Protein AF-0000000084460528 (afdb_homodimer)

Solvent-accessible surface area (backbone atoms only — not comparable to full-atom values): 29301 Å² total; per-residue (Å²): 102,83,45,50,27,39,52,62,93,40,79,41,48,42,85,70,41,56,41,52,63,41,20,32,20,47,59,26,7,36,28,34,49,49,67,41,40,23,45,76,58,35,74,50,65,52,66,63,52,53,51,50,44,52,51,29,30,56,77,69,70,32,76,81,74,93,70,64,59,68,62,54,51,51,51,47,36,62,68,54,74,39,40,64,30,30,38,40,38,37,40,22,44,17,63,74,62,56,92,64,76,67,80,72,80,91,60,59,54,38,44,38,35,37,71,43,76,68,77,67,77,49,67,82,62,36,38,56,31,38,40,29,23,80,37,76,54,48,51,40,55,56,38,46,41,52,49,21,43,28,40,53,40,39,51,47,24,41,63,16,39,78,71,72,29,74,33,20,35,26,30,52,96,63,22,44,49,26,35,54,82,32,40,47,40,31,24,34,80,87,62,37,34,38,26,45,51,83,48,45,67,22,58,80,48,66,46,46,51,51,49,53,57,53,43,72,74,50,88,61,53,68,51,68,40,85,37,43,50,67,56,63,65,59,11,46,30,37,30,34,25,22,69,72,55,40,75,30,26,37,15,25,48,66,91,42,63,23,53,87,41,41,54,39,72,67,56,51,54,52,47,53,52,50,36,60,72,63,62,55,68,75,124,103,84,44,50,26,39,52,64,92,39,78,40,50,42,85,70,40,56,42,52,62,42,20,31,20,47,58,26,7,35,29,36,48,51,69,41,39,22,46,76,59,34,72,52,66,52,67,62,50,53,50,48,45,52,51,27,29,56,76,68,70,33,75,81,73,93,69,64,60,67,61,54,51,51,51,46,37,61,69,54,75,41,39,67,30,30,37,40,38,38,40,22,44,18,61,74,60,56,93,64,76,68,80,73,80,91,58,58,54,37,44,37,36,37,71,43,76,68,76,68,77,49,69,80,60,37,38,56,32,36,41,29,23,82,36,76,55,48,52,40,56,58,38,46,41,52,48,20,44,29,39,54,39,39,51,47,24,40,65,15,40,78,71,72,29,73,32,18,35,25,31,54,96,62,22,43,50,25,34,53,81,32,41,48,39,32,25,34,79,86,62,36,34,38,25,44,53,84,46,45,66,23,59,81,47,65,45,48,52,52,49,54,56,54,42,71,73,49,90,59,52,68,50,70,40,85,38,43,49,67,56,63,65,58,11,48,32,38,31,35,24,23,68,71,56,41,75,31,28,36,16,27,47,65,91,43,63,23,53,88,41,39,53,38,70,68,57,52,53,51,46,52,51,49,34,58,72,63,63,53,68,76,126

pLDDT: mean 96.78, std 6.62, range [34.97, 98.94]

Organism: NCBI:txid458

InterPro domains:
  IPR001544 Aminotransferase class IV [PF01063] (32-253)
  IPR018300 Aminotransferase, class IV, conserved site [PS00770] (178-208)
  IPR036038 Aminotransferase-like, PLP-dependent enzymes [SSF56752] (3-276)
  IPR043131 Branched-chain-amino-acid aminotransferase-like, N-terminal [G3DSA:3.30.470.10] (1-120)
  IPR043132 Branched-chain-amino-acid aminotransferase-like, C-terminal [G3DSA:3.20.10.10] (121-281)
  IPR050571 Class-IV Pyridoxal-Phosphate-Dependent Aminotransferase [PTHR42743] (7-279)

Sequence (566 aa):
MSGVVYVDGRYCPAHEASISVFDRGFLFGDAVYEVIPVYSSRPFALEKHLLRLESSLAKARIPYPSCDWDAIFQELIRQNGGGDLQIYLQITRGNQGVRKHDIPAGIAPVVIAFTLHNPYPVFAEQQKGLKAKLVEDIRWQRCDIKTTSLLGNILVNDEAVSRGYHTALLIRDGFITEGSASNLFIVDRDGQVKTPPLNQYCLPGITREICLDLLSKTDFAFSEEPLPVQTVLSAREVWITSTTKELYPVTRIDETVIGDGVGGPCWRQLHERYQQLTGKTYDMSGVVYVDGRYCPAHEASISVFDRGFLFGDAVYEVIPVYSSRPFALEKHLLRLESSLAKARIPYPSCDWDAIFQELIRQNGGGDLQIYLQITRGNQGVRKHDIPAGIAPVVIAFTLHNPYPVFAEQQKGLKAKLVEDIRWQRCDIKTTSLLGNILVNDEAVSRGYHTALLIRDGFITEGSASNLFIVDRDGQVKTPPLNQYCLPGITREICLDLLSKTDFAFSEEPLPVQTVLSAREVWITSTTKELYPVTRIDETVIGDGVGGPCWRQLHERYQQLTGKTYD

Secondary structure (DSSP, 8-state):
--SEEEETTEEEEGGG-EEETTBHHHHH--EEEEEEEEETTEESSHHHHHHHHHHHHHHHTPPPP---HHHHHHHHHHHTT-SSEEEEEEEE--B-SS--SSPPSSPPPEEEEEEE-PPPP-HHHHTT-EEEEEEE--S-S-TTS-BS--HHHHHHHHHHHTTT-SEEEEEETTEEEEESSSEEEEE-TTS-EEEPPPSTTS---HHHHHHHHHHTTSS--EEE--EEHHHHHT-SEEEEEETTTEEEEEEEETTEEPTTSS--HHHHHHHHHHHHHHT----/--SEEEETTEEEEGGG-EEETTBHHHHH--EEEEEEEEETTEESSHHHHHHHHHHHHHHHTPPPP---HHHHHHHHHHHTT-SSEEEEEEEE--B-SS--SSPPSSPPPEEEEEEE-PPPP-HHHHTT-EEEEEEE--S-S-TTS-BS--HHHHHHHHHHHTTT-SEEEEEETTEEEEESSSEEEEE-TTS-EEEPPPSTTS---HHHHHHHHHHTTSS--EEE--EEHHHHHT-SEEEEEETTTEEEEEEEETTEEPTTSS--HHHHHHHHHHHHHHT----

Radius of gyration: 25.29 Å; Cα contacts (8 Å, |Δi|>4): 1296; chains: 2; bounding box: 52×77×51 Å

Structure (mmCIF, N/CA/C/O backbone):
data_AF-0000000084460528-model_v1
#
loop_
_entity.id
_entity.type
_entity.pdbx_description
1 polymer 'Aminodeoxychorismate lyase'
#
loop_
_atom_site.group_PDB
_atom_site.id
_atom_site.type_symbol
_atom_site.label_atom_id
_atom_site.label_alt_id
_atom_site.label_comp_id
_atom_site.label_asym_id
_atom_site.label_entity_id
_atom_site.label_seq_id
_atom_site.pdbx_PDB_ins_code
_atom_site.Cartn_x
_atom_site.Cartn_y
_atom_site.Cartn_z
_atom_site.occupancy
_atom_site.B_iso_or_equiv
_atom_site.auth_seq_id
_atom_site.auth_comp_id
_atom_site.auth_asym_id
_atom_site.auth_atom_id
_atom_site.pdbx_PDB_model_num
ATOM 1 N N . MET A 1 1 ? 19.656 16.469 -2.812 1 68.62 1 MET A N 1
ATOM 2 C CA . MET A 1 1 ? 19.156 16.25 -1.461 1 68.62 1 MET A CA 1
ATOM 3 C C . MET A 1 1 ? 20.234 16.516 -0.425 1 68.62 1 MET A C 1
ATOM 5 O O . MET A 1 1 ? 21.359 16.016 -0.562 1 68.62 1 MET A O 1
ATOM 9 N N . SER A 1 2 ? 20.141 17.484 0.403 1 76.19 2 SER A N 1
ATOM 10 C CA . SER A 1 2 ? 21.141 17.828 1.406 1 76.19 2 SER A CA 1
ATOM 11 C C . SER A 1 2 ? 20.656 17.5 2.812 1 76.19 2 SER A C 1
ATOM 13 O O . SER A 1 2 ? 19.453 17.344 3.035 1 76.19 2 SER A O 1
ATOM 15 N N . GLY A 1 3 ? 21.594 17.047 3.582 1 94.69 3 GLY A N 1
ATOM 16 C CA . GLY A 1 3 ? 21.312 16.797 4.988 1 94.69 3 GLY A CA 1
ATOM 17 C C . GLY A 1 3 ? 21.75 15.43 5.461 1 94.69 3 GLY A C 1
ATOM 18 O O . GLY A 1 3 ? 22.391 14.695 4.723 1 94.69 3 GLY A O 1
ATOM 19 N N . VAL A 1 4 ? 21.438 15.242 6.699 1 98.5 4 VAL A N 1
ATOM 20 C CA . VAL A 1 4 ? 21.812 14 7.363 1 98.5 4 VAL A CA 1
ATOM 21 C C . VAL A 1 4 ? 20.562 13.141 7.59 1 98.5 4 VAL A C 1
ATOM 23 O O . VAL A 1 4 ? 19.516 13.656 7.969 1 98.5 4 VAL A O 1
ATOM 26 N N . VAL A 1 5 ? 20.734 11.82 7.348 1 98.69 5 VAL A N 1
ATOM 27 C CA . VAL A 1 5 ? 19.656 10.836 7.48 1 98.69 5 VAL A CA 1
ATOM 28 C C . VAL A 1 5 ? 20.078 9.75 8.461 1 98.69 5 VAL A C 1
ATOM 30 O O . VAL A 1 5 ? 21.25 9.367 8.516 1 98.69 5 VAL A O 1
ATOM 33 N N . TYR A 1 6 ? 19.156 9.344 9.273 1 98.88 6 TYR A N 1
ATOM 34 C CA . TYR A 1 6 ? 19.344 8.18 10.125 1 98.88 6 TYR A CA 1
ATOM 35 C C . TYR A 1 6 ? 18.875 6.91 9.422 1 98.88 6 TYR A C 1
ATOM 37 O O . TYR A 1 6 ? 17.719 6.809 9.016 1 98.88 6 TYR A O 1
ATOM 45 N N . VAL A 1 7 ? 19.766 5.934 9.219 1 98.62 7 VAL A N 1
ATOM 46 C CA . VAL A 1 7 ? 19.438 4.652 8.602 1 98.62 7 VAL A CA 1
ATOM 47 C C . VAL A 1 7 ? 19.859 3.512 9.523 1 98.62 7 VAL A C 1
ATOM 49 O O . VAL A 1 7 ? 21.047 3.146 9.562 1 98.62 7 VAL A O 1
ATOM 52 N N . ASP A 1 8 ? 18.984 3.012 10.258 1 97.81 8 ASP A N 1
ATOM 53 C CA . ASP A 1 8 ? 19.125 1.824 11.094 1 97.81 8 ASP A CA 1
ATOM 54 C C . ASP A 1 8 ? 20.375 1.91 11.969 1 97.81 8 ASP A C 1
ATOM 56 O O . ASP A 1 8 ? 21.219 1.011 11.938 1 97.81 8 ASP A O 1
ATOM 60 N N . GLY A 1 9 ? 20.531 2.895 12.711 1 97.19 9 GLY A N 1
ATOM 61 C CA . GLY A 1 9 ? 21.594 3.012 13.703 1 97.19 9 GLY A CA 1
ATOM 62 C C . GLY A 1 9 ? 22.75 3.879 13.25 1 97.19 9 GLY A C 1
ATOM 63 O O . GLY A 1 9 ? 23.656 4.176 14.031 1 97.19 9 GLY A O 1
ATOM 64 N N . ARG A 1 10 ? 22.672 4.344 12.016 1 97.25 10 ARG A N 1
ATOM 65 C CA . ARG A 1 10 ? 23.781 5.137 11.469 1 97.25 10 ARG A CA 1
ATOM 66 C C . ARG A 1 10 ? 23.266 6.445 10.875 1 97.25 10 ARG A C 1
ATOM 68 O O . ARG A 1 10 ? 22.203 6.48 10.25 1 97.25 10 ARG A O 1
ATOM 75 N N . TYR A 1 11 ? 24.062 7.512 11.141 1 98.62 11 TYR A N 1
ATOM 76 C CA . TYR A 1 11 ? 23.812 8.781 10.477 1 98.62 11 TYR A CA 1
ATOM 77 C C . TYR A 1 11 ? 24.656 8.922 9.219 1 98.62 11 TYR A C 1
ATOM 79 O O . TYR A 1 11 ? 25.859 8.633 9.25 1 98.62 11 TYR A O 1
ATOM 87 N N . CYS A 1 12 ? 24.109 9.25 8.102 1 98.38 12 CYS A N 1
ATOM 88 C CA . CYS A 1 12 ? 24.859 9.398 6.859 1 98.38 12 CYS A CA 1
ATOM 89 C C . CYS A 1 12 ? 24.297 10.539 6.016 1 98.38 12 CYS A C 1
ATOM 91 O O . CYS A 1 12 ? 23.172 10.984 6.242 1 98.38 12 CYS A O 1
ATOM 93 N N . PRO A 1 13 ? 25.078 11.047 5.031 1 98.19 13 PRO A N 1
ATOM 94 C CA . PRO A 1 13 ? 24.547 12.055 4.117 1 98.19 13 PRO A CA 1
ATOM 95 C C . PRO A 1 13 ? 23.344 11.539 3.311 1 98.19 13 PRO A C 1
ATOM 97 O O . PRO A 1 13 ? 23.312 10.367 2.926 1 98.19 13 PRO A O 1
ATOM 100 N N . ALA A 1 14 ? 22.453 12.43 3.004 1 97.81 14 ALA A N 1
ATOM 101 C CA . ALA A 1 14 ? 21.219 12.086 2.314 1 97.81 14 ALA A CA 1
ATOM 102 C C . ALA A 1 14 ? 21.5 11.344 1.01 1 97.81 14 ALA A C 1
ATOM 104 O O . ALA A 1 14 ? 20.812 10.383 0.667 1 97.81 14 ALA A O 1
ATOM 105 N N . HIS A 1 15 ? 22.453 11.719 0.263 1 96.25 15 HIS A N 1
ATOM 106 C CA . HIS A 1 15 ? 22.734 11.148 -1.049 1 96.25 15 HIS A CA 1
ATOM 107 C C . HIS A 1 15 ? 23.266 9.727 -0.929 1 96.25 15 HIS A C 1
ATOM 109 O O . HIS A 1 15 ? 23.297 8.984 -1.914 1 96.25 15 HIS A O 1
ATOM 115 N N . GLU A 1 16 ? 23.672 9.281 0.314 1 97 16 GLU A N 1
ATOM 116 C CA . GLU A 1 16 ? 24.172 7.934 0.562 1 97 16 GLU A CA 1
ATOM 117 C C . GLU A 1 16 ? 23.109 7.059 1.231 1 97 16 GLU A C 1
ATOM 119 O O . GLU A 1 16 ? 23.312 5.852 1.396 1 97 16 GLU A O 1
ATOM 124 N N . ALA A 1 17 ? 22.078 7.633 1.668 1 98.19 17 ALA A N 1
ATOM 125 C CA . ALA A 1 17 ? 21.062 6.918 2.443 1 98.19 17 ALA A CA 1
ATOM 126 C C . ALA A 1 17 ? 20.297 5.934 1.565 1 98.19 17 ALA A C 1
ATOM 128 O O . ALA A 1 17 ? 19.609 6.336 0.627 1 98.19 17 ALA A O 1
ATOM 129 N N . SER A 1 18 ? 20.453 4.688 1.849 1 98.19 18 SER A N 1
ATOM 130 C CA . SER A 1 18 ? 19.828 3.646 1.042 1 98.19 18 SER A CA 1
ATOM 131 C C . SER A 1 18 ? 19.359 2.484 1.91 1 98.19 18 SER A C 1
ATOM 133 O O . SER A 1 18 ? 19.766 2.367 3.07 1 98.19 18 SER A O 1
ATOM 135 N N . ILE A 1 19 ? 18.5 1.703 1.415 1 98.25 19 ILE A N 1
ATOM 136 C CA . ILE A 1 19 ? 17.984 0.482 2.033 1 98.25 19 ILE A CA 1
ATOM 137 C C . ILE A 1 19 ? 18.141 -0.687 1.062 1 98.25 19 ILE A C 1
ATOM 139 O O . ILE A 1 19 ? 18.203 -0.487 -0.153 1 98.25 19 ILE A O 1
ATOM 143 N N . SER A 1 20 ? 18.234 -1.886 1.576 1 98.25 20 SER A N 1
ATOM 144 C CA . SER A 1 20 ? 18.281 -3.084 0.744 1 98.25 20 SER A CA 1
ATOM 145 C C . SER A 1 20 ? 17.031 -3.201 -0.128 1 98.25 20 SER A C 1
ATOM 147 O O . SER A 1 20 ? 15.922 -2.936 0.331 1 98.25 20 SER A O 1
ATOM 149 N N . VAL A 1 21 ? 17.219 -3.686 -1.378 1 98.38 21 VAL A N 1
ATOM 150 C CA . VAL A 1 21 ? 16.062 -3.914 -2.248 1 98.38 21 VAL A CA 1
ATOM 151 C C . VAL A 1 21 ? 15.242 -5.082 -1.715 1 98.38 21 VAL A C 1
ATOM 153 O O . VAL A 1 21 ? 14.109 -5.301 -2.158 1 98.38 21 VAL A O 1
ATOM 156 N N . PHE A 1 22 ? 15.711 -5.789 -0.685 1 98.06 22 PHE A N 1
ATOM 157 C CA . PHE A 1 22 ? 15.023 -6.953 -0.137 1 98.06 22 PHE A CA 1
ATOM 158 C C . PHE A 1 22 ? 14.281 -6.59 1.142 1 98.06 22 PHE A C 1
ATOM 160 O O . PHE A 1 22 ? 13.664 -7.449 1.775 1 98.06 22 PHE A O 1
ATOM 167 N N . ASP A 1 23 ? 14.406 -5.336 1.556 1 98.5 23 ASP A N 1
ATOM 168 C CA . ASP A 1 23 ? 13.609 -4.875 2.686 1 98.5 23 ASP A CA 1
ATOM 169 C C . ASP A 1 23 ? 12.117 -4.969 2.375 1 98.5 23 ASP A C 1
ATOM 171 O O . ASP A 1 23 ? 11.672 -4.555 1.301 1 98.5 23 ASP A O 1
ATOM 175 N N . ARG A 1 24 ? 11.367 -5.445 3.305 1 98.81 24 ARG A N 1
ATOM 176 C CA . ARG A 1 24 ? 9.945 -5.68 3.098 1 98.81 24 ARG A CA 1
ATOM 177 C C . ARG A 1 24 ? 9.188 -4.359 2.961 1 98.81 24 ARG A C 1
ATOM 179 O O . ARG A 1 24 ? 8.109 -4.316 2.375 1 98.81 24 ARG A O 1
ATOM 186 N N . GLY A 1 25 ? 9.688 -3.234 3.52 1 98.81 25 GLY A N 1
ATOM 187 C CA . GLY A 1 25 ? 9.102 -1.932 3.242 1 98.81 25 GLY A CA 1
ATOM 188 C C . GLY A 1 25 ? 9.125 -1.564 1.771 1 98.81 25 GLY A C 1
ATOM 189 O O . GLY A 1 25 ? 8.195 -0.932 1.266 1 98.81 25 GLY A O 1
ATOM 190 N N . PHE A 1 26 ? 10.211 -1.958 1.1 1 98.88 26 PHE A N 1
ATOM 191 C CA . PHE A 1 26 ? 10.359 -1.681 -0.324 1 98.88 26 PHE A CA 1
ATOM 192 C C . PHE A 1 26 ? 9.562 -2.678 -1.157 1 98.88 26 PHE A C 1
ATOM 194 O O . PHE A 1 26 ? 8.891 -2.297 -2.117 1 98.88 26 PHE A O 1
ATOM 201 N N . LEU A 1 27 ? 9.539 -3.908 -0.776 1 98.81 27 LEU A N 1
ATOM 202 C CA . LEU A 1 27 ? 9 -4.992 -1.591 1 98.81 27 LEU A CA 1
ATOM 203 C C . LEU A 1 27 ? 7.484 -5.082 -1.446 1 98.81 27 LEU A C 1
ATOM 205 O O . LEU A 1 27 ? 6.797 -5.531 -2.365 1 98.81 27 LEU A O 1
ATOM 209 N N . PHE A 1 28 ? 6.945 -4.633 -0.254 1 98.75 28 PHE A N 1
ATOM 210 C CA . PHE A 1 28 ? 5.543 -4.93 0.027 1 98.75 28 PHE A CA 1
ATOM 211 C C . PHE A 1 28 ? 4.848 -3.717 0.635 1 98.75 28 PHE A C 1
ATOM 213 O O . PHE A 1 28 ? 3.672 -3.791 1.002 1 98.75 28 PHE A O 1
ATOM 220 N N . GLY A 1 29 ? 5.52 -2.566 0.782 1 98.75 29 GLY A N 1
ATOM 221 C CA . GLY A 1 29 ? 4.922 -1.509 1.583 1 98.75 29 GLY A CA 1
ATOM 222 C C . GLY A 1 29 ? 4.641 -1.93 3.014 1 98.75 29 GLY A C 1
ATOM 223 O O . GLY A 1 29 ? 3.725 -1.408 3.65 1 98.75 29 GLY A O 1
ATOM 224 N N . ASP A 1 30 ? 5.379 -2.896 3.48 1 98.75 30 ASP A N 1
ATOM 225 C CA . ASP A 1 30 ? 5.266 -3.494 4.809 1 98.75 30 ASP A CA 1
ATOM 226 C C . ASP A 1 30 ? 5.977 -2.639 5.855 1 98.75 30 ASP A C 1
ATOM 228 O O . ASP A 1 30 ? 7.004 -3.041 6.402 1 98.75 30 ASP A O 1
ATOM 232 N N . ALA A 1 31 ? 5.371 -1.417 6.102 1 98.94 31 ALA A N 1
ATOM 233 C CA . ALA A 1 31 ? 5.992 -0.378 6.918 1 98.94 31 ALA A CA 1
ATOM 234 C C . ALA A 1 31 ? 4.953 0.602 7.445 1 98.94 31 ALA A C 1
ATOM 236 O O . ALA A 1 31 ? 3.824 0.65 6.945 1 98.94 31 ALA A O 1
ATOM 237 N N . VAL A 1 32 ? 5.316 1.316 8.492 1 98.94 32 VAL A N 1
ATOM 238 C CA . VAL A 1 32 ? 4.539 2.426 9.031 1 98.94 32 VAL A CA 1
ATOM 239 C C . VAL A 1 32 ? 5.41 3.674 9.125 1 98.94 32 VAL A C 1
ATOM 241 O O . VAL A 1 32 ? 6.641 3.588 9.047 1 98.94 32 VAL A O 1
ATOM 244 N N . TYR A 1 33 ? 4.777 4.871 9.281 1 98.94 33 TYR A N 1
ATOM 245 C CA . TYR A 1 33 ? 5.582 6.086 9.352 1 98.94 33 TYR A CA 1
ATOM 246 C C . TYR A 1 33 ? 4.918 7.133 10.234 1 98.94 33 TYR A C 1
ATOM 248 O O . TYR A 1 33 ? 3.775 6.957 10.664 1 98.94 33 TYR A O 1
ATOM 256 N N . GLU A 1 34 ? 5.617 8.117 10.57 1 98.88 34 GLU A N 1
ATOM 257 C CA . GLU A 1 34 ? 5.168 9.328 11.258 1 98.88 34 GLU A CA 1
ATOM 258 C C . GLU A 1 34 ? 5.809 10.578 10.656 1 98.88 34 GLU A C 1
ATOM 260 O O . GLU A 1 34 ? 6.91 10.516 10.109 1 98.88 34 GLU A O 1
ATOM 265 N N . VAL A 1 35 ? 5.164 11.602 10.68 1 98.81 35 VAL A N 1
ATOM 266 C CA . VAL A 1 35 ? 5.688 12.945 10.453 1 98.81 35 VAL A CA 1
ATOM 267 C C . VAL A 1 35 ? 5.465 13.805 11.695 1 98.81 35 VAL A C 1
ATOM 269 O O . VAL A 1 35 ? 4.324 14.055 12.086 1 98.81 35 VAL A O 1
ATOM 272 N N . ILE A 1 36 ? 6.508 14.227 12.297 1 98.75 36 ILE A N 1
ATOM 273 C CA . ILE A 1 36 ? 6.473 14.914 13.586 1 98.75 36 ILE A CA 1
ATOM 274 C C . ILE A 1 36 ? 6.863 16.375 13.391 1 98.75 36 ILE A C 1
ATOM 276 O O . ILE A 1 36 ? 7.977 16.672 12.953 1 98.75 36 ILE A O 1
ATOM 280 N N . PRO A 1 37 ? 5.961 17.281 13.719 1 98.38 37 PRO A N 1
ATOM 281 C CA . PRO A 1 37 ? 6.305 18.688 13.57 1 98.38 37 PRO A CA 1
ATOM 282 C C . PRO A 1 37 ? 7.348 19.156 14.586 1 98.38 37 PRO A C 1
ATOM 284 O O . PRO A 1 37 ? 7.34 18.703 15.734 1 98.38 37 PRO A O 1
ATOM 287 N N . VAL A 1 38 ? 8.211 20 14.141 1 98.06 38 VAL A N 1
ATOM 288 C CA . VAL A 1 38 ? 9.227 20.641 14.961 1 98.06 38 VAL A CA 1
ATOM 289 C C . VAL A 1 38 ? 9.086 22.156 14.875 1 98.06 38 VAL A C 1
ATOM 291 O O . VAL A 1 38 ? 9.148 22.734 13.781 1 98.06 38 VAL A O 1
ATOM 294 N N . TYR A 1 39 ? 8.836 22.828 15.984 1 97.25 39 TYR A N 1
ATOM 295 C CA . TYR A 1 39 ? 8.797 24.281 16.094 1 97.25 39 TYR A CA 1
ATOM 296 C C . TYR A 1 39 ? 9.945 24.797 16.953 1 97.25 39 TYR A C 1
ATOM 298 O O . TYR A 1 39 ? 10.125 24.344 18.094 1 97.25 39 TYR A O 1
ATOM 306 N N . SER A 1 40 ? 10.75 25.703 16.391 1 96.31 40 SER A N 1
ATOM 307 C CA . SER A 1 40 ? 11.875 26.266 17.125 1 96.31 40 SER A CA 1
ATOM 308 C C . SER A 1 40 ? 12.766 25.172 17.703 1 96.31 40 SER A C 1
ATOM 310 O O . SER A 1 40 ? 13.102 25.203 18.891 1 96.31 40 SER A O 1
ATOM 312 N N . SER A 1 41 ? 13 24.141 16.938 1 97.5 41 SER A N 1
ATOM 313 C CA . SER A 1 41 ? 13.93 23.047 17.203 1 97.5 41 SER A CA 1
ATOM 314 C C . SER A 1 41 ? 13.391 22.125 18.297 1 97.5 41 SER A C 1
ATOM 316 O O . SER A 1 41 ? 14.148 21.391 18.922 1 97.5 41 SER A O 1
ATOM 318 N N . ARG A 1 42 ? 12.102 22.172 18.516 1 97.06 42 ARG A N 1
ATOM 319 C CA . ARG A 1 42 ? 11.477 21.297 19.5 1 97.06 42 ARG A CA 1
ATOM 320 C C . ARG A 1 42 ? 10.359 20.469 18.875 1 97.06 42 ARG A C 1
ATOM 322 O O . ARG A 1 42 ? 9.422 21.031 18.297 1 97.06 42 ARG A O 1
ATOM 329 N N . PRO A 1 43 ? 10.484 19.125 19.031 1 98.06 43 PRO A N 1
ATOM 330 C CA . PRO A 1 43 ? 9.352 18.312 18.562 1 98.06 43 PRO A CA 1
ATOM 331 C C . PRO A 1 43 ? 8.047 18.641 19.281 1 98.06 43 PRO A C 1
ATOM 333 O O . PRO A 1 43 ? 8.039 18.844 20.5 1 98.06 43 PRO A O 1
ATOM 336 N N . PHE A 1 44 ? 7.004 18.766 18.578 1 97.62 44 PHE A N 1
ATOM 337 C CA . PHE A 1 44 ? 5.695 19.125 19.109 1 97.62 44 PHE A CA 1
ATOM 338 C C . PHE A 1 44 ? 4.785 17.906 19.172 1 97.62 44 PHE A C 1
ATOM 340 O O . PHE A 1 44 ? 4.68 17.141 18.219 1 97.62 44 PHE A O 1
ATOM 347 N N . ALA A 1 45 ? 4.133 17.625 20.312 1 97.88 45 ALA A N 1
ATOM 348 C CA . ALA A 1 45 ? 3.209 16.516 20.578 1 97.88 45 ALA A CA 1
ATOM 349 C C . ALA A 1 45 ? 3.881 15.172 20.312 1 97.88 45 ALA A C 1
ATOM 351 O O . ALA A 1 45 ? 3.254 14.242 19.797 1 97.88 45 ALA A O 1
ATOM 352 N N . LEU A 1 46 ? 5.129 15.078 20.703 1 98.31 46 LEU A N 1
ATOM 353 C CA . LEU A 1 46 ? 5.945 13.906 20.406 1 98.31 46 LEU A CA 1
ATOM 354 C C . LEU A 1 46 ? 5.324 12.648 21 1 98.31 46 LEU A C 1
ATOM 356 O O . LEU A 1 46 ? 5.234 11.617 20.328 1 98.31 46 LEU A O 1
ATOM 360 N N . GLU A 1 47 ? 4.898 12.742 22.219 1 98.19 47 GLU A N 1
ATOM 361 C CA . GLU A 1 47 ? 4.324 11.57 22.875 1 98.19 47 GLU A CA 1
ATOM 362 C C . GLU A 1 47 ? 3.113 11.047 22.125 1 98.19 47 GLU A C 1
ATOM 364 O O . GLU A 1 47 ? 2.953 9.828 21.953 1 98.19 47 GLU A O 1
ATOM 369 N N . LYS A 1 48 ? 2.219 11.93 21.688 1 98.69 48 LYS A N 1
ATOM 370 C CA . LYS A 1 48 ? 1.043 11.531 20.906 1 98.69 48 LYS A CA 1
ATOM 371 C C . LYS A 1 48 ? 1.442 10.836 19.609 1 98.69 48 LYS A C 1
ATOM 373 O O . LYS A 1 48 ? 0.827 9.844 19.219 1 98.69 48 LYS A O 1
ATOM 378 N N . HIS A 1 49 ? 2.463 11.352 18.969 1 98.81 49 HIS A N 1
ATOM 379 C CA . HIS A 1 49 ? 2.945 10.742 17.734 1 98.81 49 HIS A CA 1
ATOM 380 C C . HIS A 1 49 ? 3.527 9.359 17.984 1 98.81 49 HIS A C 1
ATOM 382 O O . HIS A 1 49 ? 3.299 8.43 17.203 1 98.81 49 HIS A O 1
ATOM 388 N N . LEU A 1 50 ? 4.305 9.195 19.047 1 98.75 50 LEU A N 1
ATOM 389 C CA . LEU A 1 50 ? 4.918 7.91 19.359 1 98.75 50 LEU A CA 1
ATOM 390 C C . LEU A 1 50 ? 3.855 6.891 19.766 1 98.75 50 LEU A C 1
ATOM 392 O O . LEU A 1 50 ? 3.99 5.699 19.469 1 98.75 50 LEU A O 1
ATOM 396 N N . LEU A 1 51 ? 2.812 7.34 20.422 1 98.75 51 LEU A N 1
ATOM 397 C CA . LEU A 1 51 ? 1.704 6.449 20.75 1 98.75 51 LEU A CA 1
ATOM 398 C C . LEU A 1 51 ? 0.989 5.98 19.484 1 98.75 51 LEU A C 1
ATOM 400 O O . LEU A 1 51 ? 0.609 4.812 19.391 1 98.75 51 LEU A O 1
ATOM 404 N N . ARG A 1 52 ? 0.783 6.895 18.578 1 98.81 52 ARG A N 1
ATOM 405 C CA . ARG A 1 52 ? 0.17 6.48 17.312 1 98.81 52 ARG A CA 1
ATOM 406 C C . ARG A 1 52 ? 1.09 5.543 16.547 1 98.81 52 ARG A C 1
ATOM 408 O O . ARG A 1 52 ? 0.622 4.613 15.883 1 98.81 52 ARG A O 1
ATOM 415 N N . LEU A 1 53 ? 2.383 5.816 16.578 1 98.88 53 LEU A N 1
ATOM 416 C CA . LEU A 1 53 ? 3.348 4.906 15.969 1 98.88 53 LEU A CA 1
ATOM 417 C C . LEU A 1 53 ? 3.191 3.498 16.531 1 98.88 53 LEU A C 1
ATOM 419 O O . LEU A 1 53 ? 3.123 2.525 15.773 1 98.88 53 LEU A O 1
ATOM 423 N N . GLU A 1 54 ? 3.154 3.422 17.812 1 98.81 54 GLU A N 1
ATOM 424 C CA . GLU A 1 54 ? 2.998 2.135 18.484 1 98.81 54 GLU A CA 1
ATOM 425 C C . GLU A 1 54 ? 1.714 1.437 18.047 1 98.81 54 GLU A C 1
ATOM 427 O O . GLU A 1 54 ? 1.714 0.231 17.781 1 98.81 54 GLU A O 1
ATOM 432 N N . SER A 1 55 ? 0.648 2.176 18 1 98.88 55 SER A N 1
ATOM 433 C CA . SER A 1 55 ? -0.636 1.634 17.578 1 98.88 55 SER A CA 1
ATOM 434 C C . SER A 1 55 ? -0.563 1.113 16.141 1 98.88 55 SER A C 1
ATOM 436 O O . SER A 1 55 ? -1.056 0.023 15.844 1 98.88 55 SER A O 1
ATOM 438 N N . SER A 1 56 ? 0.005 1.91 15.219 1 98.94 56 SER A N 1
ATOM 439 C CA . SER A 1 56 ? 0.143 1.497 13.828 1 98.94 56 SER A CA 1
ATOM 440 C C . SER A 1 56 ? 0.991 0.235 13.703 1 98.94 56 SER A C 1
ATOM 442 O O . SER A 1 56 ? 0.659 -0.671 12.938 1 98.94 56 SER A O 1
ATOM 444 N N . LEU A 1 57 ? 2.105 0.175 14.445 1 98.88 57 LEU A N 1
ATOM 445 C CA . LEU A 1 57 ? 2.973 -0.999 14.43 1 98.88 57 LEU A CA 1
ATOM 446 C C . LEU A 1 57 ? 2.219 -2.236 14.906 1 98.88 57 LEU A C 1
ATOM 448 O O . LEU A 1 57 ? 2.295 -3.293 14.273 1 98.88 57 LEU A O 1
ATOM 452 N N . ALA A 1 58 ? 1.496 -2.123 15.945 1 98.75 58 ALA A N 1
ATOM 453 C CA . ALA A 1 58 ? 0.729 -3.242 16.484 1 98.75 58 ALA A CA 1
ATOM 454 C C . ALA A 1 58 ? -0.302 -3.738 15.477 1 98.75 58 ALA A C 1
ATOM 456 O O . ALA A 1 58 ? -0.416 -4.941 15.242 1 98.75 58 ALA A O 1
ATOM 457 N N . LYS A 1 59 ? -1.016 -2.844 14.922 1 98.75 59 LYS A N 1
ATOM 458 C CA . LYS A 1 59 ? -2.051 -3.201 13.961 1 98.75 59 LYS A CA 1
ATOM 459 C C . LYS A 1 59 ? -1.444 -3.82 12.703 1 98.75 59 LYS A C 1
ATOM 461 O O . LYS A 1 59 ? -2.053 -4.691 12.078 1 98.75 59 LYS A O 1
ATOM 466 N N . ALA A 1 60 ? -0.241 -3.42 12.352 1 98.69 60 ALA A N 1
ATOM 467 C CA . ALA A 1 60 ? 0.466 -3.967 11.195 1 98.69 60 ALA A CA 1
ATOM 468 C C . ALA A 1 60 ? 1.227 -5.234 11.57 1 98.69 60 ALA A C 1
ATOM 470 O O . ALA A 1 60 ? 1.838 -5.879 10.711 1 98.69 60 ALA A O 1
ATOM 471 N N . ARG A 1 61 ? 1.253 -5.555 12.836 1 97.94 61 ARG A N 1
ATOM 472 C CA . ARG A 1 61 ? 1.95 -6.723 13.367 1 97.94 61 ARG A CA 1
ATOM 473 C C . ARG A 1 61 ? 3.455 -6.605 13.148 1 97.94 61 ARG A C 1
ATOM 475 O O . ARG A 1 61 ? 4.109 -7.582 12.766 1 97.94 61 ARG A O 1
ATOM 482 N N . ILE A 1 62 ? 3.988 -5.477 13.242 1 98.56 62 ILE A N 1
ATOM 483 C CA . ILE A 1 62 ? 5.422 -5.195 13.203 1 98.56 62 ILE A CA 1
ATOM 484 C C . ILE A 1 62 ? 5.934 -4.938 14.617 1 98.56 62 ILE A C 1
ATOM 486 O O . ILE A 1 62 ? 5.352 -4.145 15.367 1 98.56 62 ILE A O 1
ATOM 490 N N . PRO A 1 63 ? 6.953 -5.617 15.031 1 97.88 63 PRO A N 1
ATOM 491 C CA . PRO A 1 63 ? 7.496 -5.375 16.375 1 97.88 63 PRO A CA 1
ATOM 492 C C . PRO A 1 63 ? 7.961 -3.936 16.562 1 97.88 63 PRO A C 1
ATOM 494 O O . PRO A 1 63 ? 8.5 -3.324 15.641 1 97.88 63 PRO A O 1
ATOM 497 N N . TYR A 1 64 ? 7.734 -3.428 17.719 1 97.81 64 TYR A N 1
ATOM 498 C CA . TYR A 1 64 ? 8.227 -2.1 18.078 1 97.81 64 TYR A CA 1
ATOM 499 C C . TYR A 1 64 ? 9.742 -2.105 18.234 1 97.81 64 TYR A C 1
ATOM 501 O O . TYR A 1 64 ? 10.289 -2.891 19.016 1 97.81 64 TYR A O 1
ATOM 509 N N . PRO A 1 65 ? 10.414 -1.271 17.516 1 97.81 65 PRO A N 1
ATOM 510 C CA . PRO A 1 65 ? 11.875 -1.267 17.656 1 97.81 65 PRO A CA 1
ATOM 511 C C . PRO A 1 65 ? 12.336 -0.627 18.953 1 97.81 65 PRO A C 1
ATOM 513 O O . PRO A 1 65 ? 11.688 0.293 19.469 1 97.81 65 PRO A O 1
ATOM 516 N N . SER A 1 66 ? 13.422 -1.085 19.453 1 94.81 66 SER A N 1
ATOM 517 C CA . SER A 1 66 ? 14.055 -0.476 20.609 1 94.81 66 SER A CA 1
ATOM 518 C C . SER A 1 66 ? 14.977 0.667 20.203 1 94.81 66 SER A C 1
ATOM 520 O O . SER A 1 66 ? 16.094 0.435 19.734 1 94.81 66 SER A O 1
ATOM 522 N N . CYS A 1 67 ? 14.547 1.821 20.359 1 96.44 67 CYS A N 1
ATOM 523 C CA . CYS A 1 67 ? 15.305 3.008 19.984 1 96.44 67 CYS A CA 1
ATOM 524 C C . CYS A 1 67 ? 15.172 4.102 21.031 1 96.44 67 CYS A C 1
ATOM 526 O O . CYS A 1 67 ? 14.141 4.199 21.703 1 96.44 67 CYS A O 1
ATOM 528 N N . ASP A 1 68 ? 16.203 4.855 21.188 1 97.75 68 ASP A N 1
ATOM 529 C CA . ASP A 1 68 ? 16.125 6.125 21.906 1 97.75 68 ASP A CA 1
ATOM 530 C C . ASP A 1 68 ? 15.672 7.25 20.984 1 97.75 68 ASP A C 1
ATOM 532 O O . ASP A 1 68 ? 16.5 7.988 20.438 1 97.75 68 ASP A O 1
ATOM 536 N N . TRP A 1 69 ? 14.367 7.402 20.859 1 98.5 69 TRP A N 1
ATOM 537 C CA . TRP A 1 69 ? 13.781 8.336 19.906 1 98.5 69 TRP A CA 1
ATOM 538 C C . TRP A 1 69 ? 14.258 9.758 20.172 1 98.5 69 TRP A C 1
ATOM 540 O O . TRP A 1 69 ? 14.609 10.484 19.234 1 98.5 69 TRP A O 1
ATOM 550 N N . ASP A 1 70 ? 14.242 10.109 21.375 1 97.62 70 ASP A N 1
ATOM 551 C CA . ASP A 1 70 ? 14.648 11.469 21.734 1 97.62 70 ASP A CA 1
ATOM 552 C C . ASP A 1 70 ? 16.062 11.766 21.234 1 97.62 70 ASP A C 1
ATOM 554 O O . ASP A 1 70 ? 16.312 12.82 20.641 1 97.62 70 ASP A O 1
ATOM 558 N N . ALA A 1 71 ? 16.953 10.852 21.469 1 98.25 71 ALA A N 1
ATOM 559 C CA . ALA A 1 71 ? 18.328 11.039 21.031 1 98.25 71 ALA A CA 1
ATOM 560 C C . ALA A 1 71 ? 18.422 11.125 19.516 1 98.25 71 ALA A C 1
ATOM 562 O O . ALA A 1 71 ? 19.125 11.984 18.969 1 98.25 71 ALA A O 1
ATOM 563 N N . ILE A 1 72 ? 17.75 10.289 18.797 1 98.75 72 ILE A N 1
ATOM 564 C CA . ILE A 1 72 ? 17.766 10.258 17.328 1 98.75 72 ILE A CA 1
ATOM 565 C C . ILE A 1 72 ? 17.219 11.57 16.781 1 98.75 72 ILE A C 1
ATOM 567 O O . ILE A 1 72 ? 17.828 12.195 15.914 1 98.75 72 ILE A O 1
ATOM 571 N N . PHE A 1 73 ? 16.094 12.047 17.344 1 98.81 73 PHE A N 1
ATOM 572 C CA . PHE A 1 73 ? 15.422 13.234 16.828 1 98.81 73 PHE A CA 1
ATOM 573 C C . PHE A 1 73 ? 16.234 14.492 17.125 1 98.81 73 PHE A C 1
ATOM 575 O O . PHE A 1 73 ? 16.406 15.352 16.266 1 98.81 73 PHE A O 1
ATOM 582 N N . GLN A 1 74 ? 16.766 14.539 18.312 1 98.56 74 GLN A N 1
ATOM 583 C CA . GLN A 1 74 ? 17.594 15.695 18.672 1 98.56 74 GLN A CA 1
ATOM 584 C C . GLN A 1 74 ? 18.828 15.789 17.781 1 98.56 74 GLN A C 1
ATOM 586 O O . GLN A 1 74 ? 19.203 16.875 17.328 1 98.56 74 GLN A O 1
ATOM 591 N N . GLU A 1 75 ? 19.438 14.648 17.547 1 98.69 75 GLU A N 1
ATOM 592 C CA . GLU A 1 75 ? 20.625 14.617 16.688 1 98.69 75 GLU A CA 1
ATOM 593 C C . GLU A 1 75 ? 20.281 15.039 15.266 1 98.69 75 GLU A C 1
ATOM 595 O O . GLU A 1 75 ? 21.016 15.812 14.641 1 98.69 75 GLU A O 1
ATOM 600 N N . LEU A 1 76 ? 19.188 14.594 14.758 1 98.81 76 LEU A N 1
ATOM 601 C CA . LEU A 1 76 ? 18.75 14.953 13.414 1 98.81 76 LEU A CA 1
ATOM 602 C C . LEU A 1 76 ? 18.453 16.453 13.32 1 98.81 76 LEU A C 1
ATOM 604 O O . LEU A 1 76 ? 18.828 17.109 12.344 1 98.81 76 LEU A O 1
ATOM 608 N N . ILE A 1 77 ? 17.75 16.953 14.297 1 98.62 77 ILE A N 1
ATOM 609 C CA . ILE A 1 77 ? 17.406 18.375 14.328 1 98.62 77 ILE A CA 1
ATOM 610 C C . ILE A 1 77 ? 18.688 19.203 14.336 1 98.62 77 ILE A C 1
ATOM 612 O O . ILE A 1 77 ? 18.844 20.125 13.539 1 98.62 77 ILE A O 1
ATOM 616 N N . ARG A 1 78 ? 19.578 18.812 15.18 1 98.38 78 ARG A N 1
ATOM 617 C CA . ARG A 1 78 ? 20.844 19.531 15.312 1 98.38 78 ARG A CA 1
ATOM 618 C C . ARG A 1 78 ? 21.641 19.5 14.016 1 98.38 78 ARG A C 1
ATOM 620 O O . ARG A 1 78 ? 22.109 20.531 13.539 1 98.38 78 ARG A O 1
ATOM 627 N N . GLN A 1 79 ? 21.75 18.375 13.383 1 98.31 79 GLN A N 1
ATOM 628 C CA . GLN A 1 79 ? 22.609 18.172 12.211 1 98.31 79 GLN A CA 1
ATOM 629 C C . GLN A 1 79 ? 21.969 18.781 10.961 1 98.31 79 GLN A C 1
ATOM 631 O O . GLN A 1 79 ? 22.641 18.969 9.945 1 98.31 79 GLN A O 1
ATOM 636 N N . ASN A 1 80 ? 20.75 19.062 11.031 1 98.44 80 ASN A N 1
ATOM 637 C CA . ASN A 1 80 ? 20.062 19.516 9.828 1 98.44 80 ASN A CA 1
ATOM 638 C C . ASN A 1 80 ? 19.578 20.953 9.984 1 98.44 80 ASN A C 1
ATOM 640 O O . ASN A 1 80 ? 18.562 21.344 9.398 1 98.44 80 ASN A O 1
ATOM 644 N N . GLY A 1 81 ? 20.172 21.75 10.844 1 97.31 81 GLY A N 1
ATOM 645 C CA . GLY A 1 81 ? 20.016 23.188 10.859 1 97.31 81 GLY A CA 1
ATOM 646 C C . GLY A 1 81 ? 19.062 23.672 11.945 1 97.31 81 GLY A C 1
ATOM 647 O O . GLY A 1 81 ? 19.062 24.859 12.281 1 97.31 81 GLY A O 1
ATOM 648 N N . GLY A 1 82 ? 18.203 22.828 12.508 1 97.31 82 GLY A N 1
ATOM 649 C CA . GLY A 1 82 ? 17.266 23.219 13.539 1 97.31 82 GLY A CA 1
ATOM 650 C C . GLY A 1 82 ? 16.156 24.125 13.016 1 97.31 82 GLY A C 1
ATOM 651 O O . GLY A 1 82 ? 15.812 24.078 11.836 1 97.31 82 GLY A O 1
ATOM 652 N N . GLY A 1 83 ? 15.445 24.875 14.039 1 96.81 83 GLY A N 1
ATOM 653 C CA . GLY A 1 83 ? 14.344 25.75 13.648 1 96.81 83 GLY A CA 1
ATOM 654 C C . GLY A 1 83 ? 13.055 25 13.391 1 96.81 83 GLY A C 1
ATOM 655 O O . GLY A 1 83 ? 12.75 24.016 14.078 1 96.81 83 GLY A O 1
ATOM 656 N N . ASP A 1 84 ? 12.289 25.609 12.469 1 96.88 84 ASP A N 1
ATOM 657 C CA . ASP A 1 84 ? 11.031 25 12.07 1 96.88 84 ASP A CA 1
ATOM 658 C C . ASP A 1 84 ? 11.25 23.953 10.977 1 96.88 84 ASP A C 1
ATOM 660 O O . ASP A 1 84 ? 11.789 24.266 9.914 1 96.88 84 ASP A O 1
ATOM 664 N N . LEU A 1 85 ? 10.945 22.797 11.234 1 97.38 85 LEU A N 1
ATOM 665 C CA . LEU A 1 85 ? 11.039 21.688 10.297 1 97.38 85 LEU A CA 1
ATOM 666 C C . LEU A 1 85 ? 10.133 20.531 10.711 1 97.38 85 LEU A C 1
ATOM 668 O O . LEU A 1 85 ? 9.195 20.719 11.492 1 97.38 85 LEU A O 1
ATOM 672 N N . GLN A 1 86 ? 10.203 19.359 10.125 1 98.06 86 GLN A N 1
ATOM 673 C CA . GLN A 1 86 ? 9.516 18.141 10.492 1 98.06 86 GLN A CA 1
ATOM 674 C C . GLN A 1 86 ? 10.477 16.953 10.516 1 98.06 86 GLN A C 1
ATOM 676 O O . GLN A 1 86 ? 11.523 16.984 9.867 1 98.06 86 GLN A O 1
ATOM 681 N N . ILE A 1 87 ? 10.164 15.984 11.258 1 98.62 87 ILE A N 1
ATOM 682 C CA . ILE A 1 87 ? 10.883 14.711 11.234 1 98.62 87 ILE A CA 1
ATOM 683 C C . ILE A 1 87 ? 10.008 13.641 10.586 1 98.62 87 ILE A C 1
ATOM 685 O O . ILE A 1 87 ? 8.867 13.43 10.992 1 98.62 87 ILE A O 1
ATOM 689 N N . TYR A 1 88 ? 10.492 13.109 9.562 1 98.75 88 TYR A N 1
ATOM 690 C CA . TYR A 1 88 ? 9.922 11.898 9 1 98.75 88 TYR A CA 1
ATOM 691 C C . TYR A 1 88 ? 10.547 10.656 9.617 1 98.75 88 TYR A C 1
ATOM 693 O O . TYR A 1 88 ? 11.773 10.523 9.648 1 98.75 88 TYR A O 1
ATOM 701 N N . LEU A 1 89 ? 9.75 9.766 10.133 1 98.88 89 LEU A N 1
ATOM 702 C CA . LEU A 1 89 ? 10.148 8.484 10.711 1 98.88 89 LEU A CA 1
ATOM 703 C C . LEU A 1 89 ? 9.438 7.328 10.023 1 98.88 89 LEU A C 1
ATOM 705 O O . LEU A 1 89 ? 8.211 7.328 9.906 1 98.88 89 LEU A O 1
ATOM 709 N N . GLN A 1 90 ? 10.18 6.383 9.539 1 98.94 90 GLN A N 1
ATOM 710 C CA . GLN A 1 90 ? 9.633 5.191 8.898 1 98.94 90 GLN A CA 1
ATOM 711 C C . GLN A 1 90 ? 10.234 3.924 9.508 1 98.94 90 GLN A C 1
ATOM 713 O O . GLN A 1 90 ? 11.445 3.838 9.711 1 98.94 90 GLN A O 1
ATOM 718 N N . ILE A 1 91 ? 9.406 2.965 9.852 1 98.94 91 ILE A N 1
ATOM 719 C CA . ILE A 1 91 ? 9.797 1.656 10.359 1 98.94 91 ILE A CA 1
ATOM 720 C C . ILE A 1 91 ? 9.281 0.564 9.422 1 98.94 91 ILE A C 1
ATOM 722 O O . ILE A 1 91 ? 8.078 0.446 9.203 1 98.94 91 ILE A O 1
ATOM 726 N N . THR A 1 92 ? 10.188 -0.184 8.852 1 98.88 92 THR A N 1
ATOM 727 C CA . THR A 1 92 ? 9.781 -1.336 8.047 1 98.88 92 THR A CA 1
ATOM 728 C C . THR A 1 92 ? 9.836 -2.615 8.875 1 98.88 92 THR A C 1
ATOM 730 O O . THR A 1 92 ? 10.461 -2.646 9.938 1 98.88 92 THR A O 1
ATOM 733 N N . ARG A 1 93 ? 9.141 -3.643 8.398 1 98.62 93 ARG A N 1
ATOM 734 C CA . ARG A 1 93 ? 9.219 -4.934 9.078 1 98.62 93 ARG A CA 1
ATOM 735 C C . ARG A 1 93 ? 10.641 -5.477 9.062 1 98.62 93 ARG A C 1
ATOM 737 O O . ARG A 1 93 ? 11.031 -6.234 9.953 1 98.62 93 ARG A O 1
ATOM 744 N N . GLY A 1 94 ? 11.438 -5.125 8.047 1 98.31 94 GLY A N 1
ATOM 745 C CA . GLY A 1 94 ? 12.828 -5.566 8.016 1 98.31 94 GLY A CA 1
ATOM 746 C C . GLY A 1 94 ? 13.188 -6.293 6.734 1 98.31 94 GLY A C 1
ATOM 747 O O . GLY A 1 94 ? 12.367 -6.398 5.82 1 98.31 94 GLY A O 1
ATOM 748 N N . ASN A 1 95 ? 14.375 -6.668 6.672 1 97 95 ASN A N 1
ATOM 749 C CA . ASN A 1 95 ? 14.961 -7.363 5.527 1 97 95 ASN A CA 1
ATOM 750 C C . ASN A 1 95 ? 15.016 -8.875 5.758 1 97 95 ASN A C 1
ATOM 752 O O . ASN A 1 95 ? 15.828 -9.359 6.547 1 97 95 ASN A O 1
ATOM 756 N N . GLN A 1 96 ? 14.25 -9.57 4.996 1 92.94 96 GLN A N 1
ATOM 757 C CA . GLN A 1 96 ? 14.203 -11.023 5.117 1 92.94 96 GLN A CA 1
ATOM 758 C C . GLN A 1 96 ? 15.273 -11.68 4.242 1 92.94 96 GLN A C 1
ATOM 760 O O . GLN A 1 96 ? 15.602 -12.852 4.43 1 92.94 96 GLN A O 1
ATOM 765 N N . GLY A 1 97 ? 15.781 -10.984 3.254 1 92.5 97 GLY A N 1
ATOM 766 C CA . GLY A 1 97 ? 16.781 -11.5 2.334 1 92.5 97 GLY A CA 1
ATOM 767 C C . GLY A 1 97 ? 16.172 -12.242 1.155 1 92.5 97 GLY A C 1
ATOM 768 O O . GLY A 1 97 ? 16.891 -12.641 0.232 1 92.5 97 GLY A O 1
ATOM 769 N N . VAL A 1 98 ? 14.883 -12.469 1.211 1 90.81 98 VAL A N 1
ATOM 770 C CA . VAL A 1 98 ? 14.102 -13.094 0.146 1 90.81 98 VAL A CA 1
ATOM 771 C C . VAL A 1 98 ? 12.727 -12.438 0.063 1 90.81 98 VAL A C 1
ATOM 773 O O . VAL A 1 98 ? 12.32 -11.703 0.973 1 90.81 98 VAL A O 1
ATOM 776 N N . ARG A 1 99 ? 12.07 -12.609 -1.067 1 94.06 99 ARG A N 1
ATOM 777 C CA . ARG A 1 99 ? 10.711 -12.102 -1.178 1 94.06 99 ARG A CA 1
ATOM 778 C C . ARG A 1 99 ? 9.695 -13.219 -0.952 1 94.06 99 ARG A C 1
ATOM 780 O O . ARG A 1 99 ? 9.539 -14.102 -1.794 1 94.06 99 ARG A O 1
ATOM 787 N N . LYS A 1 100 ? 9.047 -13.148 0.093 1 92.88 100 LYS A N 1
ATOM 788 C CA . LYS A 1 100 ? 7.949 -14.039 0.451 1 92.88 100 LYS A CA 1
ATOM 789 C C . LYS A 1 100 ? 6.785 -13.273 1.067 1 92.88 100 LYS A C 1
ATOM 791 O O . LYS A 1 100 ? 6.996 -12.375 1.89 1 92.88 100 LYS A O 1
ATOM 796 N N . HIS A 1 101 ? 5.605 -13.672 0.752 1 94.62 101 HIS A N 1
ATOM 797 C CA . HIS A 1 101 ? 4.418 -12.969 1.227 1 94.62 101 HIS A CA 1
ATOM 798 C C . HIS A 1 101 ? 4.195 -13.211 2.715 1 94.62 101 HIS A C 1
ATOM 800 O O . HIS A 1 101 ? 3.676 -12.336 3.418 1 94.62 101 HIS A O 1
ATOM 806 N N . ASP A 1 102 ? 4.543 -14.344 3.168 1 96.5 102 ASP A N 1
ATOM 807 C CA . ASP A 1 102 ? 4.324 -14.672 4.574 1 96.5 102 ASP A CA 1
ATOM 808 C C . ASP A 1 102 ? 5.176 -13.797 5.484 1 96.5 102 ASP A C 1
ATOM 810 O O . ASP A 1 102 ? 6.332 -13.5 5.172 1 96.5 102 ASP A O 1
ATOM 814 N N . ILE A 1 103 ? 4.617 -13.422 6.586 1 96.75 103 ILE A N 1
ATOM 815 C CA . ILE A 1 103 ? 5.387 -12.688 7.586 1 96.75 103 ILE A CA 1
ATOM 816 C C . ILE A 1 103 ? 6.398 -13.625 8.242 1 96.75 103 ILE A C 1
ATOM 818 O O . ILE A 1 103 ? 6.023 -14.617 8.867 1 96.75 103 ILE A O 1
ATOM 822 N N . PRO A 1 104 ? 7.594 -13.281 8.07 1 93.06 104 PRO A N 1
ATOM 823 C CA . PRO A 1 104 ? 8.609 -14.141 8.68 1 93.06 104 PRO A CA 1
ATOM 824 C C . PRO A 1 104 ? 8.695 -13.977 10.195 1 93.06 104 PRO A C 1
ATOM 826 O O . PRO A 1 104 ? 8.383 -12.906 10.719 1 93.06 104 PRO A O 1
ATOM 829 N N . ALA A 1 105 ? 9.172 -14.977 10.797 1 90.31 105 ALA A N 1
ATOM 830 C CA . ALA A 1 105 ? 9.484 -14.867 12.219 1 90.31 105 ALA A CA 1
ATOM 831 C C . ALA A 1 105 ? 10.891 -14.32 12.43 1 90.31 105 ALA A C 1
ATOM 833 O O . ALA A 1 105 ? 11.789 -14.578 11.625 1 90.31 105 ALA A O 1
ATOM 834 N N . GLY A 1 106 ? 11.062 -13.547 13.414 1 91.19 106 GLY A N 1
ATOM 835 C CA . GLY A 1 106 ? 12.391 -13.242 13.93 1 91.19 106 GLY A CA 1
ATOM 836 C C . GLY A 1 106 ? 13.102 -12.164 13.141 1 91.19 106 GLY A C 1
ATOM 837 O O . GLY A 1 106 ? 14.32 -12.016 13.242 1 91.19 106 GLY A O 1
ATOM 838 N N . ILE A 1 107 ? 12.484 -11.477 12.297 1 94.06 107 ILE A N 1
ATOM 839 C CA . ILE A 1 107 ? 13.148 -10.398 11.57 1 94.06 107 ILE A CA 1
ATOM 840 C C . ILE A 1 107 ? 13.031 -9.094 12.359 1 94.06 107 ILE A C 1
ATOM 842 O O . ILE A 1 107 ? 11.992 -8.82 12.969 1 94.06 107 ILE A O 1
ATOM 846 N N . ALA A 1 108 ? 14.094 -8.312 12.391 1 96.56 108 ALA A N 1
ATOM 847 C CA . ALA A 1 108 ? 14.117 -7.051 13.117 1 96.56 108 ALA A CA 1
ATOM 848 C C . ALA A 1 108 ? 13.641 -5.902 12.242 1 96.56 108 ALA A C 1
ATOM 850 O O . ALA A 1 108 ? 14 -5.816 11.062 1 96.56 108 ALA A O 1
ATOM 851 N N . PRO A 1 109 ? 12.875 -5.047 12.836 1 98.38 109 PRO A N 1
ATOM 852 C CA . PRO A 1 109 ? 12.477 -3.863 12.078 1 98.38 109 PRO A CA 1
ATOM 853 C C . PRO A 1 109 ? 13.664 -2.986 11.68 1 98.38 109 PRO A C 1
ATOM 855 O O . PRO A 1 109 ? 14.719 -3.047 12.32 1 98.38 109 PRO A O 1
ATOM 858 N N . VAL A 1 110 ? 13.531 -2.232 10.617 1 98.69 110 VAL A N 1
ATOM 859 C CA . VAL A 1 110 ? 14.508 -1.252 10.148 1 98.69 110 VAL A CA 1
ATOM 860 C C . VAL A 1 110 ? 13.953 0.158 10.344 1 98.69 110 VAL A C 1
ATOM 862 O O . VAL A 1 110 ? 12.789 0.423 10.023 1 98.69 110 VAL A O 1
ATOM 865 N N . VAL A 1 111 ? 14.766 1.059 10.891 1 98.88 111 VAL A N 1
ATOM 866 C CA . VAL A 1 111 ? 14.328 2.41 11.234 1 98.88 111 VAL A CA 1
ATOM 867 C C . VAL A 1 111 ? 15.023 3.42 10.32 1 98.88 111 VAL A C 1
ATOM 869 O O . VAL A 1 111 ? 16.25 3.428 10.219 1 98.88 111 VAL A O 1
ATOM 872 N N . ILE A 1 112 ? 14.273 4.242 9.617 1 98.81 112 ILE A N 1
ATOM 873 C CA . ILE A 1 112 ? 14.758 5.363 8.82 1 98.81 112 ILE A CA 1
ATOM 874 C C . ILE A 1 112 ? 14.148 6.664 9.336 1 98.81 112 ILE A C 1
ATOM 876 O O . ILE A 1 112 ? 12.961 6.719 9.648 1 98.81 112 ILE A O 1
ATOM 880 N N . ALA A 1 113 ? 14.961 7.676 9.453 1 98.81 113 ALA A N 1
ATOM 881 C CA . ALA A 1 113 ? 14.438 8.984 9.852 1 98.81 113 ALA A CA 1
ATOM 882 C C . ALA A 1 113 ? 15.227 10.109 9.188 1 98.81 113 ALA A C 1
ATOM 884 O O . ALA A 1 113 ? 16.453 10.023 9.047 1 98.81 113 ALA A O 1
ATOM 885 N N . PHE A 1 114 ? 14.578 11.141 8.789 1 98.62 114 PHE A N 1
ATOM 886 C CA . PHE A 1 114 ? 15.219 12.336 8.242 1 98.62 114 PHE A CA 1
ATOM 887 C C . PHE A 1 114 ? 14.336 13.555 8.438 1 98.62 114 PHE A C 1
ATOM 889 O O . PHE A 1 114 ? 13.203 13.445 8.93 1 98.62 114 PHE A O 1
ATOM 896 N N . THR A 1 115 ? 14.82 14.734 8.109 1 98.12 115 THR A N 1
ATOM 897 C CA . THR A 1 115 ? 14.062 15.969 8.312 1 98.12 115 THR A CA 1
ATOM 898 C C . THR A 1 115 ? 13.453 16.453 7.004 1 98.12 115 THR A C 1
ATOM 900 O O . THR A 1 115 ? 13.992 16.188 5.93 1 98.12 115 THR A O 1
ATOM 903 N N . LEU A 1 116 ? 12.305 17.031 7.105 1 96.94 116 LEU A N 1
ATOM 904 C CA . LEU A 1 116 ? 11.633 17.766 6.043 1 96.94 116 LEU A CA 1
ATOM 905 C C . LEU A 1 116 ? 11.648 19.266 6.34 1 96.94 116 LEU A C 1
ATOM 907 O O . LEU A 1 116 ? 11.422 19.672 7.48 1 96.94 116 LEU A O 1
ATOM 911 N N . HIS A 1 117 ? 11.867 20.078 5.312 1 95.56 117 HIS A N 1
ATOM 912 C CA . HIS A 1 117 ? 12.031 21.516 5.539 1 95.56 117 HIS A CA 1
ATOM 913 C C . HIS A 1 117 ? 10.953 22.312 4.805 1 95.56 117 HIS A C 1
ATOM 915 O O . HIS A 1 117 ? 11.195 23.438 4.383 1 95.56 117 HIS A O 1
ATOM 921 N N . ASN A 1 118 ? 9.828 21.703 4.633 1 92.62 118 ASN A N 1
ATOM 922 C CA . ASN A 1 118 ? 8.688 22.438 4.094 1 92.62 118 ASN A CA 1
ATOM 923 C C . ASN A 1 118 ? 8.227 23.531 5.051 1 92.62 118 ASN A C 1
ATOM 925 O O . ASN A 1 118 ? 8.047 23.281 6.242 1 92.62 118 ASN A O 1
ATOM 929 N N . PRO A 1 119 ? 8.07 24.75 4.539 1 93.44 119 PRO A N 1
ATOM 930 C CA . PRO A 1 119 ? 7.578 25.797 5.434 1 93.44 119 PRO A CA 1
ATOM 931 C C . PRO A 1 119 ? 6.16 25.531 5.938 1 93.44 119 PRO A C 1
ATOM 933 O O . PRO A 1 119 ? 5.328 25 5.195 1 93.44 119 PRO A O 1
ATOM 936 N N . TYR A 1 120 ? 5.941 25.906 7.191 1 94.81 120 TYR A N 1
ATOM 937 C CA . TYR A 1 120 ? 4.566 25.906 7.684 1 94.81 120 TYR A CA 1
ATOM 938 C C . TYR A 1 120 ? 3.76 27.031 7.039 1 94.81 120 TYR A C 1
ATOM 940 O O . TYR A 1 120 ? 4.316 28.047 6.641 1 94.81 120 TYR A O 1
ATOM 948 N N . PRO A 1 121 ? 2.479 26.812 6.914 1 93.62 121 PRO A N 1
ATOM 949 C CA . PRO A 1 121 ? 1.677 27.828 6.246 1 93.62 121 PRO A CA 1
ATOM 950 C C . PRO A 1 121 ? 1.604 29.141 7.039 1 93.62 121 PRO A C 1
ATOM 952 O O . PRO A 1 121 ? 1.688 29.125 8.273 1 93.62 121 PRO A O 1
ATOM 955 N N . VAL A 1 122 ? 1.444 30.219 6.289 1 93.12 122 VAL A N 1
ATOM 956 C CA . VAL A 1 122 ? 1.289 31.531 6.918 1 93.12 122 VAL A CA 1
ATOM 957 C C . VAL A 1 122 ? -0.172 31.969 6.852 1 93.12 122 VAL A C 1
ATOM 959 O O . VAL A 1 122 ? -0.886 31.625 5.906 1 93.12 122 VAL A O 1
ATOM 962 N N . PHE A 1 123 ? -0.519 32.781 7.746 1 94 123 PHE A N 1
ATOM 963 C CA . PHE A 1 123 ? -1.912 33.188 7.945 1 94 123 PHE A CA 1
ATOM 964 C C . PHE A 1 123 ? -2.498 33.75 6.664 1 94 123 PHE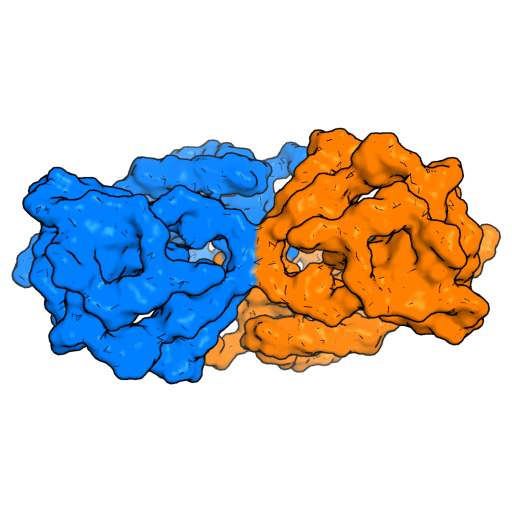 A C 1
ATOM 966 O O . PHE A 1 123 ? -3.605 33.406 6.262 1 94 123 PHE A O 1
ATOM 973 N N . ALA A 1 124 ? -1.767 34.594 5.992 1 93.12 124 ALA A N 1
ATOM 974 C CA . ALA A 1 124 ? -2.256 35.312 4.809 1 93.12 124 ALA A CA 1
ATOM 975 C C . ALA A 1 124 ? -2.605 34.312 3.693 1 93.12 124 ALA A C 1
ATOM 977 O O . ALA A 1 124 ? -3.553 34.531 2.936 1 93.12 124 ALA A O 1
ATOM 978 N N . GLU A 1 125 ? -1.879 33.25 3.607 1 93.5 125 GLU A N 1
ATOM 979 C CA . GLU A 1 125 ? -2.152 32.219 2.613 1 93.5 125 GLU A CA 1
ATOM 980 C C . GLU A 1 125 ? -3.279 31.312 3.068 1 93.5 125 GLU A C 1
ATOM 982 O O . GLU A 1 125 ? -4.145 30.938 2.273 1 93.5 125 GLU A O 1
ATOM 987 N N . GLN A 1 126 ? -3.25 30.969 4.312 1 95.62 126 GLN A N 1
ATOM 988 C CA . GLN A 1 126 ? -4.238 30.047 4.871 1 95.62 126 GLN A CA 1
ATOM 989 C C . GLN A 1 126 ? -5.648 30.609 4.742 1 95.62 126 GLN A C 1
ATOM 991 O O . GLN A 1 126 ? -6.586 29.891 4.406 1 95.62 126 GLN A O 1
ATOM 996 N N . GLN A 1 127 ? -5.777 31.906 4.977 1 93.12 127 GLN A N 1
ATOM 997 C CA . GLN A 1 127 ? -7.109 32.5 5.035 1 93.12 127 GLN A CA 1
ATOM 998 C C . GLN A 1 127 ? -7.793 32.438 3.672 1 93.12 127 GLN A C 1
ATOM 1000 O O . GLN A 1 127 ? -9.023 32.406 3.59 1 93.12 127 GLN A O 1
ATOM 1005 N N . LYS A 1 128 ? -6.988 32.406 2.6 1 95.5 128 LYS A N 1
ATOM 1006 C CA . LYS A 1 128 ? -7.555 32.281 1.258 1 95.5 128 LYS A CA 1
ATOM 1007 C C . LYS A 1 128 ? -8.172 30.906 1.03 1 95.5 128 LYS A C 1
ATOM 1009 O O . LYS A 1 128 ? -9.094 30.766 0.223 1 95.5 128 LYS A O 1
ATOM 1014 N N . GLY A 1 129 ? -7.637 29.984 1.75 1 98 129 GLY A N 1
ATOM 1015 C CA . GLY A 1 129 ? -8.203 28.641 1.77 1 98 129 GLY A CA 1
ATOM 1016 C C . GLY A 1 129 ? -7.758 27.797 0.598 1 98 129 GLY A C 1
ATOM 1017 O O . GLY A 1 129 ? -7.137 28.297 -0.341 1 98 129 GLY A O 1
ATOM 1018 N N . LEU A 1 130 ? -8.055 26.531 0.623 1 98.56 130 LEU A N 1
ATOM 1019 C CA . LEU A 1 130 ? -7.766 25.547 -0.413 1 98.56 130 LEU A CA 1
ATOM 1020 C C . LEU A 1 130 ? -9 25.281 -1.272 1 98.56 130 LEU A C 1
ATOM 1022 O O . LEU A 1 130 ? -10.133 25.406 -0.797 1 98.56 130 LEU A O 1
ATOM 1026 N N . LYS A 1 131 ? -8.766 24.938 -2.492 1 98.75 131 LYS A N 1
ATOM 1027 C CA . LYS A 1 131 ? -9.758 24.312 -3.357 1 98.75 131 LYS A CA 1
ATOM 1028 C C . LYS A 1 131 ? -9.641 22.781 -3.303 1 98.75 131 LYS A C 1
ATOM 1030 O O . LYS A 1 131 ? -8.594 22.219 -3.625 1 98.75 131 LYS A O 1
ATOM 1035 N N . ALA A 1 132 ? -10.719 22.141 -2.965 1 98.94 132 ALA A N 1
ATOM 1036 C CA . ALA A 1 132 ? -10.719 20.688 -2.844 1 98.94 132 ALA A CA 1
ATOM 1037 C C . ALA A 1 132 ? -11.664 20.062 -3.861 1 98.94 132 ALA A C 1
ATOM 1039 O O . ALA A 1 132 ? -12.594 20.703 -4.34 1 98.94 132 ALA A O 1
ATOM 1040 N N . LYS A 1 133 ? -11.391 18.875 -4.227 1 98.94 133 LYS A N 1
ATOM 1041 C CA . LYS A 1 133 ? -12.25 18.062 -5.086 1 98.94 133 LYS A CA 1
ATOM 1042 C C . LYS A 1 133 ? -12.789 16.844 -4.336 1 98.94 133 LYS A C 1
ATOM 1044 O O . LYS A 1 133 ? -12.055 16.188 -3.604 1 98.94 133 LYS A O 1
ATOM 1049 N N . LEU A 1 134 ? -14.102 16.609 -4.434 1 98.94 134 LEU A N 1
ATOM 1050 C CA . LEU A 1 134 ? -14.664 15.367 -3.932 1 98.94 134 LEU A CA 1
ATOM 1051 C C . LEU A 1 134 ? -14.234 14.188 -4.801 1 98.94 134 LEU A C 1
ATOM 1053 O O . LEU A 1 134 ? -14.352 14.242 -6.027 1 98.94 134 LEU A O 1
ATOM 1057 N N . VAL A 1 135 ? -13.68 13.188 -4.215 1 98.88 135 VAL A N 1
ATOM 1058 C CA . VAL A 1 135 ? -13.188 12.008 -4.914 1 98.88 135 VAL A CA 1
ATOM 1059 C C . VAL A 1 135 ? -13.664 10.742 -4.203 1 98.88 135 VAL A C 1
ATOM 1061 O O . VAL A 1 135 ? -13.68 10.688 -2.971 1 98.88 135 VAL A O 1
ATOM 1064 N N . GLU A 1 136 ? -14.086 9.734 -4.953 1 98.69 136 GLU A N 1
ATOM 1065 C CA . GLU A 1 136 ? -14.469 8.461 -4.352 1 98.69 136 GLU A CA 1
ATOM 1066 C C . GLU A 1 136 ? -13.289 7.812 -3.643 1 98.69 136 GLU A C 1
ATOM 1068 O O . GLU A 1 136 ? -12.188 7.738 -4.195 1 98.69 136 GLU A O 1
ATOM 1073 N N . ASP A 1 137 ? -13.539 7.367 -2.432 1 98.38 137 ASP A N 1
ATOM 1074 C CA . ASP A 1 137 ? -12.5 6.738 -1.613 1 98.38 137 ASP A CA 1
ATOM 1075 C C . ASP A 1 137 ? -12.273 5.289 -2.029 1 98.38 137 ASP A C 1
ATOM 1077 O O . ASP A 1 137 ? -13.062 4.406 -1.679 1 98.38 137 ASP A O 1
ATOM 1081 N N . ILE A 1 138 ? -11.195 4.992 -2.684 1 98.19 138 ILE A N 1
ATOM 1082 C CA . ILE A 1 138 ? -10.906 3.658 -3.193 1 98.19 138 ILE A CA 1
ATOM 1083 C C . ILE A 1 138 ? -9.859 2.98 -2.307 1 98.19 138 ILE A C 1
ATOM 1085 O O . ILE A 1 138 ? -9.398 1.878 -2.613 1 98.19 138 ILE A O 1
ATOM 1089 N N . ARG A 1 139 ? -9.5 3.584 -1.179 1 98.56 139 ARG A N 1
ATOM 1090 C CA . ARG A 1 139 ? -8.461 3.062 -0.303 1 98.56 139 ARG A CA 1
ATOM 1091 C C . ARG A 1 139 ? -8.93 1.812 0.428 1 98.56 139 ARG A C 1
ATOM 1093 O O . ARG A 1 139 ? -10.117 1.481 0.402 1 98.56 139 ARG A O 1
ATOM 1100 N N . TRP A 1 140 ? -7.949 1.089 1.031 1 98.5 140 TRP A N 1
ATOM 1101 C CA . TRP A 1 140 ? -8.234 -0.127 1.785 1 98.5 140 TRP A CA 1
ATOM 1102 C C . TRP A 1 140 ? -9.039 0.188 3.041 1 98.5 140 TRP A C 1
ATOM 1104 O O . TRP A 1 140 ? -9.352 1.351 3.311 1 98.5 140 TRP A O 1
ATOM 1114 N N . GLN A 1 141 ? -9.422 -0.778 3.836 1 98.25 141 GLN A N 1
ATOM 1115 C CA . GLN A 1 141 ? -10.375 -0.605 4.926 1 98.25 141 GLN A CA 1
ATOM 1116 C C . GLN A 1 141 ? -9.664 -0.439 6.262 1 98.25 141 GLN A C 1
ATOM 1118 O O . GLN A 1 141 ? -10.281 -0.573 7.32 1 98.25 141 GLN A O 1
ATOM 1123 N N . ARG A 1 142 ? -8.375 -0.247 6.219 1 98.56 142 ARG A N 1
ATOM 1124 C CA . ARG A 1 142 ? -7.625 0.025 7.441 1 98.56 142 ARG A CA 1
ATOM 1125 C C . ARG A 1 142 ? -6.828 1.317 7.316 1 98.56 142 ARG A C 1
ATOM 1127 O O . ARG A 1 142 ? -5.613 1.324 7.527 1 98.56 142 ARG A O 1
ATOM 1134 N N . CYS A 1 143 ? -7.562 2.395 7.062 1 98.69 143 CYS A N 1
ATOM 1135 C CA . CYS A 1 143 ? -6.973 3.721 6.922 1 98.69 143 CYS A CA 1
ATOM 1136 C C . CYS A 1 143 ? -6.543 4.273 8.273 1 98.69 143 CYS A C 1
ATOM 1138 O O . CYS A 1 143 ? -5.891 5.316 8.344 1 98.69 143 CYS A O 1
ATOM 1140 N N . ASP A 1 144 ? -6.832 3.562 9.344 1 98.75 144 ASP A N 1
ATOM 1141 C CA . ASP A 1 144 ? -6.434 3.936 10.695 1 98.75 144 ASP A CA 1
ATOM 1142 C C . ASP A 1 144 ? -4.98 3.559 10.969 1 98.75 14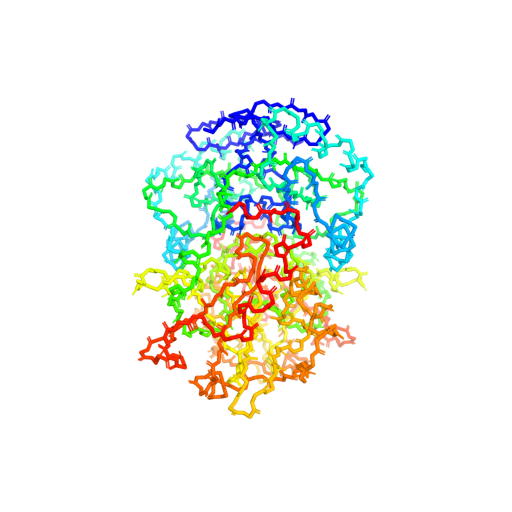4 ASP A C 1
ATOM 1144 O O . ASP A 1 144 ? -4.422 3.92 12.008 1 98.75 144 ASP A O 1
ATOM 1148 N N . ILE A 1 145 ? -4.355 2.795 10.094 1 98.94 145 ILE A N 1
ATOM 1149 C CA . ILE A 1 145 ? -2.934 2.467 10.156 1 98.94 145 ILE A CA 1
ATOM 1150 C C . ILE A 1 145 ? -2.143 3.436 9.281 1 98.94 145 ILE A C 1
ATOM 1152 O O . ILE A 1 145 ? -2.398 3.547 8.078 1 98.94 145 ILE A O 1
ATOM 1156 N N . LYS A 1 146 ? -1.228 4.184 9.836 1 98.88 146 LYS A N 1
ATOM 1157 C CA . LYS A 1 146 ? -0.402 5.098 9.055 1 98.88 146 LYS A CA 1
ATOM 1158 C C . LYS A 1 146 ? 0.739 4.355 8.359 1 98.88 146 LYS A C 1
ATOM 1160 O O . LYS A 1 146 ? 1.886 4.418 8.812 1 98.88 146 LYS A O 1
ATOM 1165 N N . THR A 1 147 ? 0.48 3.695 7.293 1 98.88 147 THR A N 1
ATOM 1166 C CA . THR A 1 147 ? 1.38 2.793 6.578 1 98.88 147 THR A CA 1
ATOM 1167 C C . THR A 1 147 ? 1.948 3.469 5.336 1 98.88 147 THR A C 1
ATOM 1169 O O . THR A 1 147 ? 1.472 4.531 4.926 1 98.88 147 THR A O 1
ATOM 1172 N N . THR A 1 148 ? 3 2.863 4.75 1 98.88 148 THR A N 1
ATOM 1173 C CA . THR A 1 148 ? 3.604 3.377 3.523 1 98.88 148 THR A CA 1
ATOM 1174 C C . THR A 1 148 ? 2.953 2.742 2.297 1 98.88 148 THR A C 1
ATOM 1176 O O . THR A 1 148 ? 3.342 3.031 1.163 1 98.88 148 THR A O 1
ATOM 1179 N N . SER A 1 149 ? 2.014 1.834 2.457 1 98.81 149 SER A N 1
ATOM 1180 C CA . SER A 1 149 ? 1.193 1.358 1.349 1 98.81 149 SER A CA 1
ATOM 1181 C C . SER A 1 149 ? 0.176 2.412 0.921 1 98.81 149 SER A C 1
ATOM 1183 O O . SER A 1 149 ? -1.001 2.326 1.278 1 98.81 149 SER A O 1
ATOM 1185 N N . LEU A 1 150 ? 0.669 3.369 0.073 1 98.81 150 LEU A N 1
ATOM 1186 C CA . LEU A 1 150 ? -0.076 4.613 -0.08 1 98.81 150 LEU A CA 1
ATOM 1187 C C . LEU A 1 150 ? -0.422 4.863 -1.544 1 98.81 150 LEU A C 1
ATOM 1189 O O . LEU A 1 150 ? -0.815 5.973 -1.912 1 98.81 150 LEU A O 1
ATOM 1193 N N . LEU A 1 151 ? -0.273 3.836 -2.432 1 98.81 151 LEU A N 1
ATOM 1194 C CA . LEU A 1 151 ? -0.586 4.125 -3.826 1 98.81 151 LEU A CA 1
ATOM 1195 C C . LEU A 1 151 ? -2.018 4.629 -3.969 1 98.81 151 LEU A C 1
ATOM 1197 O O . LEU A 1 151 ? -2.281 5.547 -4.75 1 98.81 151 LEU A O 1
ATOM 1201 N N . GLY A 1 152 ? -2.98 4.055 -3.232 1 98.62 152 GLY A N 1
ATOM 1202 C CA . GLY A 1 152 ? -4.352 4.543 -3.256 1 98.62 152 GLY A CA 1
ATOM 1203 C C . GLY A 1 152 ? -4.469 6.008 -2.887 1 98.62 152 GLY A C 1
ATOM 1204 O O . GLY A 1 152 ? -5.172 6.77 -3.553 1 98.62 152 GLY A O 1
ATOM 1205 N N . ASN A 1 153 ? -3.758 6.43 -1.835 1 98.62 153 ASN A N 1
ATOM 1206 C CA . ASN A 1 153 ? -3.746 7.824 -1.399 1 98.62 153 ASN A CA 1
ATOM 1207 C C . ASN A 1 153 ? -3.166 8.742 -2.471 1 98.62 153 ASN A C 1
ATOM 1209 O O . ASN A 1 153 ? -3.688 9.828 -2.709 1 98.62 153 ASN A O 1
ATOM 1213 N N . ILE A 1 154 ? -2.062 8.266 -3.064 1 98.62 154 ILE A N 1
ATOM 1214 C CA . ILE A 1 154 ? -1.384 9.023 -4.105 1 98.62 154 ILE A CA 1
ATOM 1215 C C . ILE A 1 154 ? -2.326 9.242 -5.289 1 98.62 154 ILE A C 1
ATOM 1217 O O . ILE A 1 154 ? -2.455 10.359 -5.793 1 98.62 154 ILE A O 1
ATOM 1221 N N . LEU A 1 155 ? -3.037 8.242 -5.695 1 98.75 155 LEU A N 1
ATOM 1222 C CA . LEU A 1 155 ? -3.879 8.297 -6.883 1 98.75 155 LEU A CA 1
ATOM 1223 C C . LEU A 1 155 ? -5.113 9.156 -6.637 1 98.75 155 LEU A C 1
ATOM 1225 O O . LEU A 1 155 ? -5.504 9.945 -7.5 1 98.75 155 LEU A O 1
ATOM 1229 N N . VAL A 1 156 ? -5.785 9.023 -5.492 1 98.75 156 VAL A N 1
ATOM 1230 C CA . VAL A 1 156 ? -6.977 9.82 -5.234 1 98.75 156 VAL A CA 1
ATOM 1231 C C . VAL A 1 156 ? -6.594 11.297 -5.098 1 98.75 156 VAL A C 1
ATOM 1233 O O . VAL A 1 156 ? -7.344 12.18 -5.512 1 98.75 156 VAL A O 1
ATOM 1236 N N . ASN A 1 157 ? -5.438 11.57 -4.453 1 98.69 157 ASN A N 1
ATOM 1237 C CA . ASN A 1 157 ? -4.973 12.953 -4.41 1 98.69 157 ASN A CA 1
ATOM 1238 C C . ASN A 1 157 ? -4.707 13.492 -5.812 1 98.69 157 ASN A C 1
ATOM 1240 O O . ASN A 1 157 ? -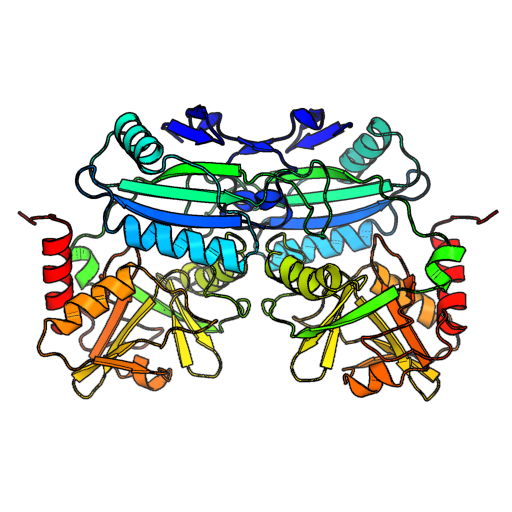5.082 14.625 -6.125 1 98.69 157 ASN A O 1
ATOM 1244 N N . ASP A 1 158 ? -4.09 12.695 -6.633 1 98.5 158 ASP A N 1
ATOM 1245 C CA . ASP A 1 158 ? -3.748 13.125 -7.984 1 98.5 158 ASP A CA 1
ATOM 1246 C C . ASP A 1 158 ? -5.004 13.359 -8.82 1 98.5 158 ASP A C 1
ATOM 1248 O O . ASP A 1 158 ? -5.004 14.195 -9.727 1 98.5 158 ASP A O 1
ATOM 1252 N N . GLU A 1 159 ? -6.055 12.641 -8.555 1 98.31 159 GLU A N 1
ATOM 1253 C CA . GLU A 1 159 ? -7.324 12.898 -9.227 1 98.31 159 GLU A CA 1
ATOM 1254 C C . GLU A 1 159 ? -7.77 14.344 -9.047 1 98.31 159 GLU A C 1
ATOM 1256 O O . GLU A 1 159 ? -8.375 14.93 -9.945 1 98.31 159 GLU A O 1
ATOM 1261 N N . ALA A 1 160 ? -7.504 14.93 -7.918 1 98.62 160 ALA A N 1
ATOM 1262 C CA . ALA A 1 160 ? -7.832 16.312 -7.621 1 98.62 160 ALA A CA 1
ATOM 1263 C C . ALA A 1 160 ? -6.77 17.266 -8.164 1 98.62 160 ALA A C 1
ATOM 1265 O O . ALA A 1 160 ? -7.078 18.188 -8.93 1 98.62 160 ALA A O 1
ATOM 1266 N N . VAL A 1 161 ? -5.484 16.969 -7.875 1 98.25 161 VAL A N 1
ATOM 1267 C CA . VAL A 1 161 ? -4.387 17.906 -8.125 1 98.25 161 VAL A CA 1
ATOM 1268 C C . VAL A 1 161 ? -4.145 18.031 -9.625 1 98.25 161 VAL A C 1
ATOM 1270 O O . VAL A 1 161 ? -3.877 19.125 -10.125 1 98.25 161 VAL A O 1
ATOM 1273 N N . SER A 1 162 ? -4.273 16.922 -10.344 1 97.38 162 SER A N 1
ATOM 1274 C CA . SER A 1 162 ? -4.055 16.953 -11.789 1 97.38 162 SER A CA 1
ATOM 1275 C C . SER A 1 162 ? -5.141 17.75 -12.492 1 97.38 162 SER A C 1
ATOM 1277 O O . SER A 1 162 ? -4.988 18.125 -13.656 1 97.38 162 SER A O 1
ATOM 1279 N N . ARG A 1 163 ? -6.219 18.094 -11.82 1 97.69 163 ARG A N 1
ATOM 1280 C CA . ARG A 1 163 ? -7.32 18.859 -12.383 1 97.69 163 ARG A CA 1
ATOM 1281 C C . ARG A 1 163 ? -7.328 20.281 -11.836 1 97.69 163 ARG A C 1
ATOM 1283 O O . ARG A 1 163 ? -8.297 21.016 -12.016 1 97.69 163 ARG A O 1
ATOM 1290 N N . GLY A 1 164 ? -6.355 20.625 -11.102 1 97.75 164 GLY A N 1
ATOM 1291 C CA . GLY A 1 164 ? -6.164 22.016 -10.695 1 97.75 164 GLY A CA 1
ATOM 1292 C C . GLY A 1 164 ? -6.617 22.281 -9.273 1 97.75 164 GLY A C 1
ATOM 1293 O O . GLY A 1 164 ? -6.605 23.422 -8.82 1 97.75 164 GLY A O 1
ATOM 1294 N N . TYR A 1 165 ? -7.039 21.312 -8.555 1 98.62 165 TYR A N 1
ATOM 1295 C CA . TYR A 1 165 ? -7.387 21.469 -7.145 1 98.62 165 TYR A CA 1
ATOM 1296 C C . TYR A 1 165 ? -6.164 21.297 -6.254 1 98.62 165 TYR A C 1
ATOM 1298 O O . TYR A 1 165 ? -5.117 20.828 -6.715 1 98.62 165 TYR A O 1
ATOM 1306 N N . HIS A 1 166 ? -6.297 21.703 -4.992 1 98.19 166 HIS A N 1
ATOM 1307 C CA . HIS A 1 166 ? -5.168 21.625 -4.074 1 98.19 166 HIS A CA 1
ATOM 1308 C C . HIS A 1 166 ? -5.125 20.266 -3.365 1 98.19 166 HIS A C 1
ATOM 1310 O O . HIS A 1 166 ? -4.055 19.797 -2.979 1 98.19 166 HIS A O 1
ATOM 1316 N N . THR A 1 167 ? -6.293 19.641 -3.164 1 98.56 167 THR A N 1
ATOM 1317 C CA . THR A 1 167 ? -6.367 18.375 -2.424 1 98.56 167 THR A CA 1
ATOM 1318 C C . THR A 1 167 ? -7.688 17.672 -2.701 1 98.56 167 THR A C 1
ATOM 1320 O O . THR A 1 167 ? -8.609 18.25 -3.271 1 98.56 167 THR A O 1
ATOM 1323 N N . ALA A 1 168 ? -7.766 16.438 -2.334 1 98.88 168 ALA A N 1
ATOM 1324 C CA . ALA A 1 168 ? -8.992 15.656 -2.443 1 98.88 168 ALA A CA 1
ATOM 1325 C C . ALA A 1 168 ? -9.695 15.539 -1.09 1 98.88 168 ALA A C 1
ATOM 1327 O O . ALA A 1 168 ? -9.031 15.461 -0.05 1 98.88 168 ALA A O 1
ATOM 1328 N N . LEU A 1 169 ? -10.961 15.562 -1.034 1 98.94 169 LEU A N 1
ATOM 1329 C CA . LEU A 1 169 ? -11.82 15.078 0.038 1 98.94 169 LEU A CA 1
ATOM 1330 C C . LEU A 1 169 ? -12.492 13.758 -0.354 1 98.94 169 LEU A C 1
ATOM 1332 O O . LEU A 1 169 ? -13.086 13.664 -1.428 1 98.94 169 LEU A O 1
ATOM 1336 N N . LEU A 1 170 ? -12.422 12.82 0.471 1 98.94 170 LEU A N 1
ATOM 1337 C CA . LEU A 1 170 ? -12.734 11.445 0.089 1 98.94 170 LEU A CA 1
ATOM 1338 C C . LEU A 1 170 ? -14.141 11.062 0.552 1 98.94 170 LEU A C 1
ATOM 1340 O O . LEU A 1 170 ? -14.539 11.391 1.671 1 98.94 170 LEU A O 1
ATOM 1344 N N . ILE A 1 171 ? -14.844 10.367 -0.319 1 98.81 171 ILE A N 1
ATOM 1345 C CA . ILE A 1 171 ? -16.234 10 -0.065 1 98.81 171 ILE A CA 1
ATOM 1346 C C . ILE A 1 171 ? -16.375 8.477 -0.049 1 98.81 171 ILE A C 1
ATOM 1348 O O . ILE A 1 171 ? -15.867 7.793 -0.942 1 98.81 171 ILE A O 1
ATOM 1352 N N . ARG A 1 172 ? -16.938 7.934 0.94 1 97.81 172 ARG A N 1
ATOM 1353 C CA . ARG A 1 172 ? -17.375 6.543 1.015 1 97.81 172 ARG A CA 1
ATOM 1354 C C . ARG A 1 172 ? -18.859 6.453 1.288 1 97.81 172 ARG A C 1
ATOM 1356 O O . ARG A 1 172 ? -19.344 6.926 2.324 1 97.81 172 ARG A O 1
ATOM 1363 N N . ASP A 1 173 ? -19.641 5.863 0.409 1 96.81 173 ASP A N 1
ATOM 1364 C CA . ASP A 1 173 ? -21.062 5.625 0.57 1 96.81 173 ASP A CA 1
ATOM 1365 C C . ASP A 1 173 ? -21.812 6.922 0.901 1 96.81 173 ASP A C 1
ATOM 1367 O O . ASP A 1 173 ? -22.625 6.957 1.827 1 96.81 173 ASP A O 1
ATOM 1371 N N . GLY A 1 174 ? -21.422 7.984 0.338 1 98.25 174 GLY A N 1
ATOM 1372 C CA . GLY A 1 174 ? -22.141 9.242 0.445 1 98.25 174 GLY A CA 1
ATOM 1373 C C . GLY A 1 174 ? -21.672 10.102 1.61 1 98.25 174 GLY A C 1
ATOM 1374 O O . GLY A 1 174 ? -22.172 11.211 1.812 1 98.25 174 GLY A O 1
ATOM 1375 N N . PHE A 1 175 ? -20.688 9.633 2.363 1 98.62 175 PHE A N 1
ATOM 1376 C CA . PHE A 1 175 ? -20.156 10.352 3.518 1 98.62 175 PHE A CA 1
ATOM 1377 C C . PHE A 1 175 ? -18.703 10.734 3.299 1 98.62 175 PHE A C 1
ATOM 1379 O O . PHE A 1 175 ? -17.938 9.969 2.713 1 98.62 175 PHE A O 1
ATOM 1386 N N . ILE A 1 176 ? -18.297 11.883 3.803 1 98.62 176 ILE A N 1
ATOM 1387 C CA . ILE A 1 176 ? -16.891 12.289 3.768 1 98.62 176 ILE A CA 1
ATOM 1388 C C . ILE A 1 176 ? -16.125 11.594 4.891 1 98.62 176 ILE A C 1
ATOM 1390 O O . ILE A 1 176 ? -16.562 11.586 6.043 1 98.62 176 ILE A O 1
ATOM 1394 N N . THR A 1 177 ? -15.039 10.984 4.566 1 97.88 177 THR A N 1
ATOM 1395 C CA . THR A 1 177 ? -14.211 10.336 5.578 1 97.88 177 THR A CA 1
ATOM 1396 C C . THR A 1 177 ? -13.102 11.266 6.051 1 97.88 177 THR A C 1
ATOM 1398 O O . THR A 1 177 ? -13.008 11.578 7.238 1 97.88 177 THR A O 1
ATOM 1401 N N . GLU A 1 178 ? -12.289 11.711 5.203 1 98.81 178 GLU A N 1
ATOM 1402 C CA . GLU A 1 178 ? -11.172 12.633 5.422 1 98.81 178 GLU A CA 1
ATOM 1403 C C . GLU A 1 178 ? -10.578 13.094 4.094 1 98.81 178 GLU A C 1
ATOM 1405 O O . GLU A 1 178 ? -11.18 12.906 3.035 1 98.81 178 GLU A O 1
ATOM 1410 N N . GLY A 1 179 ? -9.562 13.898 4.121 1 98.56 179 GLY A N 1
ATOM 1411 C CA . GLY A 1 179 ? -8.805 14.219 2.924 1 98.56 179 GLY A CA 1
ATOM 1412 C C . GLY A 1 179 ? -7.832 13.133 2.52 1 98.56 179 GLY A C 1
ATOM 1413 O O . GLY A 1 179 ? -7.684 12.133 3.227 1 98.56 179 GLY A O 1
ATOM 1414 N N . SER A 1 180 ? -7.176 13.305 1.39 1 97.94 180 SER A N 1
ATOM 1415 C CA . SER A 1 180 ? -6.219 12.312 0.908 1 97.94 180 SER A CA 1
ATOM 1416 C C . SER A 1 180 ? -5.02 12.211 1.845 1 97.94 180 SER A C 1
ATOM 1418 O O . SER A 1 180 ? -4.348 11.172 1.886 1 97.94 180 SER A O 1
ATOM 1420 N N . ALA A 1 181 ? -4.723 13.273 2.615 1 97.94 181 ALA A N 1
ATOM 1421 C CA . ALA A 1 181 ? -3.613 13.266 3.564 1 97.94 181 ALA A CA 1
ATOM 1422 C C . ALA A 1 181 ? -3.912 14.172 4.762 1 97.94 181 ALA A C 1
ATOM 1424 O O . ALA A 1 181 ? -3.016 14.836 5.285 1 97.94 181 ALA A O 1
ATOM 1425 N N . SER A 1 182 ? -5.188 14.258 5.18 1 98.69 182 SER A N 1
ATOM 1426 C CA . SER A 1 182 ? -5.625 15.148 6.254 1 98.69 182 SER A CA 1
ATOM 1427 C C . SER A 1 182 ? -6.949 14.688 6.848 1 98.69 182 SER A C 1
ATOM 1429 O O . SER A 1 182 ? -7.633 13.836 6.273 1 98.69 182 SER A O 1
ATOM 1431 N N . ASN A 1 183 ? -7.277 15.203 8.016 1 98.88 183 ASN A N 1
ATOM 1432 C CA . ASN A 1 183 ? -8.625 15.094 8.562 1 98.88 183 ASN A CA 1
ATOM 1433 C C . ASN A 1 183 ? -9.477 16.312 8.195 1 98.88 183 ASN A C 1
ATOM 1435 O O . ASN A 1 183 ? -8.984 17.25 7.574 1 98.88 183 ASN A O 1
ATOM 1439 N N . LEU A 1 184 ? -10.742 16.219 8.523 1 98.88 184 LEU A N 1
ATOM 1440 C CA . LEU A 1 184 ? -11.664 17.266 8.102 1 98.88 184 LEU A CA 1
ATOM 1441 C C . LEU A 1 184 ? -12.555 17.703 9.25 1 98.88 184 LEU A C 1
ATOM 1443 O O . LEU A 1 184 ? -13.008 16.875 10.047 1 98.88 184 LEU A O 1
ATOM 1447 N N . PHE A 1 185 ? -12.828 19.016 9.336 1 98.94 185 PHE A N 1
ATOM 1448 C CA . PHE A 1 185 ? -13.812 19.625 10.219 1 98.94 185 PHE A CA 1
ATOM 1449 C C . PHE A 1 185 ? -14.758 20.531 9.445 1 98.94 185 PHE A C 1
ATOM 1451 O O . PHE A 1 185 ? -14.383 21.078 8.406 1 98.94 185 PHE A O 1
ATOM 1458 N N . ILE A 1 186 ? -15.945 20.703 9.992 1 98.94 186 ILE A N 1
ATOM 1459 C CA . ILE A 1 186 ? -16.859 21.703 9.438 1 98.94 186 ILE A CA 1
ATOM 1460 C C . ILE A 1 186 ? -17.531 22.469 10.578 1 98.94 186 ILE A C 1
ATOM 1462 O O . ILE A 1 186 ? -17.516 22.031 11.727 1 98.94 186 ILE A O 1
ATOM 1466 N N . VAL A 1 187 ? -17.969 23.641 10.297 1 98.81 187 VAL A N 1
ATOM 1467 C CA . VAL A 1 187 ? -19.047 24.297 11.023 1 98.81 187 VAL A CA 1
ATOM 1468 C C . VAL A 1 187 ? -20.344 24.172 10.234 1 98.81 187 VAL A C 1
ATOM 1470 O O . VAL A 1 187 ? -20.469 24.734 9.141 1 98.81 187 VAL A O 1
ATOM 1473 N N . ASP A 1 188 ? -21.25 23.422 10.805 1 98.31 188 ASP A N 1
ATOM 1474 C CA . ASP A 1 188 ? -22.469 23.188 10.039 1 98.31 188 ASP A CA 1
ATOM 1475 C C . ASP A 1 188 ? -23.359 24.438 10.008 1 98.31 188 ASP A C 1
ATOM 1477 O O . ASP A 1 188 ? -22.969 25.484 10.531 1 98.31 188 ASP A O 1
ATOM 1481 N N . ARG A 1 189 ? -24.547 24.422 9.422 1 97.06 189 ARG A N 1
ATOM 1482 C CA . ARG A 1 189 ? -25.422 25.562 9.219 1 97.06 189 ARG A CA 1
ATOM 1483 C C . ARG A 1 189 ? -25.922 26.109 10.555 1 97.06 189 ARG A C 1
ATOM 1485 O O . ARG A 1 189 ? -26.203 27.297 10.672 1 97.06 189 ARG A O 1
ATOM 1492 N N . ASP A 1 190 ? -25.953 25.25 11.508 1 96.81 190 ASP A N 1
ATOM 1493 C CA . ASP A 1 190 ? -26.453 25.641 12.812 1 96.81 190 ASP A CA 1
ATOM 1494 C C . ASP A 1 190 ? -25.344 26.172 13.703 1 96.81 190 ASP A C 1
ATOM 1496 O O . ASP A 1 190 ? -25.578 26.547 14.852 1 96.81 190 ASP A O 1
ATOM 1500 N N . GLY A 1 191 ? -24.141 26.141 13.258 1 97.06 191 GLY A N 1
ATOM 1501 C CA . GLY A 1 191 ? -23.016 26.703 14 1 97.06 191 GLY A CA 1
ATOM 1502 C C . GLY A 1 191 ? -22.297 25.688 14.844 1 97.06 191 GLY A C 1
ATOM 1503 O O . GLY A 1 191 ? -21.438 26.031 15.656 1 97.06 191 GLY A O 1
ATOM 1504 N N . GLN A 1 192 ? -22.609 24.453 14.617 1 98.12 192 GLN A N 1
ATOM 1505 C CA . GLN A 1 192 ? -21.953 23.391 15.359 1 98.12 192 GLN A CA 1
ATOM 1506 C C . GLN A 1 192 ? -20.734 22.859 14.609 1 98.12 192 GLN A C 1
ATOM 1508 O O . GLN A 1 192 ? -20.797 22.641 13.391 1 98.12 192 GLN A O 1
ATOM 1513 N N . VAL A 1 193 ? -19.656 22.672 15.398 1 98.88 193 VAL A N 1
ATOM 1514 C CA . VAL A 1 193 ? -18.469 22.062 14.805 1 98.88 193 VAL A CA 1
ATOM 1515 C C . VAL A 1 193 ? -18.641 20.547 14.758 1 98.88 193 VAL A C 1
ATOM 1517 O O . VAL A 1 193 ? -19.078 19.938 15.727 1 98.88 193 VAL A O 1
ATOM 1520 N N . LYS A 1 194 ? -18.328 19.953 13.562 1 98.88 194 LYS A N 1
ATOM 1521 C CA . LYS A 1 194 ? -18.422 18.5 13.391 1 98.88 194 LYS A CA 1
ATOM 1522 C C . LYS A 1 194 ? -17.188 17.938 12.688 1 98.88 194 LYS A C 1
ATOM 1524 O O . LYS A 1 194 ? -16.562 18.641 11.898 1 98.88 194 LYS A O 1
ATOM 1529 N N . THR A 1 195 ? -16.828 16.766 12.977 1 98.94 195 THR A N 1
ATOM 1530 C CA . THR A 1 195 ? -15.789 16.016 12.297 1 98.94 195 THR A CA 1
ATOM 1531 C C . THR A 1 195 ? -16.156 14.531 12.211 1 98.94 195 THR A C 1
ATOM 1533 O O . THR A 1 195 ? -16.875 14.016 13.078 1 98.94 195 THR A O 1
ATOM 1536 N N . PRO A 1 196 ? -15.719 13.859 11.164 1 98.75 196 PRO A N 1
ATOM 1537 C CA . PRO A 1 196 ? -16.016 12.422 11.094 1 98.75 196 PRO A CA 1
ATOM 1538 C C . PRO A 1 196 ? -15.484 11.648 12.297 1 98.75 196 PRO A C 1
ATOM 1540 O O . PRO A 1 196 ? -14.406 11.969 12.812 1 98.75 196 PRO A O 1
ATOM 1543 N N . PRO A 1 197 ? -16.266 10.656 12.734 1 97.88 197 PRO A N 1
ATOM 1544 C CA . PRO A 1 197 ? -15.742 9.828 13.828 1 97.88 197 PRO A CA 1
ATOM 1545 C C . PRO A 1 197 ? -14.531 9.008 13.406 1 97.88 197 PRO A C 1
ATOM 1547 O O . PRO A 1 197 ? -14.367 8.703 12.227 1 97.88 197 PRO A O 1
ATOM 1550 N N . LEU A 1 198 ? -13.703 8.648 14.43 1 97.88 198 LEU A N 1
ATOM 1551 C CA . LEU A 1 198 ? -12.586 7.75 14.164 1 97.88 198 LEU A CA 1
ATOM 1552 C C . LEU A 1 198 ? -13.078 6.309 14.016 1 97.88 198 LEU A C 1
ATOM 1554 O O . LEU A 1 198 ? -13.797 5.801 14.883 1 97.88 198 LEU A O 1
ATOM 1558 N N . ASN A 1 199 ? -12.836 5.73 12.961 1 97.31 199 ASN A N 1
ATOM 1559 C CA . ASN A 1 199 ? -13.031 4.32 12.648 1 97.31 199 ASN A CA 1
ATOM 1560 C C . ASN A 1 199 ? -11.969 3.803 11.688 1 97.31 199 ASN A C 1
ATOM 1562 O O . ASN A 1 199 ? -10.906 4.418 11.539 1 97.31 199 ASN A O 1
ATOM 1566 N N . GLN A 1 200 ? -12.156 2.719 11.047 1 97.69 200 GLN A N 1
ATOM 1567 C CA . GLN A 1 200 ? -11.141 2.086 10.219 1 97.69 200 GLN A CA 1
ATOM 1568 C C . GLN A 1 200 ? -10.906 2.873 8.938 1 97.69 200 GLN A C 1
ATOM 1570 O O . GLN A 1 200 ? -9.938 2.621 8.211 1 97.69 200 GLN A O 1
ATOM 1575 N N . TYR A 1 201 ? -11.742 3.9 8.609 1 97.69 201 TYR A N 1
ATOM 1576 C CA . TYR A 1 201 ? -11.648 4.625 7.348 1 97.69 201 TYR A CA 1
ATOM 1577 C C . TYR A 1 201 ? -11 5.988 7.547 1 97.69 201 TYR A C 1
ATOM 1579 O O . TYR A 1 201 ? -10.836 6.754 6.594 1 97.69 201 TYR A O 1
ATOM 1587 N N . CYS A 1 202 ? -10.617 6.301 8.781 1 98.25 202 CYS A N 1
ATOM 1588 C CA . CYS A 1 202 ? -10.023 7.594 9.117 1 98.25 202 CYS A CA 1
ATOM 1589 C C . CYS A 1 202 ? -8.742 7.414 9.914 1 98.25 202 CYS A C 1
ATOM 1591 O O . CYS A 1 202 ? -8.68 6.602 10.836 1 98.25 202 CYS A O 1
ATOM 1593 N N . LEU A 1 203 ? -7.703 8.117 9.461 1 98.81 203 LEU A N 1
ATOM 1594 C CA . LEU A 1 203 ? -6.488 8.141 10.266 1 98.81 203 LEU A CA 1
ATOM 1595 C C . LEU A 1 203 ? -6.699 8.938 11.547 1 98.81 203 LEU A C 1
ATOM 1597 O O . LEU A 1 203 ? -7.285 10.023 11.523 1 98.81 203 LEU A O 1
ATOM 1601 N N . PRO A 1 204 ? -6.305 8.422 12.68 1 98.81 204 PRO A N 1
ATOM 1602 C CA . PRO A 1 204 ? -6.375 9.227 13.906 1 98.81 204 PRO A CA 1
ATOM 1603 C C . PRO A 1 204 ? -5.301 10.312 13.961 1 98.81 204 PRO A C 1
ATOM 1605 O O . PRO A 1 204 ? -4.289 10.148 14.648 1 98.81 204 PRO A O 1
ATOM 1608 N N . GLY A 1 205 ? -5.543 11.398 13.289 1 98.81 205 GLY A N 1
ATOM 1609 C CA . GLY A 1 205 ? -4.574 12.477 13.172 1 98.81 205 GLY A CA 1
ATOM 1610 C C . GLY A 1 205 ? -4.262 13.141 14.5 1 98.81 205 GLY A C 1
ATOM 1611 O O . GLY A 1 205 ? -5.156 13.352 15.32 1 98.81 205 GLY A O 1
ATOM 1612 N N . ILE A 1 206 ? -3.035 13.5 14.688 1 98.88 206 ILE A N 1
ATOM 1613 C CA . ILE A 1 206 ? -2.609 14.141 15.93 1 98.88 206 ILE A CA 1
ATOM 1614 C C . ILE A 1 206 ? -3.092 15.586 15.961 1 98.88 206 ILE A C 1
ATOM 1616 O O . ILE A 1 206 ? -3.594 16.062 16.984 1 98.88 206 ILE A O 1
ATOM 1620 N N . THR A 1 207 ? -2.975 16.281 14.836 1 98.69 207 THR A N 1
ATOM 1621 C CA . THR A 1 207 ? -3.488 17.641 14.758 1 98.69 207 THR A CA 1
ATOM 1622 C C . THR A 1 207 ? -5 17.656 14.977 1 98.69 207 THR A C 1
ATOM 1624 O O . THR A 1 207 ? -5.531 18.594 15.586 1 98.69 207 THR A O 1
ATOM 1627 N N . ARG A 1 208 ? -5.703 16.703 14.43 1 98.75 208 ARG A N 1
ATOM 1628 C CA . ARG A 1 208 ? -7.125 16.562 14.711 1 98.75 208 ARG A CA 1
ATOM 1629 C C . ARG A 1 208 ? -7.383 16.469 16.203 1 98.75 208 ARG A C 1
ATOM 1631 O O . ARG A 1 208 ? -8.281 17.141 16.734 1 98.75 208 ARG A O 1
ATOM 1638 N N . GLU A 1 209 ? -6.621 15.602 16.859 1 98.75 209 GLU A N 1
ATOM 1639 C CA . GLU A 1 209 ? -6.758 15.43 18.312 1 98.75 209 GLU A CA 1
ATOM 1640 C C . GLU A 1 209 ? -6.52 16.75 19.047 1 98.75 209 GLU A C 1
ATOM 1642 O O . GLU A 1 209 ? -7.262 17.094 19.969 1 98.75 209 GLU A O 1
ATOM 1647 N N . ILE A 1 210 ? -5.547 17.453 18.688 1 98.31 210 ILE A N 1
ATOM 1648 C CA . ILE A 1 210 ? -5.219 18.734 19.312 1 98.31 210 ILE A CA 1
ATOM 1649 C C . ILE A 1 210 ? -6.352 19.719 19.062 1 98.31 210 ILE A C 1
ATOM 1651 O O . ILE A 1 210 ? -6.727 20.484 19.953 1 98.31 210 ILE A O 1
ATOM 1655 N N . CYS A 1 211 ? -6.867 19.719 17.859 1 98.5 211 CYS A N 1
ATOM 1656 C CA . CYS A 1 211 ? -7.992 20.594 17.531 1 98.5 211 CYS A CA 1
ATOM 1657 C C . CYS A 1 211 ? -9.188 20.297 18.438 1 98.5 211 CYS A C 1
ATOM 1659 O O . CYS A 1 211 ? -9.828 21.219 18.938 1 98.5 211 CYS A O 1
ATOM 1661 N N . LEU A 1 212 ? -9.508 19.062 18.625 1 98.69 212 LEU A N 1
ATOM 1662 C CA . LEU A 1 212 ? -10.602 18.672 19.516 1 98.69 212 LEU A CA 1
ATOM 1663 C C . LEU A 1 212 ? -10.344 19.141 20.938 1 98.69 212 LEU A C 1
ATOM 1665 O O . LEU A 1 212 ? -11.258 19.594 21.625 1 98.69 212 LEU A O 1
ATOM 1669 N N . ASP A 1 213 ? -9.125 19 21.391 1 98.12 213 ASP A N 1
ATOM 1670 C CA . ASP A 1 213 ? -8.75 19.484 22.703 1 98.12 213 ASP A CA 1
ATOM 1671 C C . ASP A 1 213 ? -8.953 21 22.812 1 98.12 213 ASP A C 1
ATOM 1673 O O . ASP A 1 213 ? -9.438 21.5 23.828 1 98.12 213 ASP A O 1
ATOM 1677 N N . LEU A 1 214 ? -8.562 21.703 21.797 1 97.81 214 LEU A N 1
ATOM 1678 C CA . LEU A 1 214 ? -8.742 23.156 21.766 1 97.81 214 LEU A CA 1
ATOM 1679 C C . LEU A 1 214 ? -10.227 23.516 21.781 1 97.81 214 LEU A C 1
ATOM 1681 O O . LEU A 1 214 ? -10.633 24.453 22.484 1 97.81 214 LEU A O 1
ATOM 1685 N N . LEU A 1 215 ? -11.016 22.797 21.031 1 98.25 215 LEU A N 1
ATOM 1686 C CA . LEU A 1 215 ? -12.453 23.031 20.969 1 98.25 215 LEU A CA 1
ATOM 1687 C C . LEU A 1 215 ? -13.086 22.859 22.344 1 98.25 215 LEU A C 1
ATOM 1689 O O . LEU A 1 215 ? -14 23.609 22.703 1 98.25 215 LEU A O 1
ATOM 1693 N N . SER A 1 216 ? -12.586 21.922 23.094 1 97.81 216 SER A N 1
ATOM 1694 C CA . SER A 1 216 ? -13.141 21.641 24.406 1 97.81 216 SER A CA 1
ATOM 1695 C C . SER A 1 216 ? -12.938 22.828 25.359 1 97.81 216 SER A C 1
ATOM 1697 O O . SER A 1 216 ? -13.586 22.906 26.406 1 97.81 216 SER A O 1
ATOM 1699 N N . LYS A 1 217 ? -12.062 23.734 24.969 1 95.81 217 LYS A N 1
ATOM 1700 C CA . LYS A 1 217 ? -11.758 24.891 25.797 1 95.81 217 LYS A CA 1
ATOM 1701 C C . LYS A 1 217 ? -12.469 26.141 25.266 1 95.81 217 LYS A C 1
ATOM 1703 O O . LYS A 1 217 ? -12.148 27.266 25.672 1 95.81 217 LYS A O 1
ATOM 1708 N N . THR A 1 218 ? -13.328 25.938 24.344 1 95.12 218 THR A N 1
ATOM 1709 C CA . THR A 1 218 ? -14.117 27.031 23.781 1 95.12 218 THR A CA 1
ATOM 1710 C C . THR A 1 218 ? -15.602 26.812 24.078 1 95.12 218 THR A C 1
ATOM 1712 O O . THR A 1 218 ? -15.984 25.828 24.703 1 95.12 218 THR A O 1
ATOM 1715 N N . ASP A 1 219 ? -16.406 27.797 23.578 1 93.94 219 ASP A N 1
ATOM 1716 C CA . ASP A 1 219 ? -17.859 27.719 23.766 1 93.94 219 ASP A CA 1
ATOM 1717 C C . ASP A 1 219 ? -18.531 27.062 22.578 1 93.94 219 ASP A C 1
ATOM 1719 O O . ASP A 1 219 ? -19.75 26.906 22.547 1 93.94 219 ASP A O 1
ATOM 1723 N N . PHE A 1 220 ? -17.703 26.625 21.641 1 95.38 220 PHE A N 1
ATOM 1724 C CA . PHE A 1 220 ? -18.297 25.969 20.484 1 95.38 220 PHE A CA 1
ATOM 1725 C C . PHE A 1 220 ? -18.812 24.578 20.844 1 95.38 220 PHE A C 1
ATOM 1727 O O . PHE A 1 220 ? -18.078 23.781 21.453 1 95.38 220 PHE A O 1
ATOM 1734 N N . ALA A 1 221 ? -20.062 24.375 20.453 1 97 221 ALA A N 1
ATOM 1735 C CA . ALA A 1 221 ? -20.516 22.984 20.484 1 97 221 ALA A CA 1
ATOM 1736 C C . ALA A 1 221 ? -19.844 22.156 19.391 1 97 221 ALA A C 1
ATOM 1738 O O . ALA A 1 221 ? -19.656 22.641 18.266 1 97 221 ALA A O 1
ATOM 1739 N N . PHE A 1 222 ? -19.406 20.969 19.734 1 98.12 222 PHE A N 1
ATOM 1740 C CA . PHE A 1 222 ? -18.766 20.141 18.719 1 98.12 222 PHE A CA 1
ATOM 1741 C C . PHE A 1 222 ? -19.078 18.672 18.953 1 98.12 222 PHE A C 1
ATOM 1743 O O . PHE A 1 222 ? -19.391 18.266 20.078 1 98.12 222 PHE A O 1
ATOM 1750 N N . SER A 1 223 ? -19.078 17.844 17.859 1 98.38 223 SER A N 1
ATOM 1751 C CA . SER A 1 223 ? -19.359 16.406 17.938 1 98.38 223 SER A CA 1
ATOM 1752 C C . SER A 1 223 ? -18.609 15.648 16.844 1 98.38 223 SER A C 1
ATOM 1754 O O . SER A 1 223 ? -18.188 16.234 15.844 1 98.38 223 SER A O 1
ATOM 1756 N N . GLU A 1 224 ? -18.344 14.367 17.094 1 98.62 224 GLU A N 1
ATOM 1757 C CA . GLU A 1 224 ? -17.875 13.406 16.094 1 98.62 224 GLU A CA 1
ATOM 1758 C C . GLU A 1 224 ? -19.031 12.594 15.523 1 98.62 224 GLU A C 1
ATOM 1760 O O . GLU A 1 224 ? -19.625 11.773 16.219 1 98.62 224 GLU A O 1
ATOM 1765 N N . GLU A 1 225 ? -19.344 12.828 14.289 1 98.31 225 GLU A N 1
ATOM 1766 C CA . GLU A 1 225 ? -20.453 12.133 13.648 1 98.31 225 GLU A CA 1
ATOM 1767 C C . GLU A 1 225 ? -20.234 11.992 12.148 1 98.31 225 GLU A C 1
ATOM 1769 O O . GLU A 1 225 ? -19.438 12.734 11.562 1 98.31 225 GLU A O 1
ATOM 1774 N N . PRO A 1 226 ? -20.953 11.016 11.539 1 98.56 226 PRO A N 1
ATOM 1775 C CA . PRO A 1 226 ? -20.828 10.914 10.078 1 98.56 226 PRO A CA 1
ATOM 1776 C C . PRO A 1 226 ? -21.25 12.195 9.359 1 98.56 226 PRO A C 1
ATOM 1778 O O . PRO A 1 226 ? -22.203 12.852 9.773 1 98.56 226 PRO A O 1
ATOM 1781 N N . LEU A 1 227 ? -20.562 12.555 8.336 1 98.69 227 LEU A N 1
ATOM 1782 C CA . LEU A 1 227 ? -20.812 13.789 7.602 1 98.69 227 LEU A CA 1
ATOM 1783 C C . LEU A 1 227 ? -21.25 13.5 6.172 1 98.69 227 LEU A C 1
ATOM 1785 O O . LEU A 1 227 ? -20.422 13.242 5.301 1 98.69 227 LEU A O 1
ATOM 1789 N N . PRO A 1 228 ? -22.578 13.539 5.898 1 98.81 228 PRO A N 1
ATOM 1790 C CA . PRO A 1 228 ? -23.016 13.453 4.5 1 98.81 228 PRO A CA 1
ATOM 1791 C C . PRO A 1 228 ? -22.391 14.547 3.627 1 98.81 228 PRO A C 1
ATOM 1793 O O . PRO A 1 228 ? -22.219 15.68 4.086 1 98.81 228 PRO A O 1
ATOM 1796 N N . VAL A 1 229 ? -22.172 14.227 2.389 1 98.75 229 VAL A N 1
ATOM 1797 C CA . VAL A 1 229 ? -21.562 15.156 1.44 1 98.75 229 VAL A CA 1
ATOM 1798 C C . VAL A 1 229 ? -22.328 16.469 1.441 1 98.75 229 VAL A C 1
ATOM 1800 O O . VAL A 1 229 ? -21.734 17.547 1.485 1 98.75 229 VAL A O 1
ATOM 1803 N N . GLN A 1 230 ? -23.609 16.422 1.484 1 98.44 230 GLN A N 1
ATOM 1804 C CA . GLN A 1 230 ? -24.438 17.625 1.406 1 98.44 230 GLN A CA 1
ATOM 1805 C C . GLN A 1 230 ? -24.25 18.516 2.629 1 98.44 230 GLN A C 1
ATOM 1807 O O . GLN A 1 230 ? -24.281 19.734 2.521 1 98.44 230 GLN A O 1
ATOM 1812 N N . THR A 1 231 ? -24.078 17.875 3.771 1 98.62 231 THR A N 1
ATOM 1813 C CA . THR A 1 231 ? -23.828 18.641 4.992 1 98.62 231 THR A CA 1
ATOM 1814 C C . THR A 1 231 ? -22.516 19.422 4.871 1 98.62 231 THR A C 1
ATOM 1816 O O . THR A 1 231 ? -22.453 20.578 5.297 1 98.62 231 THR A O 1
ATOM 1819 N N . VAL A 1 232 ? -21.547 18.859 4.246 1 98.81 232 VAL A N 1
ATOM 1820 C CA . VAL A 1 232 ? -20.234 19.5 4.082 1 98.81 232 VAL A CA 1
ATOM 1821 C C . VAL A 1 232 ? -20.344 20.641 3.07 1 98.81 232 VAL A C 1
ATOM 1823 O O . VAL A 1 232 ? -19.812 21.734 3.301 1 98.81 232 VAL A O 1
ATOM 1826 N N . LEU A 1 233 ? -21.062 20.438 1.993 1 98.69 233 LEU A N 1
ATOM 1827 C CA . LEU A 1 233 ? -21.188 21.422 0.928 1 98.69 233 LEU A CA 1
ATOM 1828 C C . LEU A 1 233 ? -22 22.641 1.392 1 98.69 233 LEU A C 1
ATOM 1830 O O . LEU A 1 233 ? -21.828 23.734 0.866 1 98.69 233 LEU A O 1
ATOM 1834 N N . SER A 1 234 ? -22.844 22.438 2.428 1 98.38 234 SER A N 1
ATOM 1835 C CA . SER A 1 234 ? -23.688 23.531 2.91 1 98.38 234 SER A CA 1
ATOM 1836 C C . SER A 1 234 ? -23.125 24.156 4.176 1 98.38 234 SER A C 1
ATOM 1838 O O . SER A 1 234 ? -23.766 25.016 4.789 1 98.38 234 SER A O 1
ATOM 1840 N N . ALA A 1 235 ? -22 23.75 4.609 1 98.81 235 ALA A N 1
ATOM 1841 C CA . ALA A 1 235 ? -21.406 24.188 5.871 1 98.81 235 ALA A CA 1
ATOM 1842 C C . ALA A 1 235 ? -21.031 25.656 5.816 1 98.81 235 ALA A C 1
ATOM 1844 O O . ALA A 1 235 ? -20.766 26.203 4.742 1 98.81 235 ALA A O 1
ATOM 1845 N N . ARG A 1 236 ? -20.969 26.281 6.98 1 98.69 236 ARG A N 1
ATOM 1846 C CA . ARG A 1 236 ? -20.484 27.641 7.105 1 98.69 236 ARG A CA 1
ATOM 1847 C C . ARG A 1 236 ? -18.969 27.719 6.938 1 98.69 236 ARG A C 1
ATOM 1849 O O . ARG A 1 236 ? -18.438 28.703 6.434 1 98.69 236 ARG A O 1
ATOM 1856 N N . GLU A 1 237 ? -18.312 26.734 7.441 1 98.81 237 GLU A N 1
ATOM 1857 C CA . GLU A 1 237 ? -16.859 26.594 7.344 1 98.81 237 GLU A CA 1
ATOM 1858 C C . GLU A 1 237 ? -16.453 25.141 7.109 1 98.81 237 GLU A C 1
ATOM 1860 O O . GLU A 1 237 ? -17.125 24.219 7.586 1 98.81 237 GLU A O 1
ATOM 1865 N N . VAL A 1 238 ? -15.43 24.938 6.363 1 98.94 238 VAL A N 1
ATOM 1866 C CA . VAL A 1 238 ? -14.719 23.672 6.219 1 98.94 238 VAL A CA 1
ATOM 1867 C C . VAL A 1 238 ? -13.219 23.891 6.383 1 98.94 238 VAL A C 1
ATOM 1869 O O . VAL A 1 238 ? -12.672 24.875 5.867 1 98.94 238 VAL A O 1
ATOM 1872 N N . TRP A 1 239 ? -12.539 23.109 7.137 1 98.75 239 TRP A N 1
ATOM 1873 C CA . TRP A 1 239 ? -11.086 23.125 7.148 1 98.75 239 TRP A CA 1
ATOM 1874 C C . TRP A 1 239 ? -10.516 21.734 7.344 1 98.75 239 TRP A C 1
ATOM 1876 O O . TRP A 1 239 ? -11.211 20.828 7.836 1 98.75 239 TRP A O 1
ATOM 1886 N N . ILE A 1 240 ? -9.281 21.516 6.887 1 98.88 240 ILE A N 1
ATOM 1887 C CA . ILE A 1 240 ? -8.562 20.266 7.07 1 98.88 240 ILE A CA 1
ATOM 1888 C C . ILE A 1 240 ? -7.473 20.438 8.125 1 98.88 240 ILE A C 1
ATOM 1890 O O . ILE A 1 240 ? -7.062 21.562 8.422 1 98.88 240 ILE A O 1
ATOM 1894 N N . THR A 1 241 ? -7.07 19.312 8.727 1 98.75 241 THR A N 1
ATOM 1895 C CA . THR A 1 241 ? -5.98 19.312 9.695 1 98.75 241 THR A CA 1
ATOM 1896 C C . THR A 1 241 ? -4.938 18.266 9.336 1 98.75 241 THR A C 1
ATOM 1898 O O . THR A 1 241 ? -5.281 17.156 8.906 1 98.75 241 THR A O 1
ATOM 1901 N N . SER A 1 242 ? -3.711 18.609 9.414 1 98.19 242 SER A N 1
ATOM 1902 C CA . SER A 1 242 ? -2.557 17.719 9.266 1 98.19 242 SER A CA 1
ATOM 1903 C C . SER A 1 242 ? -1.314 18.328 9.914 1 98.19 242 SER A C 1
ATOM 1905 O O . SER A 1 242 ? -1.303 19.516 10.266 1 98.19 242 SER A O 1
ATOM 1907 N N . THR A 1 243 ? -0.362 17.453 10.102 1 95.56 243 THR A N 1
ATOM 1908 C CA . THR A 1 243 ? 0.898 17.922 10.664 1 95.56 243 THR A CA 1
ATOM 1909 C C . THR A 1 243 ? 1.493 19.047 9.812 1 95.56 243 THR A C 1
ATOM 1911 O O . THR A 1 243 ? 1.891 20.078 10.336 1 95.56 243 THR A O 1
ATOM 1914 N N . THR A 1 244 ? 1.469 18.906 8.523 1 93.94 244 THR A N 1
ATOM 1915 C CA . THR A 1 244 ? 2.189 19.812 7.637 1 93.94 244 THR A CA 1
ATOM 1916 C C . THR A 1 244 ? 1.343 21.047 7.312 1 93.94 244 THR A C 1
ATOM 1918 O O . THR A 1 244 ? 1.879 22.109 7.027 1 93.94 244 THR A O 1
ATOM 1921 N N . LYS A 1 245 ? 0.037 20.953 7.422 1 95.94 245 LYS A N 1
ATOM 1922 C CA . LYS A 1 245 ? -0.838 22.047 7.047 1 95.94 245 LYS A CA 1
ATOM 1923 C C . LYS A 1 245 ? -1.469 22.688 8.281 1 95.94 245 LYS A C 1
ATOM 1925 O O . LYS A 1 245 ? -2.104 23.75 8.188 1 95.94 245 LYS A O 1
ATOM 1930 N N . GLU A 1 246 ? -1.265 22.062 9.438 1 97.56 246 GLU A N 1
ATOM 1931 C CA . GLU A 1 246 ? -1.902 22.516 10.672 1 97.56 246 GLU A CA 1
ATOM 1932 C C . GLU A 1 246 ? -3.42 22.578 10.516 1 97.56 246 GLU A C 1
ATOM 1934 O O . GLU A 1 246 ? -4.062 21.562 10.234 1 97.56 246 GLU A O 1
ATOM 1939 N N . LEU A 1 247 ? -4.039 23.734 10.727 1 98.19 247 LEU A N 1
ATOM 1940 C CA . LEU A 1 247 ? -5.445 23.969 10.414 1 98.19 247 LEU A CA 1
ATOM 1941 C C . LEU A 1 247 ? -5.594 24.844 9.172 1 98.19 247 LEU A C 1
ATOM 1943 O O . LEU A 1 247 ? -5.168 26 9.164 1 98.19 247 LEU A O 1
ATOM 1947 N N . TYR A 1 248 ? -6.184 24.297 8.133 1 98.75 248 TYR A N 1
ATOM 1948 C CA . TYR A 1 248 ? -6.199 25 6.859 1 98.75 248 TYR A CA 1
ATOM 1949 C C . TYR A 1 248 ? -7.609 25.047 6.277 1 98.75 248 TYR A C 1
ATOM 1951 O O . TYR A 1 248 ? -8.188 24 5.961 1 98.75 248 TYR A O 1
ATOM 1959 N N . PRO A 1 249 ? -8.195 26.203 6.027 1 98.81 249 PRO A N 1
ATOM 1960 C CA . PRO A 1 249 ? -9.555 26.297 5.484 1 98.81 249 PRO A CA 1
ATOM 1961 C C . PRO A 1 249 ? -9.672 25.719 4.078 1 98.81 249 PRO A C 1
ATOM 1963 O O . PRO A 1 249 ? -8.727 25.797 3.293 1 98.81 249 PRO A O 1
ATOM 1966 N N . VAL A 1 250 ? -10.734 25.094 3.816 1 98.88 250 VAL A N 1
ATOM 1967 C CA . VAL A 1 250 ? -11.195 24.75 2.473 1 98.88 250 VAL A CA 1
ATOM 1968 C C . VAL A 1 250 ? -12.336 25.688 2.07 1 98.88 250 VAL A C 1
ATOM 1970 O O . VAL A 1 250 ? -13.438 25.594 2.625 1 98.88 250 VAL A O 1
ATOM 1973 N N . THR A 1 251 ? -12.102 26.531 1.106 1 98.75 251 THR A N 1
ATOM 1974 C CA . THR A 1 251 ? -13.062 27.594 0.83 1 98.75 251 THR A CA 1
ATOM 1975 C C . THR A 1 251 ? -13.828 27.297 -0.455 1 98.75 251 THR A C 1
ATOM 1977 O O . THR A 1 251 ? -14.781 28.016 -0.791 1 98.75 251 THR A O 1
ATOM 1980 N N . ARG A 1 252 ? -13.398 26.266 -1.148 1 98.75 252 ARG A N 1
ATOM 1981 C CA . ARG A 1 252 ? -14.117 25.797 -2.326 1 98.75 252 ARG A CA 1
ATOM 1982 C C . ARG A 1 252 ? -14.055 24.266 -2.43 1 98.75 252 ARG A C 1
ATOM 1984 O O . ARG A 1 252 ? -13 23.672 -2.199 1 98.75 252 ARG A O 1
ATOM 1991 N N . ILE A 1 253 ? -15.148 23.656 -2.727 1 98.88 253 ILE A N 1
ATOM 1992 C CA . ILE A 1 253 ? -15.242 22.234 -3.025 1 98.88 253 ILE A CA 1
ATOM 1993 C C . ILE A 1 253 ? -15.93 22.031 -4.375 1 98.88 253 ILE A C 1
ATOM 1995 O O . ILE A 1 253 ? -17.094 22.375 -4.539 1 98.88 253 ILE A O 1
ATOM 1999 N N . ASP A 1 254 ? -15.125 21.453 -5.281 1 98.44 254 ASP A N 1
ATOM 2000 C CA . ASP A 1 254 ? -15.594 21.438 -6.664 1 98.44 254 ASP A CA 1
ATOM 2001 C C . ASP A 1 254 ? -16.031 22.828 -7.117 1 98.44 254 ASP A C 1
ATOM 2003 O O . ASP A 1 254 ? -15.25 23.781 -7.062 1 98.44 254 ASP A O 1
ATOM 2007 N N . GLU A 1 255 ? -17.25 23.016 -7.461 1 97.12 255 GLU A N 1
ATOM 2008 C CA . GLU A 1 255 ? -17.703 24.312 -7.938 1 97.12 255 GLU A CA 1
ATOM 2009 C C . GLU A 1 255 ? -18.422 25.078 -6.828 1 97.12 255 GLU A C 1
ATOM 2011 O O . GLU A 1 255 ? -18.906 26.203 -7.051 1 97.12 255 GLU A O 1
ATOM 2016 N N . THR A 1 256 ? -18.438 24.625 -5.645 1 98.38 256 THR A N 1
ATOM 2017 C CA . THR A 1 256 ? -19.188 25.203 -4.547 1 98.38 256 THR A CA 1
ATOM 2018 C C . THR A 1 256 ? -18.297 26.062 -3.666 1 98.38 256 THR A C 1
ATOM 2020 O O . THR A 1 256 ? -17.281 25.578 -3.156 1 98.38 256 THR A O 1
ATOM 2023 N N . VAL A 1 257 ? -18.672 27.281 -3.475 1 98.56 257 VAL A N 1
ATOM 2024 C CA . VAL A 1 257 ? -18 28.156 -2.521 1 98.56 257 VAL A CA 1
ATOM 2025 C C . VAL A 1 257 ? -18.5 27.859 -1.108 1 98.56 257 VAL A C 1
ATOM 2027 O O . VAL A 1 257 ? -19.703 27.781 -0.881 1 98.56 257 VAL A O 1
ATOM 2030 N N . ILE A 1 258 ? -17.688 27.719 -0.185 1 98.62 258 ILE A N 1
ATOM 2031 C CA . ILE A 1 258 ? -18.016 27.438 1.206 1 98.62 258 ILE A CA 1
ATOM 2032 C C . ILE A 1 258 ? -18.109 28.75 1.989 1 98.62 258 ILE A C 1
ATOM 2034 O O . ILE A 1 258 ? -17.172 29.547 1.976 1 98.62 258 ILE A O 1
ATOM 2038 N N . GLY A 1 259 ? -19.25 28.891 2.65 1 97 259 GLY A N 1
ATOM 2039 C CA . GLY A 1 259 ? -19.438 30.125 3.393 1 97 259 GLY A CA 1
ATOM 2040 C C . GLY A 1 259 ? -19.188 31.375 2.555 1 97 259 GLY A C 1
ATOM 2041 O O . GLY A 1 259 ? -19.766 31.531 1.476 1 97 259 GLY A O 1
ATOM 2042 N N . ASP A 1 260 ? -18.297 32.219 3.012 1 95.69 260 ASP A N 1
ATOM 2043 C CA . ASP A 1 260 ? -18.016 33.5 2.33 1 95.69 260 ASP A CA 1
ATOM 2044 C C . ASP A 1 260 ? -16.766 33.375 1.459 1 95.69 260 ASP A C 1
ATOM 2046 O O . ASP A 1 260 ? -16.266 34.375 0.947 1 95.69 260 ASP A O 1
ATOM 2050 N N . GLY A 1 261 ? -16.203 32.188 1.417 1 97.19 261 GLY A N 1
ATOM 2051 C CA . GLY A 1 261 ? -15.07 31.953 0.535 1 97.19 261 GLY A CA 1
ATOM 2052 C C . GLY A 1 261 ? -13.742 32.281 1.18 1 97.19 261 GLY A C 1
ATOM 2053 O O . GLY A 1 261 ? -12.734 32.469 0.489 1 97.19 261 GLY A O 1
ATOM 2054 N N . VAL A 1 262 ? -13.773 32.469 2.432 1 96.69 262 VAL A N 1
ATOM 2055 C CA . VAL A 1 262 ? -12.562 32.719 3.203 1 96.69 262 VAL A CA 1
ATOM 2056 C C . VAL A 1 262 ? -12.641 31.984 4.535 1 96.69 262 VAL A C 1
ATOM 2058 O O . VAL A 1 262 ? -13.719 31.547 4.945 1 96.69 262 VAL A O 1
ATOM 2061 N N . GLY A 1 263 ? -11.539 31.766 5.195 1 97.06 263 GLY A N 1
ATOM 2062 C CA . GLY A 1 263 ? -11.562 31.172 6.523 1 97.06 263 GLY A CA 1
ATOM 2063 C C . GLY A 1 263 ? -12.5 31.891 7.48 1 97.06 263 GLY A C 1
ATOM 2064 O O . GLY A 1 263 ? -12.492 33.125 7.57 1 97.06 263 GLY A O 1
ATOM 2065 N N . GLY A 1 264 ? -13.297 31.172 8.156 1 96.81 264 GLY A N 1
ATOM 2066 C CA . GLY A 1 264 ? -14.344 31.734 8.992 1 96.81 264 GLY A CA 1
ATOM 2067 C C . GLY A 1 264 ? -13.891 31.984 10.422 1 96.81 264 GLY A C 1
ATOM 2068 O O . GLY A 1 264 ? -12.734 31.75 10.766 1 96.81 264 GLY A O 1
ATOM 2069 N N . PRO A 1 265 ? -14.82 32.531 11.211 1 96.44 265 PRO A N 1
ATOM 2070 C CA . PRO A 1 265 ? -14.469 32.969 12.562 1 96.44 265 PRO A CA 1
ATOM 2071 C C . PRO A 1 265 ? -14.07 31.781 13.461 1 96.44 265 PRO A C 1
ATOM 2073 O O . PRO A 1 265 ? -13.188 31.922 14.312 1 96.44 265 PRO A O 1
ATOM 2076 N N . CYS A 1 266 ? -14.742 30.672 13.344 1 97.38 266 CYS A N 1
ATOM 2077 C CA . CYS A 1 266 ? -14.383 29.516 14.164 1 97.38 266 CYS A CA 1
ATOM 2078 C C . CYS A 1 266 ? -12.969 29.047 13.852 1 97.38 266 CYS A C 1
ATOM 2080 O O . CYS A 1 266 ? -12.156 28.859 14.766 1 97.38 266 CYS A O 1
ATOM 2082 N N . TRP A 1 267 ? -12.648 28.859 12.609 1 97.88 267 TRP A N 1
ATOM 2083 C CA . TRP A 1 267 ? -11.305 28.469 12.203 1 97.88 267 TRP A CA 1
ATOM 2084 C C . TRP A 1 267 ? -10.273 29.469 12.711 1 97.88 267 TRP A C 1
ATOM 2086 O O . TRP A 1 267 ? -9.227 29.078 13.242 1 97.88 267 TRP A O 1
ATOM 2096 N N . ARG A 1 268 ? -10.531 30.781 12.57 1 97.12 268 ARG A N 1
ATOM 2097 C CA . ARG A 1 268 ? -9.586 31.812 12.984 1 97.12 268 ARG A CA 1
ATOM 2098 C C . ARG A 1 268 ? -9.273 31.703 14.469 1 97.12 268 ARG A C 1
ATOM 2100 O O . ARG A 1 268 ? -8.125 31.844 14.883 1 97.12 268 ARG A O 1
ATOM 2107 N N . GLN A 1 269 ? -10.312 31.484 15.227 1 96.88 269 GLN A N 1
ATOM 2108 C CA . GLN A 1 269 ? -10.117 31.344 16.672 1 96.88 269 GLN A CA 1
ATOM 2109 C C . GLN A 1 269 ? -9.258 30.125 16.984 1 96.88 269 GLN A C 1
ATOM 2111 O O . GLN A 1 269 ? -8.328 30.219 17.797 1 96.88 269 GLN A O 1
ATOM 2116 N N . LEU A 1 270 ? -9.539 29 16.375 1 97.62 270 LEU A N 1
ATOM 2117 C CA . LEU A 1 270 ? -8.781 27.766 16.625 1 97.62 270 LEU A CA 1
ATOM 2118 C C . LEU A 1 270 ? -7.352 27.906 16.109 1 97.62 270 LEU A C 1
ATOM 2120 O O . LEU A 1 270 ? -6.418 27.391 16.719 1 97.62 270 LEU A O 1
ATOM 2124 N N . HIS A 1 271 ? -7.223 28.547 14.961 1 97.12 271 HIS A N 1
ATOM 2125 C CA . HIS A 1 271 ? -5.902 28.812 14.414 1 97.12 271 HIS A CA 1
ATOM 2126 C C . HIS A 1 271 ? -5.047 29.609 15.398 1 97.12 271 HIS A C 1
ATOM 2128 O O . HIS A 1 271 ? -3.887 29.266 15.633 1 97.12 271 HIS A O 1
ATOM 2134 N N . GLU A 1 272 ? -5.594 30.672 15.938 1 96.06 272 GLU A N 1
ATOM 2135 C CA . GLU A 1 272 ? -4.879 31.5 16.906 1 96.06 272 GLU A CA 1
ATOM 2136 C C . GLU A 1 272 ? -4.457 30.688 18.125 1 96.06 272 GLU A C 1
ATOM 2138 O O . GLU A 1 272 ? -3.324 30.797 18.594 1 96.06 272 GLU A O 1
ATOM 2143 N N . ARG A 1 273 ? -5.344 29.906 18.594 1 96.62 273 ARG A N 1
ATOM 2144 C CA . ARG A 1 273 ? -5.047 29.078 19.75 1 96.62 273 ARG A CA 1
ATOM 2145 C C . ARG A 1 273 ? -3.965 28.047 19.422 1 96.62 273 ARG A C 1
ATOM 2147 O O . ARG A 1 273 ? -3.111 27.75 20.266 1 96.62 273 ARG A O 1
ATOM 2154 N N . TYR A 1 274 ? -4.039 27.453 18.281 1 97.25 274 TYR A N 1
ATOM 2155 C CA . TYR A 1 274 ? -3.02 26.5 17.844 1 97.25 274 TYR A CA 1
ATOM 2156 C C . TYR A 1 274 ? -1.651 27.172 17.781 1 97.25 274 TYR A C 1
ATOM 2158 O O . TYR A 1 274 ? -0.647 26.594 18.203 1 97.25 274 TYR A O 1
ATOM 2166 N N . GLN A 1 275 ? -1.608 28.375 17.219 1 95.69 275 GLN A N 1
ATOM 2167 C CA . GLN A 1 275 ? -0.356 29.109 17.125 1 95.69 275 GLN A CA 1
ATOM 2168 C C . GLN A 1 275 ? 0.222 29.406 18.5 1 95.69 275 GLN A C 1
ATOM 2170 O O . GLN A 1 275 ? 1.439 29.359 18.688 1 95.69 275 GLN A O 1
ATOM 2175 N N . GLN A 1 276 ? -0.62 29.719 19.422 1 94.62 276 GLN A N 1
ATOM 2176 C CA . GLN A 1 276 ? -0.173 29.938 20.797 1 94.62 276 GLN A CA 1
ATOM 2177 C C . GLN A 1 276 ? 0.453 28.688 21.391 1 94.62 276 GLN A C 1
ATOM 2179 O O . GLN A 1 276 ? 1.463 28.766 22.094 1 94.62 276 GLN A O 1
ATOM 2184 N N . LEU A 1 277 ? -0.164 27.562 21.078 1 94.06 277 LEU A N 1
ATOM 2185 C CA . LEU A 1 277 ? 0.327 26.297 21.578 1 94.06 277 LEU A CA 1
ATOM 2186 C C . LEU A 1 277 ? 1.712 25.984 21.016 1 94.06 277 LEU A C 1
ATOM 2188 O O . LEU A 1 277 ? 2.539 25.375 21.703 1 94.06 277 LEU A O 1
ATOM 2192 N N . THR A 1 278 ? 1.986 26.281 19.75 1 92.69 278 THR A N 1
ATOM 2193 C CA . THR A 1 278 ? 3.232 25.938 19.078 1 92.69 278 THR A CA 1
ATOM 2194 C C . THR A 1 278 ? 4.32 26.953 19.375 1 92.69 278 THR A C 1
ATOM 2196 O O . THR A 1 278 ? 5.5 26.719 19.141 1 92.69 278 THR A O 1
ATOM 2199 N N . GLY A 1 279 ? 4.027 28.047 20.156 1 83.5 279 GLY A N 1
ATOM 2200 C CA . GLY A 1 279 ? 4.973 29.094 20.5 1 83.5 279 GLY A CA 1
ATOM 2201 C C . GLY A 1 279 ? 5.293 30.016 19.328 1 83.5 279 GLY A C 1
ATOM 2202 O O . GLY A 1 279 ? 6.258 30.781 19.391 1 83.5 279 GLY A O 1
ATOM 2203 N N . LYS A 1 280 ? 4.699 29.828 18.219 1 67.5 280 LYS A N 1
ATOM 2204 C CA . LYS A 1 280 ? 4.906 30.734 17.078 1 67.5 280 LYS A CA 1
ATOM 2205 C C . LYS A 1 280 ? 4.418 32.125 17.391 1 67.5 280 LYS A C 1
ATOM 2207 O O . LYS A 1 280 ? 3.256 32.344 17.766 1 67.5 280 LYS A O 1
ATOM 2212 N N . THR A 1 281 ? 5 32.812 18.344 1 49.66 281 THR A N 1
ATOM 2213 C CA . THR A 1 281 ? 4.574 34.188 18.562 1 49.66 281 THR A CA 1
ATOM 2214 C C . THR A 1 281 ? 4.605 34.969 17.25 1 49.66 281 THR A C 1
ATOM 2216 O O . THR A 1 281 ? 5.621 34.969 16.547 1 49.66 281 THR A O 1
ATOM 2219 N N . TYR A 1 282 ? 3.643 34.812 16.531 1 41.22 282 TYR A N 1
ATOM 2220 C CA . TYR A 1 282 ? 3.562 35.75 15.414 1 41.22 282 TYR A CA 1
ATOM 2221 C C . TYR A 1 282 ? 3.928 37.156 15.844 1 41.22 282 TYR A C 1
ATOM 2223 O O . TYR A 1 282 ? 3.467 37.625 16.891 1 41.22 282 TYR A O 1
ATOM 2231 N N . ASP A 1 283 ? 5.156 37.5 15.547 1 35.28 283 ASP A N 1
ATOM 2232 C CA . ASP A 1 283 ? 5.27 38.969 15.547 1 35.28 283 ASP A CA 1
ATOM 2233 C C . ASP A 1 283 ? 4.141 39.594 14.742 1 35.28 283 ASP A C 1
ATOM 2235 O O . ASP A 1 283 ? 3.709 39.062 13.727 1 35.28 283 ASP A O 1
ATOM 2239 N N . MET B 1 1 ? 21.891 -13.906 1.234 1 67.56 1 MET B N 1
ATOM 2240 C CA . MET B 1 1 ? 21.328 -13.594 -0.076 1 67.56 1 MET B CA 1
ATOM 2241 C C . MET B 1 1 ? 22.391 -13.727 -1.168 1 67.56 1 MET B C 1
ATOM 2243 O O . MET B 1 1 ? 23.469 -13.133 -1.07 1 67.56 1 MET B O 1
ATOM 2247 N N . SER B 1 2 ? 22.375 -14.703 -1.996 1 75.62 2 SER B N 1
ATOM 2248 C CA . SER B 1 2 ? 23.359 -14.922 -3.059 1 75.62 2 SER B CA 1
ATOM 2249 C C . SER B 1 2 ? 22.75 -14.664 -4.434 1 75.62 2 SER B C 1
ATOM 2251 O O . SER B 1 2 ? 21.516 -14.703 -4.59 1 75.62 2 SER B O 1
ATOM 2253 N N . GLY B 1 3 ? 23.562 -14.039 -5.242 1 94.56 3 GLY B N 1
ATOM 2254 C CA . GLY B 1 3 ? 23.172 -13.844 -6.629 1 94.56 3 GLY B CA 1
ATOM 2255 C C . GLY B 1 3 ? 23.375 -12.422 -7.113 1 94.56 3 GLY B C 1
ATOM 2256 O O . GLY B 1 3 ? 23.953 -11.594 -6.406 1 94.56 3 GLY B O 1
ATOM 2257 N N . VAL B 1 4 ? 22.984 -12.281 -8.344 1 98.44 4 VAL B N 1
ATOM 2258 C CA . VAL B 1 4 ? 23.141 -10.992 -9.016 1 98.44 4 VAL B CA 1
ATOM 2259 C C . VAL B 1 4 ? 21.766 -10.32 -9.172 1 98.44 4 VAL B C 1
ATOM 2261 O O . VAL B 1 4 ? 20.781 -10.984 -9.492 1 98.44 4 VAL B O 1
ATOM 2264 N N . VAL B 1 5 ? 21.766 -9 -8.922 1 98.69 5 VAL B N 1
ATOM 2265 C CA . VAL B 1 5 ? 20.562 -8.18 -8.992 1 98.69 5 VAL B CA 1
ATOM 2266 C C . VAL B 1 5 ? 20.766 -7.043 -9.992 1 98.69 5 VAL B C 1
ATOM 2268 O O . VAL B 1 5 ? 21.859 -6.5 -10.102 1 98.69 5 VAL B O 1
ATOM 2271 N N . TYR B 1 6 ? 19.75 -6.773 -10.758 1 98.88 6 TYR B N 1
ATOM 2272 C CA . TYR B 1 6 ? 19.734 -5.594 -11.609 1 98.88 6 TYR B CA 1
ATOM 2273 C C . TYR B 1 6 ? 19.125 -4.398 -10.883 1 98.88 6 TYR B C 1
ATOM 2275 O O . TYR B 1 6 ? 17.984 -4.461 -10.406 1 98.88 6 TYR B O 1
ATOM 2283 N N . VAL B 1 7 ? 19.875 -3.312 -10.719 1 98.62 7 VAL B N 1
ATOM 2284 C CA . VAL B 1 7 ? 19.406 -2.086 -10.078 1 98.62 7 VAL B CA 1
ATOM 2285 C C . VAL B 1 7 ? 19.625 -0.9 -11.016 1 98.62 7 VAL B C 1
ATOM 2287 O O . VAL B 1 7 ? 20.734 -0.378 -11.117 1 98.62 7 VAL B O 1
ATOM 2290 N N . ASP B 1 8 ? 18.625 -0.528 -11.703 1 97.81 8 ASP B N 1
ATOM 2291 C CA . ASP B 1 8 ? 18.547 0.668 -12.531 1 97.81 8 ASP B CA 1
ATOM 2292 C C . ASP B 1 8 ? 19.75 0.751 -13.469 1 97.81 8 ASP B C 1
ATOM 2294 O O . ASP B 1 8 ? 20.469 1.756 -13.484 1 97.81 8 ASP B O 1
ATOM 2298 N N . GLY B 1 9 ? 20 -0.195 -14.227 1 97.19 9 GLY B N 1
ATOM 2299 C CA . GLY B 1 9 ? 21 -0.171 -15.281 1 97.19 9 GLY B CA 1
ATOM 2300 C C . GLY B 1 9 ? 22.297 -0.868 -14.898 1 97.19 9 GLY B C 1
ATOM 2301 O O . GLY B 1 9 ? 23.188 -1.039 -15.727 1 97.19 9 GLY B O 1
ATOM 2302 N N . ARG B 1 10 ? 22.375 -1.332 -13.656 1 97.25 10 ARG B N 1
ATOM 2303 C CA . ARG B 1 10 ? 23.594 -1.961 -13.18 1 97.25 10 ARG B CA 1
ATOM 2304 C C . ARG B 1 10 ? 23.312 -3.326 -12.57 1 97.25 10 ARG B C 1
ATOM 2306 O O . ARG B 1 10 ? 22.297 -3.504 -11.883 1 97.25 10 ARG B O 1
ATOM 2313 N N . TYR B 1 11 ? 24.234 -4.27 -12.883 1 98.62 11 TYR B N 1
ATOM 2314 C CA . TYR B 1 11 ? 24.203 -5.562 -12.203 1 98.62 11 TYR B CA 1
ATOM 2315 C C . TYR B 1 11 ? 25.141 -5.574 -11 1 98.62 11 TYR B C 1
ATOM 2317 O O . TYR B 1 11 ? 26.281 -5.121 -11.094 1 98.62 11 TYR B O 1
ATOM 2325 N N . CYS B 1 12 ? 24.688 -5.973 -9.852 1 98.38 12 CYS B N 1
ATOM 2326 C CA . CYS B 1 12 ? 25.516 -6.012 -8.648 1 98.38 12 CYS B CA 1
ATOM 2327 C C . CYS B 1 12 ? 25.156 -7.215 -7.781 1 98.38 12 CYS B C 1
ATOM 2329 O O . CYS B 1 12 ? 24.109 -7.82 -7.949 1 98.38 12 CYS B O 1
ATOM 2331 N N . PRO B 1 13 ? 26.078 -7.602 -6.852 1 98.19 13 PRO B N 1
ATOM 2332 C CA . PRO B 1 13 ? 25.734 -8.672 -5.914 1 98.19 13 PRO B CA 1
ATOM 2333 C C . PRO B 1 13 ? 24.531 -8.336 -5.039 1 98.19 13 PRO B C 1
ATOM 2335 O O . PRO B 1 13 ? 24.344 -7.176 -4.652 1 98.19 13 PRO B O 1
ATOM 2338 N N . ALA B 1 14 ? 23.797 -9.336 -4.688 1 97.75 14 ALA B N 1
ATOM 2339 C CA . ALA B 1 14 ? 22.562 -9.172 -3.93 1 97.75 14 ALA B CA 1
ATOM 2340 C C . ALA B 1 14 ? 22.797 -8.391 -2.639 1 97.75 14 ALA B C 1
ATOM 2342 O O . ALA B 1 14 ? 22 -7.543 -2.256 1 97.75 14 ALA B O 1
ATOM 2343 N N . HIS B 1 15 ? 23.844 -8.625 -1.94 1 96.25 15 HIS B N 1
ATOM 2344 C CA . HIS B 1 15 ? 24.109 -8.016 -0.644 1 96.25 15 HIS B CA 1
ATOM 2345 C C . HIS B 1 15 ? 24.422 -6.531 -0.79 1 96.25 15 HIS B C 1
ATOM 2347 O O . HIS B 1 15 ? 24.391 -5.785 0.194 1 96.25 15 HIS B O 1
ATOM 2353 N N . GLU B 1 16 ? 24.688 -6.039 -2.051 1 97 16 GLU B N 1
ATOM 2354 C CA . GLU B 1 16 ? 25 -4.637 -2.322 1 97 16 GLU B CA 1
ATOM 2355 C C . GLU B 1 16 ? 23.797 -3.922 -2.93 1 97 16 GLU B C 1
ATOM 2357 O O . GLU B 1 16 ? 23.797 -2.699 -3.098 1 97 16 GLU B O 1
ATOM 2362 N N . ALA B 1 17 ? 22.812 -4.633 -3.314 1 98.19 17 ALA B N 1
ATOM 2363 C CA . ALA B 1 17 ? 21.672 -4.07 -4.027 1 98.19 17 ALA B CA 1
ATOM 2364 C C . ALA B 1 17 ? 20.828 -3.199 -3.105 1 98.19 17 ALA B C 1
ATOM 2366 O O . ALA B 1 17 ? 20.25 -3.693 -2.133 1 98.19 17 ALA B O 1
ATOM 2367 N N . SER B 1 18 ? 20.797 -1.951 -3.383 1 98.19 18 SER B N 1
ATOM 2368 C CA . SER B 1 18 ? 20.062 -1.006 -2.539 1 98.19 18 SER B CA 1
ATOM 2369 C C . SER B 1 18 ? 19.391 0.074 -3.375 1 98.19 18 SER B C 1
ATOM 2371 O O . SER B 1 18 ? 19.703 0.243 -4.555 1 98.19 18 SER B O 1
ATOM 2373 N N . ILE B 1 19 ? 18.453 0.73 -2.836 1 98.31 19 ILE B N 1
ATOM 2374 C CA . ILE B 1 19 ? 17.75 1.863 -3.422 1 98.31 19 ILE B CA 1
ATOM 2375 C C . ILE B 1 19 ? 17.781 3.045 -2.455 1 98.31 19 ILE B C 1
ATOM 2377 O O . ILE B 1 19 ? 17.938 2.863 -1.246 1 98.31 19 ILE B O 1
ATOM 2381 N N . SER B 1 20 ? 17.688 4.242 -2.959 1 98.25 20 SER B N 1
ATOM 2382 C CA . SER B 1 20 ? 17.609 5.438 -2.127 1 98.25 20 SER B CA 1
ATOM 2383 C C . SER B 1 20 ? 16.406 5.383 -1.194 1 98.25 20 SER B C 1
ATOM 2385 O O . SER B 1 20 ? 15.312 4.965 -1.599 1 98.25 20 SER B O 1
ATOM 2387 N N . VAL B 1 21 ? 16.578 5.887 0.039 1 98.38 21 VAL B N 1
ATOM 2388 C CA . VAL B 1 21 ? 15.445 5.957 0.968 1 98.38 21 VAL B CA 1
ATOM 2389 C C . VAL B 1 21 ? 14.438 6.992 0.482 1 98.38 21 VAL B C 1
ATOM 2391 O O . VAL B 1 21 ? 13.312 7.055 0.985 1 98.38 21 VAL B O 1
ATOM 2394 N N . PHE B 1 22 ? 14.758 7.758 -0.572 1 98.06 22 PHE B N 1
ATOM 2395 C CA . PHE B 1 22 ? 13.883 8.812 -1.079 1 98.06 22 PHE B CA 1
ATOM 2396 C C . PHE B 1 22 ? 13.133 8.344 -2.318 1 98.06 22 PHE B C 1
ATOM 2398 O O . PHE B 1 22 ? 12.375 9.109 -2.916 1 98.06 22 PHE B O 1
ATOM 2405 N N . ASP B 1 23 ? 13.414 7.117 -2.738 1 98.5 23 ASP B N 1
ATOM 2406 C CA . ASP B 1 23 ? 12.625 6.543 -3.824 1 98.5 23 ASP B CA 1
ATOM 2407 C C . ASP B 1 23 ? 11.148 6.426 -3.436 1 98.5 23 ASP B C 1
ATOM 2409 O O . ASP B 1 23 ? 10.828 5.961 -2.34 1 98.5 23 ASP B O 1
ATOM 2413 N N . ARG B 1 24 ? 10.297 6.797 -4.324 1 98.81 24 ARG B N 1
ATOM 2414 C CA . ARG B 1 24 ? 8.867 6.824 -4.039 1 98.81 24 ARG B CA 1
ATOM 2415 C C . ARG B 1 24 ? 8.312 5.414 -3.863 1 98.81 24 ARG B C 1
ATOM 2417 O O . ARG B 1 24 ? 7.281 5.223 -3.217 1 98.81 24 ARG B O 1
ATOM 2424 N N . GLY B 1 25 ? 8.93 4.367 -4.445 1 98.81 25 GLY B N 1
ATOM 2425 C CA . GLY B 1 25 ? 8.547 2.998 -4.141 1 98.81 25 GLY B CA 1
ATOM 2426 C C . GLY B 1 25 ? 8.703 2.646 -2.674 1 98.81 25 GLY B C 1
ATOM 2427 O O . GLY B 1 25 ? 7.898 1.896 -2.121 1 98.81 25 GLY B O 1
ATOM 2428 N N . PHE B 1 26 ? 9.758 3.186 -2.066 1 98.88 26 PHE B N 1
ATOM 2429 C CA . PHE B 1 26 ? 10.023 2.939 -0.653 1 98.88 26 PHE B CA 1
ATOM 2430 C C . PHE B 1 26 ? 9.133 3.82 0.221 1 98.88 26 PHE B C 1
ATOM 2432 O O . PHE B 1 26 ? 8.57 3.352 1.211 1 98.88 26 PHE B O 1
ATOM 2439 N N . LEU B 1 27 ? 8.922 5.035 -0.149 1 98.81 27 LEU B N 1
ATOM 2440 C CA . LEU B 1 27 ? 8.281 6.035 0.697 1 98.81 27 LEU B CA 1
ATOM 2441 C C . LEU B 1 27 ? 6.762 5.91 0.638 1 98.81 27 LEU B C 1
ATOM 2443 O O . LEU B 1 27 ? 6.066 6.254 1.597 1 98.81 27 LEU B O 1
ATOM 2447 N N . PHE B 1 28 ? 6.227 5.379 -0.522 1 98.75 28 PHE B N 1
ATOM 2448 C CA . PHE B 1 28 ? 4.785 5.473 -0.722 1 98.75 28 PHE B CA 1
ATOM 2449 C C . PHE B 1 28 ? 4.234 4.172 -1.294 1 98.75 28 PHE B C 1
ATOM 2451 O O . PHE B 1 28 ? 3.043 4.078 -1.599 1 98.75 28 PHE B O 1
ATOM 2458 N N . GLY B 1 29 ? 5.051 3.131 -1.479 1 98.75 29 GLY B N 1
ATOM 2459 C CA . GLY B 1 29 ? 4.57 1.995 -2.25 1 98.75 29 GLY B CA 1
ATOM 2460 C C . GLY B 1 29 ? 4.152 2.365 -3.66 1 98.75 29 GLY B C 1
ATOM 2461 O O . GLY B 1 29 ? 3.277 1.723 -4.242 1 98.75 29 GLY B O 1
ATOM 2462 N N . ASP B 1 30 ? 4.723 3.414 -4.164 1 98.75 30 ASP B N 1
ATOM 2463 C CA . ASP B 1 30 ? 4.449 3.98 -5.48 1 98.75 30 ASP B CA 1
ATOM 2464 C C . ASP B 1 30 ? 5.219 3.23 -6.57 1 98.75 30 ASP B C 1
ATOM 2466 O O . ASP B 1 30 ? 6.145 3.777 -7.168 1 98.75 30 ASP B O 1
ATOM 2470 N N . ALA B 1 31 ? 4.785 1.943 -6.781 1 98.94 31 ALA B N 1
ATOM 2471 C CA . ALA B 1 31 ? 5.504 0.999 -7.633 1 98.94 31 ALA B CA 1
ATOM 2472 C C . ALA B 1 31 ? 4.582 -0.123 -8.109 1 98.94 31 ALA B C 1
ATOM 2474 O O . ALA B 1 31 ? 3.506 -0.33 -7.543 1 98.94 31 ALA B O 1
ATOM 2475 N N . VAL B 1 32 ? 4.984 -0.784 -9.18 1 98.94 32 VAL B N 1
ATOM 2476 C CA . VAL B 1 32 ? 4.34 -1.992 -9.68 1 98.94 32 VAL B CA 1
ATOM 2477 C C . VAL B 1 32 ? 5.375 -3.105 -9.828 1 98.94 32 VAL B C 1
ATOM 2479 O O . VAL B 1 32 ? 6.582 -2.85 -9.812 1 98.94 32 VAL B O 1
ATOM 2482 N N . TYR B 1 33 ? 4.898 -4.383 -9.953 1 98.94 33 TYR B N 1
ATOM 2483 C CA . TYR B 1 33 ? 5.859 -5.469 -10.07 1 98.94 33 TYR B CA 1
ATOM 2484 C C . TYR B 1 33 ? 5.305 -6.605 -10.922 1 98.94 33 TYR B C 1
ATOM 2486 O O . TYR B 1 33 ? 4.121 -6.598 -11.281 1 98.94 33 TYR B O 1
ATOM 2494 N N . GLU B 1 34 ? 6.121 -7.484 -11.297 1 98.88 34 GLU B N 1
ATOM 2495 C CA . GLU B 1 34 ? 5.809 -8.75 -11.961 1 98.88 34 GLU B CA 1
ATOM 2496 C C . GLU B 1 34 ? 6.652 -9.891 -11.398 1 98.88 34 GLU B C 1
ATOM 2498 O O . GLU B 1 34 ? 7.766 -9.664 -10.914 1 98.88 34 GLU B O 1
ATOM 2503 N N . VAL B 1 35 ? 6.152 -11 -11.383 1 98.81 35 VAL B N 1
ATOM 2504 C CA . VAL B 1 35 ? 6.875 -12.25 -11.195 1 98.81 35 VAL B CA 1
ATOM 2505 C C . VAL B 1 35 ? 6.707 -13.141 -12.43 1 98.81 35 VAL B C 1
ATOM 2507 O O . VAL B 1 35 ? 5.59 -13.547 -12.758 1 98.81 35 VAL B O 1
ATOM 2510 N N . ILE B 1 36 ? 7.77 -13.414 -13.086 1 98.75 36 ILE B N 1
ATOM 2511 C CA . ILE B 1 36 ? 7.762 -14.109 -14.367 1 98.75 36 ILE B CA 1
ATOM 2512 C C . ILE B 1 36 ? 8.367 -15.508 -14.203 1 98.75 36 ILE B C 1
ATOM 2514 O O . ILE B 1 36 ? 9.531 -15.641 -13.828 1 98.75 36 ILE B O 1
ATOM 2518 N N . PRO B 1 37 ? 7.582 -16.531 -14.477 1 98.38 37 PRO B N 1
ATOM 2519 C CA . PRO B 1 37 ? 8.125 -17.875 -14.359 1 98.38 37 PRO B CA 1
ATOM 2520 C C . PRO B 1 37 ? 9.164 -18.188 -15.43 1 98.38 37 PRO B C 1
ATOM 2522 O O . PRO B 1 37 ? 9.031 -17.75 -16.578 1 98.38 37 PRO B O 1
ATOM 2525 N N . VAL B 1 38 ? 10.172 -18.891 -15.031 1 98.12 38 VAL B N 1
ATOM 2526 C CA . VAL B 1 38 ? 11.219 -19.391 -15.922 1 98.12 38 VAL B CA 1
ATOM 2527 C C . VAL B 1 38 ? 11.297 -20.922 -15.828 1 98.12 38 VAL B C 1
ATOM 2529 O O . VAL B 1 38 ? 11.5 -21.469 -14.742 1 98.12 38 VAL B O 1
ATOM 2532 N N . TYR B 1 39 ? 11.086 -21.609 -16.922 1 97.25 39 TYR B N 1
ATOM 2533 C CA . TYR B 1 39 ? 11.242 -23.062 -17.031 1 97.25 39 TYR B CA 1
ATOM 2534 C C . TYR B 1 39 ? 12.406 -23.406 -17.953 1 97.25 39 TYR B C 1
ATOM 2536 O O . TYR B 1 39 ? 12.453 -22.953 -19.094 1 97.25 39 TYR B O 1
ATOM 2544 N N . SER B 1 40 ? 13.359 -24.203 -17.438 1 96.44 40 SER B N 1
ATOM 2545 C CA . SER B 1 40 ? 14.516 -24.594 -18.234 1 96.44 40 SER B CA 1
ATOM 2546 C C . SER B 1 40 ? 15.211 -23.391 -18.859 1 96.44 40 SER B C 1
ATOM 2548 O O . SER B 1 40 ? 15.484 -23.375 -20.062 1 96.44 40 SER B O 1
ATOM 2550 N N . SER B 1 41 ? 15.328 -22.328 -18.109 1 97.56 41 SER B N 1
ATOM 2551 C CA . SER B 1 41 ? 16.078 -21.109 -18.422 1 97.56 41 SER B CA 1
ATOM 2552 C C . SER B 1 41 ? 15.344 -20.281 -19.484 1 97.56 41 SER B C 1
ATOM 2554 O O . SER B 1 41 ? 15.961 -19.453 -20.156 1 97.56 41 SER B O 1
ATOM 2556 N N . ARG B 1 42 ? 14.07 -20.516 -19.609 1 97.19 42 ARG B N 1
ATOM 2557 C CA . ARG B 1 42 ? 13.273 -19.75 -20.562 1 97.19 42 ARG B CA 1
ATOM 2558 C C . ARG B 1 42 ? 12.086 -19.078 -19.875 1 97.19 42 ARG B C 1
ATOM 2560 O O . ARG B 1 42 ? 11.266 -19.766 -19.25 1 97.19 42 ARG B O 1
ATOM 2567 N N . PRO B 1 43 ? 12.008 -17.734 -20.031 1 98.06 43 PRO B N 1
ATOM 2568 C CA . PRO B 1 43 ? 10.805 -17.094 -19.5 1 98.06 43 PRO B CA 1
ATOM 2569 C C . PRO B 1 43 ? 9.523 -17.609 -20.156 1 98.06 43 PRO B C 1
ATOM 2571 O O . PRO B 1 43 ? 9.477 -17.828 -21.359 1 98.06 43 PRO B O 1
ATOM 2574 N N . PHE B 1 44 ? 8.547 -17.859 -19.391 1 97.62 44 PHE B N 1
ATOM 2575 C CA . PHE B 1 44 ? 7.273 -18.406 -19.844 1 97.62 44 PHE B CA 1
ATOM 2576 C C . PHE B 1 44 ? 6.199 -17.328 -19.859 1 97.62 44 PHE B C 1
ATOM 2578 O O . PHE B 1 44 ? 6.039 -16.578 -18.891 1 97.62 44 PHE B O 1
ATOM 2585 N N . ALA B 1 45 ? 5.449 -17.141 -20.969 1 97.88 45 ALA B N 1
ATOM 2586 C CA . ALA B 1 45 ? 4.367 -16.188 -21.172 1 97.88 45 ALA B CA 1
ATOM 2587 C C . ALA B 1 45 ? 4.855 -14.758 -20.938 1 97.88 45 ALA B C 1
ATOM 2589 O O . ALA B 1 45 ? 4.133 -13.93 -20.391 1 97.88 45 ALA B O 1
ATOM 2590 N N . LEU B 1 46 ? 6.059 -14.492 -21.406 1 98.25 46 LEU B N 1
ATOM 2591 C CA . LEU B 1 46 ? 6.715 -13.211 -21.156 1 98.25 46 LEU B CA 1
ATOM 2592 C C . LEU B 1 46 ? 5.895 -12.055 -21.719 1 98.25 46 LEU B C 1
ATOM 2594 O O . LEU B 1 46 ? 5.691 -11.047 -21.031 1 98.25 46 LEU B O 1
ATOM 2598 N N . GLU B 1 47 ? 5.414 -12.211 -22.891 1 98.19 47 GLU B N 1
ATOM 2599 C CA . GLU B 1 47 ? 4.645 -11.141 -23.516 1 98.19 47 GLU B CA 1
ATOM 2600 C C . GLU B 1 47 ? 3.414 -10.789 -22.688 1 98.19 47 GLU B C 1
ATOM 2602 O O . GLU B 1 47 ? 3.094 -9.609 -22.516 1 98.19 47 GLU B O 1
ATOM 2607 N N . LYS B 1 48 ? 2.686 -11.789 -22.203 1 98.69 48 LYS B N 1
ATOM 2608 C CA . LYS B 1 48 ? 1.507 -11.562 -21.375 1 98.69 48 LYS B CA 1
ATOM 2609 C C . LYS B 1 48 ? 1.872 -10.812 -20.094 1 98.69 48 LYS B C 1
ATOM 2611 O O . LYS B 1 48 ? 1.144 -9.914 -19.672 1 98.69 48 LYS B O 1
ATOM 2616 N N . HIS B 1 49 ? 2.988 -11.164 -19.5 1 98.81 49 HIS B N 1
ATOM 2617 C CA . HIS B 1 49 ? 3.445 -10.492 -18.297 1 98.81 49 HIS B CA 1
ATOM 2618 C C . HIS B 1 49 ? 3.811 -9.039 -18.578 1 98.81 49 HIS B C 1
ATOM 2620 O O . HIS B 1 49 ? 3.494 -8.156 -17.781 1 98.81 49 HIS B O 1
ATOM 2626 N N . LEU B 1 50 ? 4.496 -8.773 -19.688 1 98.75 50 LEU B N 1
ATOM 2627 C CA . LEU B 1 50 ? 4.898 -7.41 -20.031 1 98.75 50 LEU B CA 1
ATOM 2628 C C . LEU B 1 50 ? 3.682 -6.551 -20.359 1 98.75 50 LEU B C 1
ATOM 2630 O O . LEU B 1 50 ? 3.662 -5.355 -20.078 1 98.75 50 LEU B O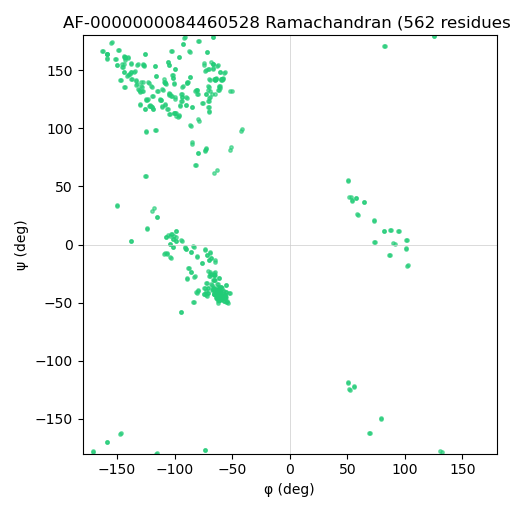 1
ATOM 2634 N N . LEU B 1 51 ? 2.676 -7.156 -20.969 1 98.75 51 LEU B N 1
ATOM 2635 C CA . LEU B 1 51 ? 1.435 -6.434 -21.234 1 98.75 51 LEU B CA 1
ATOM 2636 C C . LEU B 1 51 ? 0.732 -6.066 -19.922 1 98.75 51 LEU B C 1
ATOM 2638 O O . LEU B 1 51 ? 0.196 -4.965 -19.797 1 98.75 51 LEU B O 1
ATOM 2642 N N . ARG B 1 52 ? 0.717 -7.008 -19 1 98.81 52 ARG B N 1
ATOM 2643 C CA . ARG B 1 52 ? 0.125 -6.68 -17.719 1 98.81 52 ARG B CA 1
ATOM 2644 C C . ARG B 1 52 ? 0.943 -5.613 -16.984 1 98.81 52 ARG B C 1
ATOM 2646 O O . ARG B 1 52 ? 0.385 -4.758 -16.297 1 98.81 52 ARG B O 1
ATOM 2653 N N . LEU B 1 53 ? 2.256 -5.691 -17.094 1 98.88 53 LEU B N 1
ATOM 2654 C CA . LEU B 1 53 ? 3.115 -4.652 -16.547 1 98.88 53 LEU B CA 1
ATOM 2655 C C . LEU B 1 53 ? 2.729 -3.281 -17.094 1 98.88 53 LEU B C 1
ATOM 2657 O O . LEU B 1 53 ? 2.562 -2.326 -16.328 1 98.88 53 LEU B O 1
ATOM 2661 N N . GLU B 1 54 ? 2.605 -3.209 -18.359 1 98.81 54 GLU B N 1
ATOM 2662 C CA . GLU B 1 54 ? 2.232 -1.96 -19.016 1 98.81 54 GLU B CA 1
ATOM 2663 C C . GLU B 1 54 ? 0.89 -1.447 -18.5 1 98.81 54 GLU B C 1
ATOM 2665 O O . GLU B 1 54 ? 0.735 -0.252 -18.234 1 98.81 54 GLU B O 1
ATOM 2670 N N . SER B 1 55 ? -0.065 -2.332 -18.406 1 98.88 55 SER B N 1
ATOM 2671 C CA . SER B 1 55 ? -1.385 -1.976 -17.891 1 98.88 55 SER B CA 1
ATOM 2672 C C . SER B 1 55 ? -1.302 -1.445 -16.469 1 98.88 55 SER B C 1
ATOM 2674 O O . SER B 1 55 ? -1.926 -0.433 -16.141 1 98.88 55 SER B O 1
ATOM 2676 N N . SER B 1 56 ? -0.568 -2.146 -15.578 1 98.94 56 SER B N 1
ATOM 2677 C CA . SER B 1 56 ? -0.408 -1.712 -14.195 1 98.94 56 SER B CA 1
ATOM 2678 C C . SER B 1 56 ? 0.26 -0.343 -14.125 1 98.94 56 SER B C 1
ATOM 2680 O O . SER B 1 56 ? -0.15 0.511 -13.336 1 98.94 56 SER B O 1
ATOM 2682 N N . LEU B 1 57 ? 1.306 -0.13 -14.93 1 98.88 57 LEU B N 1
ATOM 2683 C CA . LEU B 1 57 ? 1.998 1.153 -14.969 1 98.88 57 LEU B CA 1
ATOM 2684 C C . LEU B 1 57 ? 1.05 2.27 -15.391 1 98.88 57 LEU B C 1
ATOM 2686 O O . LEU B 1 57 ? 1.017 3.332 -14.766 1 98.88 57 LEU B O 1
ATOM 2690 N N . ALA B 1 58 ? 0.292 2.057 -16.391 1 98.75 58 ALA B N 1
ATOM 2691 C CA . ALA B 1 58 ? -0.655 3.055 -16.875 1 98.75 58 ALA B CA 1
ATOM 2692 C C . ALA B 1 58 ? -1.686 3.404 -15.805 1 98.75 58 ALA B C 1
ATOM 2694 O O . ALA B 1 58 ? -1.956 4.582 -15.562 1 98.75 58 ALA B O 1
ATOM 2695 N N . LYS B 1 59 ? -2.23 2.422 -15.211 1 98.75 59 LYS B N 1
ATOM 2696 C CA . LYS B 1 59 ? -3.25 2.631 -14.188 1 98.75 59 LYS B CA 1
ATOM 2697 C C . LYS B 1 59 ? -2.666 3.334 -12.961 1 98.75 59 LYS B C 1
ATOM 2699 O O . LYS B 1 59 ? -3.354 4.113 -12.305 1 98.75 59 LYS B O 1
ATOM 2704 N N . ALA B 1 60 ? -1.399 3.1 -12.688 1 98.69 60 ALA B N 1
ATOM 2705 C CA . ALA B 1 60 ? -0.711 3.748 -11.57 1 98.69 60 ALA B CA 1
ATOM 2706 C C . ALA B 1 60 ? -0.157 5.105 -11.984 1 98.69 60 ALA B C 1
ATOM 2708 O O . ALA B 1 60 ? 0.408 5.832 -11.164 1 98.69 60 ALA B O 1
ATOM 2709 N N . ARG B 1 61 ? -0.247 5.426 -13.25 1 97.88 61 ARG B N 1
ATOM 2710 C CA . ARG B 1 61 ? 0.248 6.676 -13.812 1 97.88 61 ARG B CA 1
ATOM 2711 C C . ARG B 1 61 ? 1.764 6.773 -13.68 1 97.88 61 ARG B C 1
ATOM 2713 O O . ARG B 1 61 ? 2.295 7.832 -13.328 1 97.88 61 ARG B O 1
ATOM 2720 N N . ILE B 1 62 ? 2.441 5.727 -13.82 1 98.56 62 ILE B N 1
ATOM 2721 C CA . ILE B 1 62 ? 3.898 5.652 -13.867 1 98.56 62 ILE B CA 1
ATOM 2722 C C . ILE B 1 62 ? 4.363 5.469 -15.312 1 98.56 62 ILE B C 1
ATOM 2724 O O . ILE B 1 62 ? 3.854 4.602 -16.031 1 98.56 62 ILE B O 1
ATOM 2728 N N . PRO B 1 63 ? 5.258 6.289 -15.766 1 97.81 63 PRO B N 1
ATOM 2729 C CA . PRO B 1 63 ? 5.75 6.125 -17.125 1 97.81 63 PRO B CA 1
ATOM 2730 C C . PRO B 1 63 ? 6.402 4.766 -17.359 1 97.81 63 PRO B C 1
ATOM 2732 O O . PRO B 1 63 ? 7.074 4.238 -16.484 1 97.81 63 PRO B O 1
ATOM 2735 N N . TYR B 1 64 ? 6.184 4.223 -18.531 1 97.81 64 TYR B N 1
ATOM 2736 C CA . TYR B 1 64 ? 6.836 2.977 -18.906 1 97.81 64 TYR B CA 1
ATOM 2737 C C . TYR B 1 64 ? 8.328 3.195 -19.156 1 97.81 64 TYR B C 1
ATOM 2739 O O . TYR B 1 64 ? 8.711 4.051 -19.953 1 97.81 64 TYR B O 1
ATOM 2747 N N . PRO B 1 65 ? 9.141 2.461 -18.453 1 97.81 65 PRO B N 1
ATOM 2748 C CA . PRO B 1 65 ? 10.57 2.662 -18.672 1 97.81 65 PRO B CA 1
ATOM 2749 C C . PRO B 1 65 ? 11.047 2.096 -20.016 1 97.81 65 PRO B C 1
ATOM 2751 O O . PRO B 1 65 ? 10.508 1.101 -20.5 1 97.81 65 PRO B O 1
ATOM 2754 N N . SER B 1 66 ? 12.039 2.707 -20.547 1 94.75 66 SER B N 1
ATOM 2755 C CA . SER B 1 66 ? 12.688 2.191 -21.75 1 94.75 66 SER B CA 1
ATOM 2756 C C . SER B 1 66 ? 13.781 1.188 -21.391 1 94.75 66 SER B C 1
ATOM 2758 O O . SER B 1 66 ? 14.867 1.572 -20.953 1 94.75 66 SER B O 1
ATOM 2760 N N . CYS B 1 67 ? 13.5 -0.026 -21.547 1 96.38 67 CYS B N 1
ATOM 2761 C CA . CYS B 1 67 ? 14.438 -1.097 -21.203 1 96.38 67 CYS B CA 1
ATOM 2762 C C . CYS B 1 67 ? 14.398 -2.201 -22.25 1 96.38 67 CYS B C 1
ATOM 2764 O O . CYS B 1 67 ? 13.367 -2.439 -22.875 1 96.38 67 CYS B O 1
ATOM 2766 N N . ASP B 1 68 ? 15.531 -2.805 -22.469 1 97.75 68 ASP B N 1
ATOM 2767 C CA . ASP B 1 68 ? 15.586 -4.078 -23.188 1 97.75 68 ASP B CA 1
ATOM 2768 C C . ASP B 1 68 ? 15.344 -5.25 -22.234 1 97.75 68 ASP B C 1
ATOM 2770 O O . ASP B 1 68 ? 16.297 -5.855 -21.734 1 97.75 68 ASP B O 1
ATOM 2774 N N . TRP B 1 69 ? 14.086 -5.582 -22.062 1 98.5 69 TRP B N 1
ATOM 2775 C CA . TRP B 1 69 ? 13.688 -6.582 -21.078 1 98.5 69 TRP B CA 1
ATOM 2776 C C . TRP B 1 69 ? 14.352 -7.926 -21.359 1 98.5 69 TRP B C 1
ATOM 2778 O O . TRP B 1 69 ? 14.852 -8.586 -20.453 1 98.5 69 TRP B O 1
ATOM 2788 N N . ASP B 1 70 ? 14.312 -8.281 -22.578 1 97.62 70 ASP B N 1
ATOM 2789 C CA . ASP B 1 70 ? 14.891 -9.57 -22.953 1 97.62 70 ASP B CA 1
ATOM 2790 C C . ASP B 1 70 ? 16.359 -9.664 -22.531 1 97.62 70 ASP B C 1
ATOM 2792 O O . ASP B 1 70 ? 16.781 -10.664 -21.969 1 97.62 70 ASP B O 1
ATOM 2796 N N . ALA B 1 71 ? 17.094 -8.633 -22.797 1 98.25 71 ALA B N 1
ATOM 2797 C CA . ALA B 1 71 ? 18.516 -8.625 -22.438 1 98.25 71 ALA B CA 1
ATOM 2798 C C . ALA B 1 71 ? 18.703 -8.688 -20.938 1 98.25 71 ALA B C 1
ATOM 2800 O O . ALA B 1 71 ? 19.547 -9.445 -20.438 1 98.25 71 ALA B O 1
ATOM 2801 N N . ILE B 1 72 ? 17.953 -7.945 -20.188 1 98.75 72 ILE B N 1
ATOM 2802 C CA . ILE B 1 72 ? 18.047 -7.91 -18.719 1 98.75 72 ILE B CA 1
ATOM 2803 C C . ILE B 1 72 ? 17.719 -9.289 -18.156 1 98.75 72 ILE B C 1
ATOM 2805 O O . ILE B 1 72 ? 18.469 -9.812 -17.328 1 98.75 72 ILE B O 1
ATOM 2809 N N . PHE B 1 73 ? 16.656 -9.922 -18.641 1 98.81 73 PHE B N 1
ATOM 2810 C CA . PHE B 1 73 ? 16.188 -11.195 -18.094 1 98.81 73 PHE B CA 1
ATOM 2811 C C . PHE B 1 73 ? 17.156 -12.32 -18.453 1 98.81 73 PHE B C 1
ATOM 2813 O O . PHE B 1 73 ? 17.484 -13.148 -17.594 1 98.81 73 PHE B O 1
ATOM 2820 N N . GLN B 1 74 ? 17.625 -12.297 -19.672 1 98.56 74 GLN B N 1
ATOM 2821 C CA . GLN B 1 74 ? 18.562 -13.328 -20.062 1 98.56 74 GLN B CA 1
ATOM 2822 C C . GLN B 1 74 ? 19.859 -13.242 -19.25 1 98.56 74 GLN B C 1
ATOM 2824 O O . GLN B 1 74 ? 20.406 -14.266 -18.828 1 98.56 74 GLN B O 1
ATOM 2829 N N . GLU B 1 75 ? 20.328 -12.023 -19.047 1 98.69 75 GLU B N 1
ATOM 2830 C CA . GLU B 1 75 ? 21.531 -11.828 -18.25 1 98.69 75 GLU B CA 1
ATOM 2831 C C . GLU B 1 75 ? 21.328 -12.281 -16.812 1 98.69 75 GLU B C 1
ATOM 2833 O O . GLU B 1 75 ? 22.203 -12.938 -16.234 1 98.69 75 GLU B O 1
ATOM 2838 N N . LEU B 1 76 ? 20.219 -11.992 -16.25 1 98.81 76 LEU B N 1
ATOM 2839 C CA . LEU B 1 76 ? 19.906 -12.406 -14.883 1 98.81 76 LEU B CA 1
ATOM 2840 C C . LEU B 1 76 ? 19.828 -13.922 -14.773 1 98.81 76 LEU B C 1
ATOM 2842 O O . LEU B 1 76 ? 20.359 -14.516 -13.828 1 98.81 76 LEU B O 1
ATOM 2846 N N . ILE B 1 77 ? 19.156 -14.523 -15.711 1 98.62 77 ILE B N 1
ATOM 2847 C CA . ILE B 1 77 ? 19.016 -15.977 -15.727 1 98.62 77 ILE B CA 1
ATOM 2848 C C . ILE B 1 77 ? 20.406 -16.625 -15.805 1 98.62 77 ILE B C 1
ATOM 2850 O O . ILE B 1 77 ? 20.719 -17.516 -15.023 1 98.62 77 ILE B O 1
ATOM 2854 N N . ARG B 1 78 ? 21.188 -16.109 -16.703 1 98.38 78 ARG B N 1
ATOM 2855 C CA . ARG B 1 78 ? 22.531 -16.641 -16.906 1 98.38 78 ARG B CA 1
ATOM 2856 C C . ARG B 1 78 ? 23.375 -16.484 -15.656 1 98.38 78 ARG B C 1
ATOM 2858 O O . ARG B 1 78 ? 24.016 -17.453 -15.211 1 98.38 78 ARG B O 1
ATOM 2865 N N . GLN B 1 79 ? 23.359 -15.359 -15.023 1 98.31 79 GLN B N 1
ATOM 2866 C CA . GLN B 1 79 ? 24.234 -15.047 -13.898 1 98.31 79 GLN B CA 1
ATOM 2867 C C . GLN B 1 79 ? 23.766 -15.734 -12.625 1 98.31 79 GLN B C 1
ATOM 2869 O O . GLN B 1 79 ? 24.531 -15.82 -11.648 1 98.31 79 GLN B O 1
ATOM 2874 N N . ASN B 1 80 ? 22.609 -16.172 -12.625 1 98.44 80 ASN B N 1
ATOM 2875 C CA . ASN B 1 80 ? 22.062 -16.719 -11.391 1 98.44 80 ASN B CA 1
ATOM 2876 C C . ASN B 1 80 ? 21.766 -18.219 -11.523 1 98.44 80 ASN B C 1
ATOM 2878 O O . ASN B 1 80 ? 20.859 -18.734 -10.875 1 98.44 80 ASN B O 1
ATOM 2882 N N . GLY B 1 81 ? 22.406 -18.922 -12.422 1 97.31 81 GLY B N 1
ATOM 2883 C CA . GLY B 1 81 ? 22.469 -20.375 -12.438 1 97.31 81 GLY B CA 1
ATOM 2884 C C . GLY B 1 81 ? 21.531 -20.984 -13.469 1 97.31 81 GLY B C 1
ATOM 2885 O O . GLY B 1 81 ? 21.688 -22.156 -13.82 1 97.31 81 GLY B O 1
ATOM 2886 N N . GLY B 1 82 ? 20.531 -20.266 -13.977 1 97.31 82 GLY B N 1
ATOM 2887 C CA . GLY B 1 82 ? 19.594 -20.797 -14.945 1 97.31 82 GLY B CA 1
ATOM 2888 C C . GLY B 1 82 ? 18.672 -21.859 -14.375 1 97.31 82 GLY B C 1
ATOM 2889 O O . GLY B 1 82 ? 18.391 -21.859 -13.172 1 97.31 82 GLY B O 1
ATOM 2890 N N . GLY B 1 83 ? 18 -22.703 -15.352 1 96.88 83 GLY B N 1
ATOM 2891 C CA . GLY B 1 83 ? 17.047 -23.719 -14.914 1 96.88 83 GLY B CA 1
ATOM 2892 C C . GLY B 1 83 ? 15.68 -23.156 -14.578 1 96.88 83 GLY B C 1
ATOM 2893 O O . GLY B 1 83 ? 15.203 -22.234 -15.242 1 96.88 83 GLY B O 1
ATOM 2894 N N . ASP B 1 84 ? 15.07 -23.891 -13.609 1 96.94 84 ASP B N 1
ATOM 2895 C CA . ASP B 1 84 ? 13.758 -23.453 -13.141 1 96.94 84 ASP B CA 1
ATOM 2896 C C . ASP B 1 84 ? 13.891 -22.391 -12.055 1 96.94 84 ASP B C 1
ATOM 2898 O O . ASP B 1 84 ? 14.531 -22.609 -11.023 1 96.94 84 ASP B O 1
ATOM 2902 N N . LEU B 1 85 ? 13.406 -21.266 -12.289 1 97.38 85 LEU B N 1
ATOM 2903 C CA . LEU B 1 85 ? 13.406 -20.156 -11.352 1 97.38 85 LEU B CA 1
ATOM 2904 C C . LEU B 1 85 ? 12.32 -19.141 -11.711 1 97.38 85 LEU B C 1
ATOM 2906 O O . LEU B 1 85 ? 11.383 -19.469 -12.445 1 97.38 85 LEU B O 1
ATOM 2910 N N . GLN B 1 86 ? 12.25 -17.969 -11.125 1 98.06 86 GLN B N 1
ATOM 2911 C CA . GLN B 1 86 ? 11.383 -16.859 -11.453 1 98.06 86 GLN B CA 1
ATOM 2912 C C . GLN B 1 86 ? 12.172 -15.547 -11.539 1 98.06 86 GLN B C 1
ATOM 2914 O O . GLN B 1 86 ? 13.25 -15.43 -10.953 1 98.06 86 GLN B O 1
ATOM 2919 N N . ILE B 1 87 ? 11.68 -14.633 -12.258 1 98.62 87 ILE B N 1
ATOM 2920 C CA . ILE B 1 87 ? 12.219 -13.281 -12.273 1 98.62 87 ILE B CA 1
ATOM 2921 C C . ILE B 1 87 ? 11.242 -12.336 -11.57 1 98.62 87 ILE B C 1
ATOM 2923 O O . ILE B 1 87 ? 10.062 -12.289 -11.906 1 98.62 87 ILE B O 1
ATOM 2927 N N . TYR B 1 88 ? 11.711 -11.734 -10.586 1 98.75 88 TYR B N 1
ATOM 2928 C CA . TYR B 1 88 ? 11 -10.609 -9.984 1 98.75 88 TYR B CA 1
ATOM 2929 C C . TYR B 1 88 ? 11.406 -9.297 -10.633 1 98.75 88 TYR B C 1
ATOM 2931 O O . TYR B 1 88 ? 12.594 -8.992 -10.742 1 98.75 88 TYR B O 1
ATOM 2939 N N . LEU B 1 89 ? 10.461 -8.516 -11.094 1 98.88 89 LEU B N 1
ATOM 2940 C CA . LEU B 1 89 ? 10.648 -7.203 -11.695 1 98.88 89 LEU B CA 1
ATOM 2941 C C . LEU B 1 89 ? 9.812 -6.152 -10.961 1 98.88 89 LEU B C 1
ATOM 2943 O O . LEU B 1 89 ? 8.609 -6.324 -10.781 1 98.88 89 LEU B O 1
ATOM 2947 N N . GLN B 1 90 ? 10.438 -5.117 -10.508 1 98.94 90 GLN B N 1
ATOM 2948 C CA . GLN B 1 90 ? 9.766 -4.008 -9.844 1 98.94 90 GLN B CA 1
ATOM 2949 C C . GLN B 1 90 ? 10.148 -2.672 -10.477 1 98.94 90 GLN B C 1
ATOM 2951 O O . GLN B 1 90 ? 11.32 -2.416 -10.742 1 98.94 90 GLN B O 1
ATOM 2956 N N . ILE B 1 91 ? 9.172 -1.836 -10.773 1 98.94 91 ILE B N 1
ATOM 2957 C CA . ILE B 1 91 ? 9.352 -0.487 -11.297 1 98.94 91 ILE B CA 1
ATOM 2958 C C . ILE B 1 91 ? 8.734 0.527 -10.336 1 98.94 91 ILE B C 1
ATOM 2960 O O . ILE B 1 91 ? 7.539 0.477 -10.055 1 98.94 91 ILE B O 1
ATOM 2964 N N . THR B 1 92 ? 9.555 1.392 -9.812 1 98.88 92 THR B N 1
ATOM 2965 C CA . THR B 1 92 ? 9.031 2.479 -8.984 1 98.88 92 THR B CA 1
ATOM 2966 C C . THR B 1 92 ? 8.867 3.75 -9.812 1 98.88 92 THR B C 1
ATOM 2968 O O . THR B 1 92 ? 9.422 3.865 -10.906 1 98.88 92 THR B O 1
ATOM 2971 N N . ARG B 1 93 ? 8.062 4.676 -9.297 1 98.62 93 ARG B N 1
ATOM 2972 C CA . ARG B 1 93 ? 7.918 5.961 -9.969 1 98.62 93 ARG B CA 1
ATOM 2973 C C . ARG B 1 93 ? 9.25 6.699 -10.031 1 98.62 93 ARG B C 1
ATOM 2975 O O . ARG B 1 93 ? 9.477 7.504 -10.938 1 98.62 93 ARG B O 1
ATOM 2982 N N . GLY B 1 94 ? 10.148 6.469 -9.062 1 98.31 94 GLY B N 1
ATOM 2983 C CA . GLY B 1 94 ? 11.453 7.105 -9.102 1 98.31 94 GLY B CA 1
ATOM 2984 C C . GLY B 1 94 ? 11.773 7.887 -7.84 1 98.31 94 GLY B C 1
ATOM 2985 O O . GLY B 1 94 ? 11 7.871 -6.879 1 98.31 94 GLY B O 1
ATOM 2986 N N . ASN B 1 95 ? 12.891 8.43 -7.848 1 97.06 95 ASN B N 1
ATOM 2987 C CA . ASN B 1 95 ? 13.422 9.211 -6.734 1 97.06 95 ASN B CA 1
ATOM 2988 C C . ASN B 1 95 ? 13.258 10.711 -6.969 1 97.06 95 ASN B C 1
ATOM 2990 O O . ASN B 1 95 ? 13.961 11.289 -7.797 1 97.06 95 ASN B O 1
ATOM 2994 N N . GLN B 1 96 ? 12.438 11.297 -6.172 1 93.12 96 GLN B N 1
ATOM 2995 C CA . GLN B 1 96 ? 12.195 12.734 -6.289 1 93.12 96 GLN B CA 1
ATOM 2996 C C . GLN B 1 96 ? 13.203 13.531 -5.473 1 93.12 96 GLN B C 1
ATOM 2998 O O . GLN B 1 96 ? 13.359 14.742 -5.676 1 93.12 96 GLN B O 1
ATOM 3003 N N . GLY B 1 97 ? 13.844 12.922 -4.504 1 92.62 97 GLY B N 1
ATOM 3004 C CA . GLY B 1 97 ? 14.812 13.578 -3.637 1 92.62 97 GLY B CA 1
ATOM 3005 C C . GLY B 1 97 ? 14.172 14.234 -2.428 1 92.62 97 GLY B C 1
ATOM 3006 O O . GLY B 1 97 ? 14.875 14.727 -1.54 1 92.62 97 GLY B O 1
ATOM 3007 N N . VAL B 1 98 ? 12.859 14.281 -2.422 1 90.94 98 VAL B N 1
ATOM 3008 C CA . VAL B 1 98 ? 12.055 14.789 -1.313 1 90.94 98 VAL B CA 1
ATOM 3009 C C . VAL B 1 98 ? 10.789 13.953 -1.158 1 90.94 98 VAL B C 1
ATOM 3011 O O . VAL B 1 98 ? 10.422 13.195 -2.059 1 90.94 98 VAL B O 1
ATOM 3014 N N . ARG B 1 99 ? 10.203 14.016 0.025 1 94.19 99 ARG B N 1
ATOM 3015 C CA . ARG B 1 99 ? 8.93 13.32 0.214 1 94.19 99 ARG B CA 1
ATOM 3016 C C . ARG B 1 99 ? 7.754 14.273 0.047 1 94.19 99 ARG B C 1
ATOM 3018 O O . ARG B 1 99 ? 7.523 15.141 0.896 1 94.19 99 ARG B O 1
ATOM 3025 N N . LYS B 1 100 ? 7.062 14.109 -0.965 1 93.06 100 LYS B N 1
ATOM 3026 C CA . LYS B 1 100 ? 5.828 14.836 -1.259 1 93.06 100 LYS B CA 1
ATOM 3027 C C . LYS B 1 100 ? 4.758 13.898 -1.81 1 93.06 100 LYS B C 1
ATOM 3029 O O . LYS B 1 100 ? 5.051 13.039 -2.643 1 93.06 100 LYS B O 1
ATOM 3034 N N . HIS B 1 101 ? 3.559 14.125 -1.426 1 94.75 101 HIS B N 1
ATOM 3035 C CA . HIS B 1 101 ? 2.463 13.258 -1.836 1 94.75 101 HIS B CA 1
ATOM 3036 C C . HIS B 1 101 ? 2.121 13.453 -3.309 1 94.75 101 HIS B C 1
ATOM 3038 O O . HIS B 1 101 ? 1.696 12.516 -3.986 1 94.75 101 HIS B O 1
ATOM 3044 N N . ASP B 1 102 ? 2.271 14.633 -3.771 1 96.56 102 ASP B N 1
ATOM 3045 C CA . ASP B 1 102 ? 1.929 14.922 -5.16 1 96.56 102 ASP B CA 1
ATOM 3046 C C . ASP B 1 102 ? 2.846 14.172 -6.121 1 96.56 102 ASP B C 1
ATOM 3048 O O . ASP B 1 102 ? 4.047 14.047 -5.875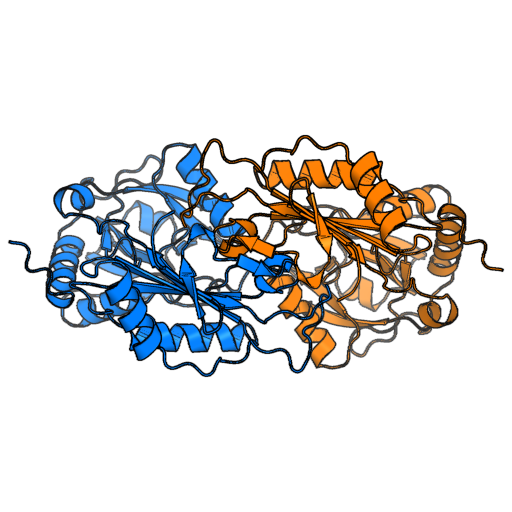 1 96.56 102 ASP B O 1
ATOM 3052 N N . ILE B 1 103 ? 2.287 13.703 -7.184 1 96.81 103 ILE B N 1
ATOM 3053 C CA . ILE B 1 103 ? 3.094 13.078 -8.227 1 96.81 103 ILE B CA 1
ATOM 3054 C C . ILE B 1 103 ? 3.93 14.141 -8.938 1 96.81 103 ILE B C 1
ATOM 3056 O O . ILE B 1 103 ? 3.383 15.07 -9.539 1 96.81 103 ILE B O 1
ATOM 3060 N N . PRO B 1 104 ? 5.164 13.977 -8.836 1 93.25 104 PRO B N 1
ATOM 3061 C CA . PRO B 1 104 ? 6.02 14.961 -9.5 1 93.25 104 PRO B CA 1
ATOM 3062 C C . PRO B 1 104 ? 6.047 14.797 -11.016 1 93.25 104 PRO B C 1
ATOM 3064 O O . PRO B 1 104 ? 5.855 13.688 -11.523 1 93.25 104 PRO B O 1
ATOM 3067 N N . ALA B 1 105 ? 6.328 15.852 -11.648 1 90.38 105 ALA B N 1
ATOM 3068 C CA . ALA B 1 105 ? 6.574 15.781 -13.086 1 90.38 105 ALA B CA 1
ATOM 3069 C C . ALA B 1 105 ? 8.039 15.453 -13.375 1 90.38 105 ALA B C 1
ATOM 3071 O O . ALA B 1 105 ? 8.93 15.844 -12.617 1 90.38 105 ALA B O 1
ATOM 3072 N N . GLY B 1 106 ? 8.273 14.719 -14.375 1 91.19 106 GLY B N 1
ATOM 3073 C CA . GLY B 1 106 ? 9.602 14.625 -14.961 1 91.19 106 GLY B CA 1
ATOM 3074 C C . GLY B 1 106 ? 10.516 13.664 -14.219 1 91.19 106 GLY B C 1
ATOM 3075 O O . GLY B 1 106 ? 11.734 13.695 -14.398 1 91.19 106 GLY B O 1
ATOM 3076 N N . ILE B 1 107 ? 10.047 12.883 -13.344 1 94 107 ILE B N 1
ATOM 3077 C CA . ILE B 1 107 ? 10.898 11.914 -12.672 1 94 107 ILE B CA 1
ATOM 3078 C C . ILE B 1 107 ? 10.922 10.602 -13.453 1 94 107 ILE B C 1
ATOM 3080 O O . ILE B 1 107 ? 9.891 10.18 -13.992 1 94 107 ILE B O 1
ATOM 3084 N N . ALA B 1 108 ? 12.078 9.984 -13.539 1 96.5 108 ALA B N 1
ATOM 3085 C CA . ALA B 1 108 ? 12.242 8.734 -14.266 1 96.5 108 ALA B CA 1
ATOM 3086 C C . ALA B 1 108 ? 11.977 7.531 -13.367 1 96.5 108 ALA B C 1
ATOM 3088 O O . ALA B 1 108 ? 12.414 7.504 -12.211 1 96.5 108 ALA B O 1
ATOM 3089 N N . PRO B 1 109 ? 11.305 6.566 -13.938 1 98.38 109 PRO B N 1
ATOM 3090 C CA . PRO B 1 109 ? 11.125 5.344 -13.156 1 98.38 109 PRO B CA 1
ATOM 3091 C C . PRO B 1 109 ? 12.438 4.645 -12.828 1 98.38 109 PRO B C 1
ATOM 3093 O O . PRO B 1 109 ? 13.438 4.852 -13.523 1 98.38 109 PRO B O 1
ATOM 3096 N N . VAL B 1 110 ? 12.477 3.893 -11.75 1 98.69 110 VAL B N 1
ATOM 3097 C CA . VAL B 1 110 ? 13.602 3.061 -11.344 1 98.69 110 VAL B CA 1
ATOM 3098 C C . VAL B 1 110 ? 13.242 1.586 -11.508 1 98.69 110 VAL B C 1
ATOM 3100 O O . VAL B 1 110 ? 12.148 1.162 -11.125 1 98.69 110 VAL B O 1
ATOM 3103 N N . VAL B 1 111 ? 14.141 0.807 -12.109 1 98.88 111 VAL B N 1
ATOM 3104 C CA . VAL B 1 111 ? 13.883 -0.594 -12.43 1 98.88 111 VAL B CA 1
ATOM 3105 C C . VAL B 1 111 ? 14.766 -1.489 -11.555 1 98.88 111 VAL B C 1
ATOM 3107 O O . VAL B 1 111 ? 15.984 -1.319 -11.516 1 98.88 111 VAL B O 1
ATOM 3110 N N . ILE B 1 112 ? 14.188 -2.41 -10.82 1 98.81 112 ILE B N 1
ATOM 3111 C CA . ILE B 1 112 ? 14.867 -3.447 -10.055 1 98.81 112 ILE B CA 1
ATOM 3112 C C . ILE B 1 112 ? 14.422 -4.824 -10.539 1 98.81 112 ILE B C 1
ATOM 3114 O O . ILE B 1 112 ? 13.234 -5.051 -10.789 1 98.81 112 ILE B O 1
ATOM 3118 N N . ALA B 1 113 ? 15.352 -5.711 -10.695 1 98.81 113 ALA B N 1
ATOM 3119 C CA . ALA B 1 113 ? 15.008 -7.078 -11.07 1 98.81 113 ALA B CA 1
ATOM 3120 C C . ALA B 1 113 ? 15.977 -8.078 -10.453 1 98.81 113 ALA B C 1
ATOM 3122 O O . ALA B 1 113 ? 17.188 -7.816 -10.375 1 98.81 113 ALA B O 1
ATOM 3123 N N . PHE B 1 114 ? 15.508 -9.195 -10.031 1 98.62 114 PHE B N 1
ATOM 3124 C CA . PHE B 1 114 ? 16.344 -10.281 -9.523 1 98.62 114 PHE B CA 1
ATOM 3125 C C . PHE B 1 114 ? 15.625 -11.617 -9.672 1 98.62 114 PHE B C 1
ATOM 3127 O O . PHE B 1 114 ? 14.469 -11.672 -10.102 1 98.62 114 PHE B O 1
ATOM 3134 N N . THR B 1 115 ? 16.297 -12.711 -9.375 1 98.12 115 THR B N 1
ATOM 3135 C CA . THR B 1 115 ? 15.711 -14.039 -9.539 1 98.12 115 THR B CA 1
ATOM 3136 C C . THR B 1 115 ? 15.242 -14.594 -8.195 1 98.12 115 THR B C 1
ATOM 3138 O O . THR B 1 115 ? 15.812 -14.258 -7.148 1 98.12 115 THR B O 1
ATOM 3141 N N . LEU B 1 116 ? 14.18 -15.328 -8.234 1 96.94 116 LEU B N 1
ATOM 3142 C CA . LEU B 1 116 ? 13.688 -16.156 -7.141 1 96.94 116 LEU B CA 1
ATOM 3143 C C . LEU B 1 116 ? 13.891 -17.641 -7.449 1 96.94 116 LEU B C 1
ATOM 3145 O O . LEU B 1 116 ? 13.672 -18.078 -8.578 1 96.94 116 LEU B O 1
ATOM 3149 N N . HIS B 1 117 ? 14.297 -18.406 -6.434 1 95.56 117 HIS B N 1
ATOM 3150 C CA . HIS B 1 117 ? 14.633 -19.797 -6.672 1 95.56 117 HIS B CA 1
ATOM 3151 C C . HIS B 1 117 ? 13.719 -20.734 -5.883 1 95.56 117 HIS B C 1
ATOM 3153 O O . HIS B 1 117 ? 14.156 -21.797 -5.43 1 95.56 117 HIS B O 1
ATOM 3159 N N . ASN B 1 118 ? 12.516 -20.312 -5.688 1 92.69 118 ASN B N 1
ATOM 3160 C CA . ASN B 1 118 ? 11.516 -21.188 -5.086 1 92.69 118 ASN B CA 1
ATOM 3161 C C . ASN B 1 118 ? 11.172 -22.344 -6.012 1 92.69 118 ASN B C 1
ATOM 3163 O O . ASN B 1 118 ? 10.898 -22.156 -7.195 1 92.69 118 ASN B O 1
ATOM 3167 N N . PRO B 1 119 ? 11.211 -23.562 -5.484 1 93.5 119 PRO B N 1
ATOM 3168 C CA . PRO B 1 119 ? 10.828 -24.688 -6.344 1 93.5 119 PRO B CA 1
ATOM 3169 C C . PRO B 1 119 ? 9.367 -24.641 -6.773 1 93.5 119 PRO B C 1
ATOM 3171 O O . PRO B 1 119 ? 8.508 -24.219 -5.992 1 93.5 119 PRO B O 1
ATOM 3174 N N . TYR B 1 120 ? 9.133 -25.047 -8.016 1 94.88 120 TYR B N 1
ATOM 3175 C CA . TYR B 1 120 ? 7.754 -25.25 -8.43 1 94.88 120 TYR B CA 1
ATOM 3176 C C . TYR B 1 120 ? 7.148 -26.469 -7.746 1 94.88 120 TYR B C 1
ATOM 3178 O O . TYR B 1 120 ? 7.867 -27.406 -7.367 1 94.88 120 TYR B O 1
ATOM 3186 N N . PRO B 1 121 ? 5.859 -26.438 -7.555 1 93.75 121 PRO B N 1
ATOM 3187 C CA . PRO B 1 121 ? 5.246 -27.562 -6.844 1 93.75 121 PRO B CA 1
ATOM 3188 C C . PRO B 1 121 ? 5.324 -28.859 -7.625 1 93.75 121 PRO B C 1
ATOM 3190 O O . PRO B 1 121 ? 5.355 -28.859 -8.859 1 93.75 121 PRO B O 1
ATOM 3193 N N . VAL B 1 122 ? 5.352 -29.953 -6.863 1 93.31 122 VAL B N 1
ATOM 3194 C CA . VAL B 1 122 ? 5.355 -31.281 -7.477 1 93.31 122 VAL B CA 1
ATOM 3195 C C . VAL B 1 122 ? 3.977 -31.922 -7.332 1 93.31 122 VAL B C 1
ATOM 3197 O O . VAL B 1 122 ? 3.279 -31.688 -6.34 1 93.31 122 VAL B O 1
ATOM 3200 N N . PHE B 1 123 ? 3.699 -32.781 -8.203 1 94.06 123 PHE B N 1
ATOM 3201 C CA . PHE B 1 123 ? 2.365 -33.375 -8.336 1 94.06 123 PHE B CA 1
ATOM 3202 C C . PHE B 1 123 ? 1.929 -34.031 -7.027 1 94.06 123 PHE B C 1
ATOM 3204 O O . PHE B 1 123 ? 0.805 -33.812 -6.566 1 94.06 123 PHE B O 1
ATOM 3211 N N . ALA B 1 124 ? 2.812 -34.75 -6.402 1 93.19 124 ALA B N 1
ATOM 3212 C CA . ALA B 1 124 ? 2.482 -35.5 -5.199 1 93.19 124 ALA B CA 1
ATOM 3213 C C . ALA B 1 124 ? 2.059 -34.594 -4.062 1 93.19 124 ALA B C 1
ATOM 3215 O O . ALA B 1 124 ? 1.184 -34.938 -3.268 1 93.19 124 ALA B O 1
ATOM 3216 N N . GLU B 1 125 ? 2.645 -33.438 -4.004 1 93.56 125 GLU B N 1
ATOM 3217 C CA . GLU B 1 125 ? 2.285 -32.469 -2.99 1 93.56 125 GLU B CA 1
ATOM 3218 C C . GLU B 1 125 ? 1.022 -31.703 -3.385 1 93.56 125 GLU B C 1
ATOM 3220 O O . GLU B 1 125 ? 0.156 -31.438 -2.545 1 93.56 125 GLU B O 1
ATOM 3225 N N . GLN B 1 126 ? 0.94 -31.359 -4.633 1 95.75 126 GLN B N 1
ATOM 3226 C CA . GLN B 1 126 ? -0.193 -30.594 -5.133 1 95.75 126 GLN B CA 1
ATOM 3227 C C . GLN B 1 126 ? -1.503 -31.344 -4.934 1 95.75 126 GLN B C 1
ATOM 3229 O O . GLN B 1 126 ? -2.514 -30.75 -4.543 1 95.75 126 GLN B O 1
ATOM 3234 N N . GLN B 1 127 ? -1.466 -32.625 -5.16 1 93.31 127 GLN B N 1
ATOM 3235 C CA . GLN B 1 127 ? -2.699 -33.406 -5.148 1 93.31 127 GLN B CA 1
ATOM 3236 C C . GLN B 1 127 ? -3.311 -33.438 -3.75 1 93.31 127 GLN B C 1
ATOM 3238 O O . GLN B 1 127 ? -4.527 -33.594 -3.604 1 93.31 127 GLN B O 1
ATOM 3243 N N . LYS B 1 128 ? -2.465 -33.281 -2.729 1 95.5 128 LYS B N 1
ATOM 3244 C CA . LYS B 1 128 ? -2.967 -33.25 -1.357 1 95.5 128 LYS B CA 1
ATOM 3245 C C . LYS B 1 128 ? -3.758 -31.969 -1.088 1 95.5 128 LYS B C 1
ATOM 3247 O O . LYS B 1 128 ? -4.645 -31.953 -0.231 1 95.5 128 LYS B O 1
ATOM 3252 N N . GLY B 1 129 ? -3.395 -30.969 -1.83 1 98 129 GLY B N 1
ATOM 3253 C CA . GLY B 1 129 ? -4.145 -29.719 -1.811 1 98 129 GLY B CA 1
ATOM 3254 C C . GLY B 1 129 ? -3.758 -28.812 -0.662 1 98 129 GLY B C 1
ATOM 3255 O O . GLY B 1 129 ? -3.012 -29.219 0.233 1 98 129 GLY B O 1
ATOM 3256 N N . LEU B 1 130 ? -4.223 -27.609 -0.66 1 98.56 130 LEU B N 1
ATOM 3257 C CA . LEU B 1 130 ? -4.02 -26.578 0.364 1 98.56 130 LEU B CA 1
ATOM 3258 C C . LEU B 1 130 ? -5.227 -26.5 1.292 1 98.56 130 LEU B C 1
ATOM 3260 O O . LEU B 1 130 ? -6.355 -26.781 0.877 1 98.56 130 LEU B O 1
ATOM 3264 N N . LYS B 1 131 ? -4.98 -26.109 2.496 1 98.75 131 LYS B N 1
ATOM 3265 C CA . LYS B 1 131 ? -6 -25.625 3.42 1 98.75 131 LYS B CA 1
ATOM 3266 C C . LYS B 1 131 ? -6.109 -24.109 3.365 1 98.75 131 LYS B C 1
ATOM 3268 O O . LYS B 1 131 ? -5.137 -23.391 3.635 1 98.75 131 LYS B O 1
ATOM 3273 N N . ALA B 1 132 ? -7.281 -23.641 3.088 1 98.94 132 ALA B N 1
ATOM 3274 C CA . ALA B 1 132 ? -7.492 -22.188 2.975 1 98.94 132 ALA B CA 1
ATOM 3275 C C . ALA B 1 132 ? -8.461 -21.703 4.047 1 98.94 132 ALA B C 1
ATOM 3277 O O . ALA B 1 132 ? -9.258 -22.469 4.578 1 98.94 132 ALA B O 1
ATOM 3278 N N . LYS B 1 133 ? -8.336 -20.484 4.395 1 98.94 133 LYS B N 1
ATOM 3279 C CA . LYS B 1 133 ? -9.258 -19.797 5.305 1 98.94 133 LYS B CA 1
ATOM 3280 C C . LYS B 1 133 ? -10.008 -18.672 4.594 1 98.94 133 LYS B C 1
ATOM 3282 O O . LYS B 1 133 ? -9.414 -17.922 3.822 1 98.94 133 LYS B O 1
ATOM 3287 N N . LEU B 1 134 ? -11.328 -18.625 4.766 1 98.94 134 LEU B N 1
ATOM 3288 C CA . LEU B 1 134 ? -12.094 -17.469 4.301 1 98.94 134 LEU B CA 1
ATOM 3289 C C . LEU B 1 134 ? -11.781 -16.234 5.148 1 98.94 134 LEU B C 1
ATOM 3291 O O . LEU B 1 134 ? -11.812 -16.312 6.379 1 98.94 134 LEU B O 1
ATOM 3295 N N . VAL B 1 135 ? -11.414 -15.172 4.535 1 98.88 135 VAL B N 1
ATOM 3296 C CA . VAL B 1 135 ? -11.055 -13.93 5.207 1 98.88 135 VAL B CA 1
ATOM 3297 C C . VAL B 1 135 ? -11.742 -12.75 4.531 1 98.88 135 VAL B C 1
ATOM 3299 O O . VAL B 1 135 ? -11.836 -12.703 3.301 1 98.88 135 VAL B O 1
ATOM 3302 N N . GLU B 1 136 ? -12.266 -11.82 5.32 1 98.69 136 GLU B N 1
ATOM 3303 C CA . GLU B 1 136 ? -12.859 -10.609 4.746 1 98.69 136 GLU B CA 1
ATOM 3304 C C . GLU B 1 136 ? -11.82 -9.805 3.975 1 98.69 136 GLU B C 1
ATOM 3306 O O . GLU B 1 136 ? -10.711 -9.57 4.469 1 98.69 136 GLU B O 1
ATOM 3311 N N . ASP B 1 137 ? -12.188 -9.398 2.783 1 98.38 137 ASP B N 1
ATOM 3312 C CA . ASP B 1 137 ? -11.297 -8.641 1.913 1 98.38 137 ASP B CA 1
ATOM 3313 C C . ASP B 1 137 ? -11.258 -7.168 2.324 1 98.38 137 ASP B C 1
ATOM 3315 O O . ASP B 1 137 ? -12.188 -6.41 2.037 1 98.38 137 ASP B O 1
ATOM 3319 N N . ILE B 1 138 ? -10.18 -6.715 2.904 1 98.19 138 ILE B N 1
ATOM 3320 C CA . ILE B 1 138 ? -10.062 -5.348 3.4 1 98.19 138 ILE B CA 1
ATOM 3321 C C . ILE B 1 138 ? -9.172 -4.535 2.461 1 98.19 138 ILE B C 1
ATOM 3323 O O . ILE B 1 138 ? -8.852 -3.379 2.746 1 98.19 138 ILE B O 1
ATOM 3327 N N . ARG B 1 139 ? -8.797 -5.086 1.309 1 98.56 139 ARG B N 1
ATOM 3328 C CA . ARG B 1 139 ? -7.887 -4.426 0.374 1 98.56 139 ARG B CA 1
ATOM 3329 C C . ARG B 1 139 ? -8.578 -3.258 -0.323 1 98.56 139 ARG B C 1
ATOM 3331 O O . ARG B 1 139 ? -9.789 -3.098 -0.221 1 98.56 139 ARG B O 1
ATOM 3338 N N . TRP B 1 140 ? -7.75 -2.404 -0.976 1 98.5 140 TRP B N 1
ATOM 3339 C CA . TRP B 1 140 ? -8.25 -1.244 -1.703 1 98.5 140 TRP B CA 1
ATOM 3340 C C . TRP B 1 140 ? -9.078 -1.676 -2.912 1 98.5 140 TRP B C 1
ATOM 3342 O O . TRP B 1 140 ? -9.227 -2.871 -3.172 1 98.5 140 TRP B O 1
ATOM 3352 N N . GLN B 1 141 ? -9.641 -0.788 -3.68 1 98.25 141 GLN B N 1
ATOM 3353 C CA . GLN B 1 141 ? -10.617 -1.101 -4.715 1 98.25 141 GLN B CA 1
ATOM 3354 C C . GLN B 1 141 ? -9.969 -1.159 -6.09 1 98.25 141 GLN B C 1
ATOM 3356 O O . GLN B 1 141 ? -10.656 -1.101 -7.113 1 98.25 141 GLN B O 1
ATOM 3361 N N . ARG B 1 142 ? -8.656 -1.169 -6.117 1 98.56 142 ARG B N 1
ATOM 3362 C CA . ARG B 1 142 ? -7.949 -1.327 -7.383 1 98.56 142 ARG B CA 1
ATOM 3363 C C . ARG B 1 142 ? -6.969 -2.492 -7.316 1 98.56 142 ARG B C 1
ATOM 3365 O O . ARG B 1 142 ? -5.777 -2.326 -7.594 1 98.56 142 ARG B O 1
ATOM 3372 N N . CYS B 1 143 ? -7.527 -3.668 -7.027 1 98.69 143 CYS B N 1
ATOM 3373 C CA . CYS B 1 143 ? -6.746 -4.898 -6.93 1 98.69 143 CYS B CA 1
ATOM 3374 C C . CYS B 1 143 ? -6.324 -5.387 -8.305 1 98.69 143 CYS B C 1
ATOM 3376 O O . CYS B 1 143 ? -5.539 -6.328 -8.422 1 98.69 143 CYS B O 1
ATOM 3378 N N . ASP B 1 144 ? -6.77 -4.719 -9.352 1 98.75 144 ASP B N 1
ATOM 3379 C CA . ASP B 1 144 ? -6.398 -5.035 -10.727 1 98.75 144 ASP B CA 1
ATOM 3380 C C . ASP B 1 144 ? -5.027 -4.457 -11.078 1 98.75 144 ASP B C 1
ATOM 3382 O O . ASP B 1 144 ? -4.48 -4.742 -12.141 1 98.75 144 ASP B O 1
ATOM 3386 N N . ILE B 1 145 ? -4.461 -3.611 -10.242 1 98.94 145 ILE B N 1
ATOM 3387 C CA . ILE B 1 145 ? -3.107 -3.086 -10.383 1 98.94 145 ILE B CA 1
ATOM 3388 C C . ILE B 1 145 ? -2.139 -3.932 -9.562 1 98.94 145 ILE B C 1
ATOM 3390 O O . ILE B 1 145 ? -2.307 -4.074 -8.344 1 98.94 145 ILE B O 1
ATOM 3394 N N . LYS B 1 146 ? -1.168 -4.547 -10.164 1 98.88 146 LYS B N 1
ATOM 3395 C CA . LYS B 1 146 ? -0.177 -5.332 -9.43 1 98.88 146 LYS B CA 1
ATOM 3396 C C . LYS B 1 146 ? 0.886 -4.434 -8.805 1 98.88 146 LYS B C 1
ATOM 3398 O O . LYS B 1 146 ? 2.002 -4.332 -9.32 1 98.88 146 LYS B O 1
ATOM 3403 N N . THR B 1 147 ? 0.607 -3.816 -7.719 1 98.88 147 THR B N 1
ATOM 3404 C CA . THR B 1 147 ? 1.41 -2.795 -7.055 1 98.88 147 THR B CA 1
ATOM 3405 C C . THR B 1 147 ? 2.135 -3.377 -5.848 1 98.88 147 THR B C 1
ATOM 3407 O O . THR B 1 147 ? 1.828 -4.488 -5.406 1 98.88 147 THR B O 1
ATOM 3410 N N . THR B 1 148 ? 3.121 -2.627 -5.324 1 98.88 148 THR B N 1
ATOM 3411 C CA . THR B 1 148 ? 3.855 -3.041 -4.133 1 98.88 148 THR B CA 1
ATOM 3412 C C . THR B 1 148 ? 3.189 -2.502 -2.871 1 98.88 148 THR B C 1
ATOM 3414 O O . THR B 1 148 ? 3.666 -2.742 -1.76 1 98.88 148 THR B O 1
ATOM 3417 N N . SER B 1 149 ? 2.135 -1.734 -2.975 1 98.81 149 SER B N 1
ATOM 3418 C CA . SER B 1 149 ? 1.316 -1.376 -1.82 1 98.81 149 SER B CA 1
ATOM 3419 C C . SER B 1 149 ? 0.482 -2.561 -1.345 1 98.81 149 SER B C 1
ATOM 3421 O O . SER B 1 149 ? -0.712 -2.645 -1.64 1 98.81 149 SER B O 1
ATOM 3423 N N . LEU B 1 150 ? 1.145 -3.432 -0.525 1 98.81 150 LEU B N 1
ATOM 3424 C CA . LEU B 1 150 ? 0.591 -4.77 -0.336 1 98.81 150 LEU B CA 1
ATOM 3425 C C . LEU B 1 150 ? 0.365 -5.059 1.144 1 98.81 150 LEU B C 1
ATOM 3427 O O . LEU B 1 150 ? 0.155 -6.211 1.529 1 98.81 150 LEU B O 1
ATOM 3431 N N . LEU B 1 151 ? 0.409 -4.023 2.023 1 98.81 151 LEU B N 1
ATOM 3432 C CA . LEU B 1 151 ? 0.221 -4.348 3.434 1 98.81 151 LEU B CA 1
ATOM 3433 C C . LEU B 1 151 ? -1.113 -5.051 3.654 1 98.81 151 LEU B C 1
ATOM 3435 O O . LEU B 1 151 ? -1.199 -5.992 4.445 1 98.81 151 LEU B O 1
ATOM 3439 N N . GLY B 1 152 ? -2.186 -4.621 2.982 1 98.69 152 GLY B N 1
ATOM 3440 C CA . GLY B 1 152 ? -3.467 -5.301 3.082 1 98.69 152 GLY B CA 1
ATOM 3441 C C . GLY B 1 152 ? -3.393 -6.77 2.715 1 98.69 152 GLY B C 1
ATOM 3442 O O . GLY B 1 152 ? -3.938 -7.621 3.422 1 98.69 152 GLY B O 1
ATOM 3443 N N . ASN B 1 153 ? -2.691 -7.094 1.625 1 98.69 153 ASN B N 1
ATOM 3444 C CA . ASN B 1 153 ? -2.502 -8.469 1.188 1 98.69 153 ASN B CA 1
ATOM 3445 C C . ASN B 1 153 ? -1.739 -9.289 2.225 1 98.69 153 ASN B C 1
ATOM 3447 O O . ASN B 1 153 ? -2.084 -10.445 2.488 1 98.69 153 ASN B O 1
ATOM 3451 N N . ILE B 1 154 ? -0.682 -8.656 2.75 1 98.62 154 ILE B N 1
ATOM 3452 C CA . ILE B 1 154 ? 0.158 -9.305 3.75 1 98.62 154 ILE B CA 1
ATOM 3453 C C . ILE B 1 154 ? -0.676 -9.648 4.984 1 98.62 154 ILE B C 1
ATOM 3455 O O . ILE B 1 154 ? -0.615 -10.766 5.492 1 98.62 154 ILE B O 1
ATOM 3459 N N . LEU B 1 155 ? -1.501 -8.758 5.434 1 98.75 155 LEU B N 1
ATOM 3460 C CA . LEU B 1 155 ? -2.26 -8.93 6.668 1 98.75 155 LEU B CA 1
ATOM 3461 C C . LEU B 1 155 ? -3.365 -9.961 6.488 1 98.75 155 LEU B C 1
ATOM 3463 O O . LEU B 1 155 ? -3.59 -10.797 7.371 1 98.75 155 LEU B O 1
ATOM 3467 N N . VAL B 1 156 ? -4.113 -9.93 5.383 1 98.75 156 VAL B N 1
ATOM 3468 C CA . VAL B 1 156 ? -5.191 -10.891 5.191 1 98.75 156 VAL B CA 1
ATOM 3469 C C . VAL B 1 156 ? -4.609 -12.297 5.027 1 98.75 156 VAL B C 1
ATOM 3471 O O . VAL B 1 156 ? -5.203 -13.273 5.48 1 98.75 156 VAL B O 1
ATOM 3474 N N . ASN B 1 157 ? -3.465 -12.398 4.312 1 98.69 157 ASN B N 1
ATOM 3475 C CA . ASN B 1 157 ? -2.809 -13.703 4.238 1 98.69 157 ASN B CA 1
ATOM 3476 C C . ASN B 1 157 ? -2.395 -14.203 5.621 1 98.69 157 ASN B C 1
ATOM 3478 O O . ASN B 1 157 ? -2.588 -15.375 5.949 1 98.69 157 ASN B O 1
ATOM 3482 N N . ASP B 1 158 ? -1.854 -13.328 6.414 1 98.56 158 ASP B N 1
ATOM 3483 C CA . ASP B 1 158 ? -1.378 -13.703 7.742 1 98.56 158 ASP B CA 1
ATOM 3484 C C . ASP B 1 158 ? -2.539 -14.102 8.648 1 98.56 158 ASP B C 1
ATOM 3486 O O . ASP B 1 158 ? -2.371 -14.922 9.555 1 98.56 158 ASP B O 1
ATOM 3490 N N . GLU B 1 159 ? -3.701 -13.539 8.445 1 98.31 159 GLU B N 1
ATOM 3491 C CA . GLU B 1 159 ? -4.887 -13.961 9.18 1 98.31 159 GLU B CA 1
ATOM 3492 C C . GLU B 1 159 ? -5.129 -15.461 9.016 1 98.31 159 GLU B C 1
ATOM 3494 O O . GLU B 1 159 ? -5.594 -16.125 9.945 1 98.31 159 GLU B O 1
ATOM 3499 N N . ALA B 1 160 ? -4.844 -16.016 7.879 1 98.62 160 ALA B N 1
ATOM 3500 C CA . ALA B 1 160 ? -4.992 -17.438 7.594 1 98.62 160 ALA B CA 1
ATOM 3501 C C . ALA B 1 160 ? -3.773 -18.219 8.078 1 98.62 160 ALA B C 1
ATOM 3503 O O . ALA B 1 160 ? -3.906 -19.172 8.852 1 98.62 160 ALA B O 1
ATOM 3504 N N . VAL B 1 161 ? -2.557 -17.75 7.715 1 98.25 161 VAL B N 1
ATOM 3505 C CA . VAL B 1 161 ? -1.327 -18.516 7.898 1 98.25 161 VAL B CA 1
ATOM 3506 C C . VAL B 1 161 ? -0.986 -18.594 9.383 1 98.25 161 VAL B C 1
ATOM 3508 O O . VAL B 1 161 ? -0.54 -19.641 9.867 1 98.25 161 VAL B O 1
ATOM 3511 N N . SER B 1 162 ? -1.237 -17.5 10.109 1 97.38 162 SER B N 1
ATOM 3512 C CA . SER B 1 162 ? -0.94 -17.5 11.539 1 97.38 162 SER B CA 1
ATOM 3513 C C . SER B 1 162 ? -1.858 -18.438 12.297 1 97.38 162 SER B C 1
ATOM 3515 O O . SER B 1 162 ? -1.591 -18.781 13.453 1 97.38 162 SER B O 1
ATOM 3517 N N . ARG B 1 163 ? -2.918 -18.938 11.695 1 97.69 163 ARG B N 1
ATOM 3518 C CA . ARG B 1 163 ? -3.861 -19.859 12.32 1 97.69 163 ARG B CA 1
ATOM 3519 C C . ARG B 1 163 ? -3.697 -21.266 11.766 1 97.69 163 ARG B C 1
ATOM 3521 O O . ARG B 1 163 ? -4.547 -22.141 12 1 97.69 163 ARG B O 1
ATOM 3528 N N . GLY B 1 164 ? -2.727 -21.469 10.984 1 97.69 164 GLY B N 1
ATOM 3529 C CA . GLY B 1 164 ? -2.367 -22.812 10.562 1 97.69 164 GLY B CA 1
ATOM 3530 C C . GLY B 1 164 ? -2.859 -23.156 9.164 1 97.69 164 GLY B C 1
ATOM 3531 O O . GLY B 1 164 ? -2.711 -24.297 8.711 1 97.69 164 GLY B O 1
ATOM 3532 N N . TYR B 1 165 ? -3.453 -22.266 8.469 1 98.62 165 TYR B N 1
ATOM 3533 C CA . TYR B 1 165 ? -3.857 -22.484 7.086 1 98.62 165 TYR B CA 1
ATOM 3534 C C . TYR B 1 165 ? -2.729 -22.125 6.125 1 98.62 165 TYR B C 1
ATOM 3536 O O . TYR B 1 165 ? -1.732 -21.516 6.527 1 98.62 165 TYR B O 1
ATOM 3544 N N . HIS B 1 166 ? -2.873 -22.547 4.867 1 98.19 166 HIS B N 1
ATOM 3545 C CA . HIS B 1 166 ? -1.817 -22.312 3.889 1 98.19 166 HIS B CA 1
ATOM 3546 C C . HIS B 1 166 ? -2.006 -20.984 3.184 1 98.19 166 HIS B C 1
ATOM 3548 O O . HIS B 1 166 ? -1.034 -20.359 2.738 1 98.19 166 HIS B O 1
ATOM 3554 N N . THR B 1 167 ? -3.258 -20.516 3.047 1 98.56 167 THR B N 1
ATOM 3555 C CA . THR B 1 167 ? -3.551 -19.281 2.316 1 98.56 167 THR B CA 1
ATOM 3556 C C . THR B 1 167 ? -4.941 -18.766 2.67 1 98.56 167 THR B C 1
ATOM 3558 O O . THR B 1 167 ? -5.734 -19.469 3.291 1 98.56 167 THR B O 1
ATOM 3561 N N . ALA B 1 168 ? -5.211 -17.562 2.309 1 98.88 168 ALA B N 1
ATOM 3562 C CA . ALA B 1 168 ? -6.531 -16.953 2.494 1 98.88 168 ALA B CA 1
ATOM 3563 C C . ALA B 1 168 ? -7.316 -16.953 1.184 1 98.88 168 ALA B C 1
ATOM 3565 O O . ALA B 1 168 ? -6.734 -16.781 0.108 1 98.88 168 ALA B O 1
ATOM 3566 N N . LEU B 1 169 ? -8.57 -17.156 1.206 1 98.94 169 LEU B N 1
ATOM 3567 C CA . LEU B 1 169 ? -9.555 -16.797 0.185 1 98.94 169 LEU B CA 1
ATOM 3568 C C . LEU B 1 169 ? -10.375 -15.594 0.619 1 98.94 169 LEU B C 1
ATOM 3570 O O . LEU B 1 169 ? -10.93 -15.578 1.722 1 98.94 169 LEU B O 1
ATOM 3574 N N . LEU B 1 170 ? -10.477 -14.648 -0.204 1 98.94 170 LEU B N 1
ATOM 3575 C CA . LEU B 1 170 ? -10.969 -13.336 0.201 1 98.94 170 LEU B CA 1
ATOM 3576 C C . LEU B 1 170 ? -12.43 -13.156 -0.184 1 98.94 170 LEU B C 1
ATOM 3578 O O . LEU B 1 170 ? -12.844 -13.547 -1.278 1 98.94 170 LEU B O 1
ATOM 3582 N N . ILE B 1 171 ? -13.18 -12.547 0.723 1 98.75 171 ILE B N 1
ATOM 3583 C CA . ILE B 1 171 ? -14.617 -12.391 0.548 1 98.75 171 ILE B CA 1
ATOM 3584 C C . ILE B 1 171 ? -14.977 -10.906 0.545 1 98.75 171 ILE B C 1
ATOM 3586 O O . ILE B 1 171 ? -14.523 -10.148 1.409 1 98.75 171 ILE B O 1
ATOM 3590 N N . ARG B 1 172 ? -15.664 -10.453 -0.42 1 97.81 172 ARG B N 1
ATOM 3591 C CA . ARG B 1 172 ? -16.312 -9.141 -0.461 1 97.81 172 ARG B CA 1
ATOM 3592 C C . ARG B 1 172 ? -17.812 -9.281 -0.638 1 97.81 172 ARG B C 1
ATOM 3594 O O . ARG B 1 172 ? -18.281 -9.82 -1.642 1 97.81 172 ARG B O 1
ATOM 3601 N N . ASP B 1 173 ? -18.609 -8.805 0.287 1 96.81 173 ASP B N 1
ATOM 3602 C CA . ASP B 1 173 ? -20.062 -8.773 0.213 1 96.81 173 ASP B CA 1
ATOM 3603 C C . ASP B 1 173 ? -20.625 -10.164 -0.081 1 96.81 173 ASP B C 1
ATOM 3605 O O . ASP B 1 173 ? -21.484 -10.328 -0.958 1 96.81 173 ASP B O 1
ATOM 3609 N N . GLY B 1 174 ? -20.078 -11.156 0.452 1 98.25 174 GLY B N 1
ATOM 3610 C CA . GLY B 1 174 ? -20.594 -12.508 0.382 1 98.25 174 GLY B CA 1
ATOM 3611 C C . GLY B 1 174 ? -20.078 -13.289 -0.812 1 98.25 174 GLY B C 1
ATOM 3612 O O . GLY B 1 174 ? -20.422 -14.461 -0.99 1 98.25 174 GLY B O 1
ATOM 3613 N N . PHE B 1 175 ? -19.219 -12.688 -1.61 1 98.62 175 PHE B N 1
ATOM 3614 C CA . PHE B 1 175 ? -18.656 -13.328 -2.797 1 98.62 175 PHE B CA 1
ATOM 3615 C C . PHE B 1 175 ? -17.156 -13.5 -2.664 1 98.62 175 PHE B C 1
ATOM 3617 O O . PHE B 1 175 ? -16.469 -12.633 -2.123 1 98.62 175 PHE B O 1
ATOM 3624 N N . ILE B 1 176 ? -16.609 -14.578 -3.189 1 98.62 176 ILE B N 1
ATOM 3625 C CA . ILE B 1 176 ? -15.156 -14.781 -3.236 1 98.62 176 ILE B CA 1
ATOM 3626 C C . ILE B 1 176 ? -14.562 -14 -4.402 1 98.62 176 ILE B C 1
ATOM 3628 O O . ILE B 1 176 ? -15.07 -14.062 -5.527 1 98.62 176 ILE B O 1
ATOM 3632 N N . THR B 1 177 ? -13.555 -13.234 -4.145 1 97.81 177 THR B N 1
ATOM 3633 C CA . THR B 1 177 ? -12.891 -12.477 -5.203 1 97.81 177 THR B CA 1
ATOM 3634 C C . THR B 1 177 ? -11.688 -13.242 -5.738 1 97.81 177 THR B C 1
ATOM 3636 O O . THR B 1 177 ? -11.625 -13.555 -6.93 1 97.81 177 THR B O 1
ATOM 3639 N N . GLU B 1 178 ? -10.773 -13.562 -4.93 1 98.75 178 GLU B N 1
ATOM 3640 C CA . GLU B 1 178 ? -9.547 -14.312 -5.211 1 98.75 178 GLU B CA 1
ATOM 3641 C C . GLU B 1 178 ? -8.82 -14.68 -3.922 1 98.75 178 GLU B C 1
ATOM 3643 O O . GLU B 1 178 ? -9.391 -14.578 -2.832 1 98.75 178 GLU B O 1
ATOM 3648 N N . GLY B 1 179 ? -7.699 -15.312 -4.004 1 98.56 179 GLY B N 1
ATOM 3649 C CA . GLY B 1 179 ? -6.836 -15.523 -2.85 1 98.56 179 GLY B CA 1
ATOM 3650 C C . GLY B 1 179 ? -6.004 -14.297 -2.502 1 98.56 179 GLY B C 1
ATOM 3651 O O . GLY B 1 179 ? -6.043 -13.297 -3.213 1 98.56 179 GLY B O 1
ATOM 3652 N N . SER B 1 180 ? -5.273 -14.375 -1.412 1 98 180 SER B N 1
ATOM 3653 C CA . SER B 1 180 ? -4.434 -13.258 -0.983 1 98 180 SER B CA 1
ATOM 3654 C C . SER B 1 180 ? -3.318 -12.984 -1.986 1 98 180 SER B C 1
ATOM 3656 O O . SER B 1 180 ? -2.799 -11.867 -2.057 1 98 180 SER B O 1
ATOM 3658 N N . ALA B 1 181 ? -2.928 -14 -2.791 1 97.94 181 ALA B N 1
ATOM 3659 C CA . ALA B 1 181 ? -1.884 -13.844 -3.801 1 97.94 181 ALA B CA 1
ATOM 3660 C C . ALA B 1 181 ? -2.117 -14.781 -4.98 1 97.94 181 ALA B C 1
ATOM 3662 O O . ALA B 1 181 ? -1.165 -15.32 -5.555 1 97.94 181 ALA B O 1
ATOM 3663 N N . SER B 1 182 ? -3.387 -15.062 -5.324 1 98.69 182 SER B N 1
ATOM 3664 C CA . SER B 1 182 ? -3.752 -16.016 -6.367 1 98.69 182 SER B CA 1
ATOM 3665 C C . SER B 1 182 ? -5.16 -15.75 -6.887 1 98.69 182 SER B C 1
ATOM 3667 O O . SER B 1 182 ? -5.922 -14.992 -6.277 1 98.69 182 SER B O 1
ATOM 3669 N N . ASN B 1 183 ? -5.477 -16.312 -8.039 1 98.88 183 ASN B N 1
ATOM 3670 C CA . ASN B 1 183 ? -6.859 -16.406 -8.508 1 98.88 183 ASN B CA 1
ATOM 3671 C C . ASN B 1 183 ? -7.508 -17.719 -8.094 1 98.88 183 ASN B C 1
ATOM 3673 O O . ASN B 1 183 ? -6.852 -18.594 -7.516 1 98.88 183 ASN B O 1
ATOM 3677 N N . LEU B 1 184 ? -8.797 -17.812 -8.352 1 98.88 184 LEU B N 1
ATOM 3678 C CA . LEU B 1 184 ? -9.539 -18.969 -7.879 1 98.88 184 LEU B CA 1
ATOM 3679 C C . LEU B 1 184 ? -10.422 -19.531 -8.984 1 98.88 184 LEU B C 1
ATOM 3681 O O . LEU B 1 184 ? -11.023 -18.781 -9.75 1 98.88 184 LEU B O 1
ATOM 3685 N N . PHE B 1 185 ? -10.5 -20.875 -9.055 1 98.94 185 PHE B N 1
ATOM 3686 C CA . PHE B 1 185 ? -11.438 -21.625 -9.891 1 98.94 185 PHE B CA 1
ATOM 3687 C C . PHE B 1 185 ? -12.195 -22.641 -9.062 1 98.94 185 PHE B C 1
ATOM 3689 O O . PHE B 1 185 ? -11.688 -23.141 -8.047 1 98.94 185 PHE B O 1
ATOM 3696 N N . ILE B 1 186 ? -13.383 -23 -9.547 1 98.94 186 ILE B N 1
ATOM 3697 C CA . ILE B 1 186 ? -14.117 -24.109 -8.945 1 98.94 186 ILE B CA 1
ATOM 3698 C C . ILE B 1 186 ? -14.734 -24.969 -10.047 1 98.94 186 ILE B C 1
ATOM 3700 O O . ILE B 1 186 ? -14.852 -24.547 -11.195 1 98.94 186 ILE B O 1
ATOM 3704 N N . VAL B 1 187 ? -14.977 -26.188 -9.742 1 98.81 187 VAL B N 1
ATOM 3705 C CA . VAL B 1 187 ? -15.992 -27 -10.414 1 98.81 187 VAL B CA 1
ATOM 3706 C C . VAL B 1 187 ? -17.25 -27.062 -9.547 1 98.81 187 VAL B C 1
ATOM 3708 O O . VAL B 1 187 ? -17.234 -27.641 -8.453 1 98.81 187 VAL B O 1
ATOM 3711 N N . ASP B 1 188 ? -18.281 -26.453 -10.078 1 98.25 188 ASP B N 1
ATOM 3712 C CA . ASP B 1 188 ? -19.484 -26.391 -9.234 1 98.25 188 ASP B CA 1
ATOM 3713 C C . ASP B 1 188 ? -20.172 -27.75 -9.164 1 98.25 188 ASP B C 1
ATOM 3715 O O . ASP B 1 188 ? -19.672 -28.734 -9.711 1 98.25 188 ASP B O 1
ATOM 3719 N N . ARG B 1 189 ? -21.328 -27.891 -8.5 1 97.06 189 ARG B N 1
ATOM 3720 C CA . ARG B 1 189 ? -22.016 -29.141 -8.258 1 97.06 189 ARG B CA 1
ATOM 3721 C C . ARG B 1 189 ? -22.5 -29.766 -9.562 1 97.06 189 ARG B C 1
ATOM 3723 O O . ARG B 1 189 ? -22.625 -30.984 -9.664 1 97.06 189 ARG B O 1
ATOM 3730 N N . ASP B 1 190 ? -22.703 -28.922 -10.508 1 96.75 190 ASP B N 1
ATOM 3731 C CA . ASP B 1 190 ? -23.219 -29.391 -11.789 1 96.75 190 ASP B CA 1
ATOM 3732 C C . ASP B 1 190 ? -22.094 -29.766 -12.742 1 96.75 190 ASP B C 1
ATOM 3734 O O . ASP B 1 190 ? -22.344 -30.188 -13.875 1 96.75 190 ASP B O 1
ATOM 3738 N N . GLY B 1 191 ? -20.891 -29.562 -12.367 1 97.06 191 GLY B N 1
ATOM 3739 C CA . GLY B 1 191 ? -19.734 -29.969 -13.164 1 97.06 191 GLY B CA 1
ATOM 3740 C C . GLY B 1 191 ? -19.203 -28.859 -14.055 1 97.06 191 GLY B C 1
ATOM 3741 O O . GLY B 1 191 ? -18.359 -29.094 -14.914 1 97.06 191 GLY B O 1
ATOM 3742 N N . GLN B 1 192 ? -19.688 -27.688 -13.797 1 98.12 192 GLN B N 1
ATOM 3743 C CA . GLN B 1 192 ? -19.234 -26.531 -14.578 1 98.12 192 GLN B CA 1
ATOM 3744 C C . GLN B 1 192 ? -18.078 -25.828 -13.891 1 98.12 192 GLN B C 1
ATOM 3746 O O . GLN B 1 192 ? -18.094 -25.625 -12.68 1 98.12 192 GLN B O 1
ATOM 3751 N N . VAL B 1 193 ? -17.062 -25.5 -14.75 1 98.88 193 VAL B N 1
ATOM 3752 C CA . VAL B 1 193 ? -15.945 -24.734 -14.227 1 98.88 193 VAL B CA 1
ATOM 3753 C C . VAL B 1 193 ? -16.328 -23.25 -14.156 1 98.88 193 VAL B C 1
ATOM 3755 O O . VAL B 1 193 ? -16.922 -22.703 -15.102 1 98.88 193 VAL B O 1
ATOM 3758 N N . LYS B 1 194 ? -16.031 -22.594 -12.984 1 98.88 194 LYS B N 1
ATOM 3759 C CA . LYS B 1 194 ? -16.328 -21.188 -12.797 1 98.88 194 LYS B CA 1
ATOM 3760 C C . LYS B 1 194 ? -15.156 -20.453 -12.164 1 98.88 194 LYS B C 1
ATOM 3762 O O . LYS B 1 194 ? -14.383 -21.031 -11.406 1 98.88 194 LYS B O 1
ATOM 3767 N N . THR B 1 195 ? -14.977 -19.234 -12.461 1 98.94 195 THR B N 1
ATOM 3768 C CA . THR B 1 195 ? -14.016 -18.328 -11.836 1 98.94 195 THR B CA 1
ATOM 3769 C C . THR B 1 195 ? -14.586 -16.922 -11.734 1 98.94 195 THR B C 1
ATOM 3771 O O . THR B 1 195 ? -15.414 -16.516 -12.555 1 98.94 195 THR B O 1
ATOM 3774 N N . PRO B 1 196 ? -14.195 -16.172 -10.711 1 98.75 196 PRO B N 1
ATOM 3775 C CA . PRO B 1 196 ? -14.695 -14.805 -10.625 1 98.75 196 PRO B CA 1
ATOM 3776 C C . PRO B 1 196 ? -14.344 -13.969 -11.852 1 98.75 196 PRO B C 1
ATOM 3778 O O . PRO B 1 196 ? -13.266 -14.133 -12.43 1 98.75 196 PRO B O 1
ATOM 3781 N N . PRO B 1 197 ? -15.289 -13.094 -12.242 1 97.88 197 PRO B N 1
ATOM 3782 C CA . PRO B 1 197 ? -14.945 -12.211 -13.352 1 97.88 197 PRO B CA 1
ATOM 3783 C C . PRO B 1 197 ? -13.836 -11.219 -13 1 97.88 197 PRO B C 1
ATOM 3785 O O . PRO B 1 197 ? -13.648 -10.891 -11.828 1 97.88 197 PRO B O 1
ATOM 3788 N N . LEU B 1 198 ? -13.117 -10.758 -14.062 1 97.81 198 LEU B N 1
ATOM 3789 C CA . LEU B 1 198 ? -12.133 -9.703 -13.859 1 97.81 198 LEU B CA 1
ATOM 3790 C C . LEU B 1 198 ? -12.805 -8.352 -13.672 1 97.81 198 LEU B C 1
ATOM 3792 O O . LEU B 1 198 ? -13.641 -7.953 -14.484 1 97.81 198 LEU B O 1
ATOM 3796 N N . ASN B 1 199 ? -12.586 -7.73 -12.633 1 97.31 199 ASN B N 1
ATOM 3797 C CA . ASN B 1 199 ? -12.969 -6.363 -12.297 1 97.31 199 ASN B CA 1
ATOM 3798 C C . ASN B 1 199 ? -11.938 -5.695 -11.398 1 97.31 199 ASN B C 1
ATOM 3800 O O . ASN B 1 199 ? -10.797 -6.156 -11.305 1 97.31 199 ASN B O 1
ATOM 3804 N N . GLN B 1 200 ? -12.25 -4.652 -10.75 1 97.69 200 GLN B N 1
ATOM 3805 C CA . GLN B 1 200 ? -11.289 -3.877 -9.977 1 97.69 200 GLN B CA 1
ATOM 3806 C C . GLN B 1 200 ? -10.875 -4.621 -8.703 1 97.69 200 GLN B C 1
ATOM 3808 O O . GLN B 1 200 ? -9.914 -4.234 -8.039 1 97.69 200 GLN B O 1
ATOM 3813 N N . TYR B 1 201 ? -11.539 -5.75 -8.344 1 97.69 201 TYR B N 1
ATOM 3814 C CA . TYR B 1 201 ? -11.273 -6.449 -7.09 1 97.69 201 TYR B CA 1
ATOM 3815 C C . TYR B 1 201 ? -10.445 -7.707 -7.328 1 97.69 201 TYR B C 1
ATOM 3817 O O . TYR B 1 201 ? -10.117 -8.43 -6.387 1 97.69 201 TYR B O 1
ATOM 3825 N N . CYS B 1 202 ? -10.094 -7.969 -8.578 1 98.19 202 CYS B N 1
ATOM 3826 C CA . CYS B 1 202 ? -9.344 -9.164 -8.945 1 98.19 202 CYS B CA 1
ATOM 3827 C C . CYS B 1 202 ? -8.141 -8.805 -9.812 1 98.19 202 CYS B C 1
ATOM 3829 O O . CYS B 1 202 ? -8.25 -7.992 -10.727 1 98.19 202 CYS B O 1
ATOM 3831 N N . LEU B 1 203 ? -6.996 -9.375 -9.438 1 98.81 203 LEU B N 1
ATOM 3832 C CA . LEU B 1 203 ? -5.836 -9.227 -10.305 1 98.81 203 LEU B CA 1
ATOM 3833 C C . LEU B 1 203 ? -6.004 -10.047 -11.578 1 98.81 203 LEU B C 1
ATOM 3835 O O . LEU B 1 203 ? -6.43 -11.203 -11.523 1 98.81 203 LEU B O 1
ATOM 3839 N N . PRO B 1 204 ? -5.738 -9.484 -12.734 1 98.81 204 PRO B N 1
ATOM 3840 C CA . PRO B 1 204 ? -5.762 -10.289 -13.953 1 98.81 204 PRO B CA 1
ATOM 3841 C C . PRO B 1 204 ? -4.551 -11.211 -14.07 1 98.81 204 PRO B C 1
ATOM 3843 O O . PRO B 1 204 ? -3.611 -10.914 -14.812 1 98.81 204 PRO B O 1
ATOM 3846 N N . GLY B 1 205 ? -4.602 -12.328 -13.398 1 98.81 205 GLY B N 1
ATOM 3847 C CA . GLY B 1 205 ? -3.484 -13.266 -13.336 1 98.81 205 GLY B CA 1
ATOM 3848 C C . GLY B 1 205 ? -3.154 -13.883 -14.68 1 98.81 205 GLY B C 1
ATOM 3849 O O . GLY B 1 205 ? -4.055 -14.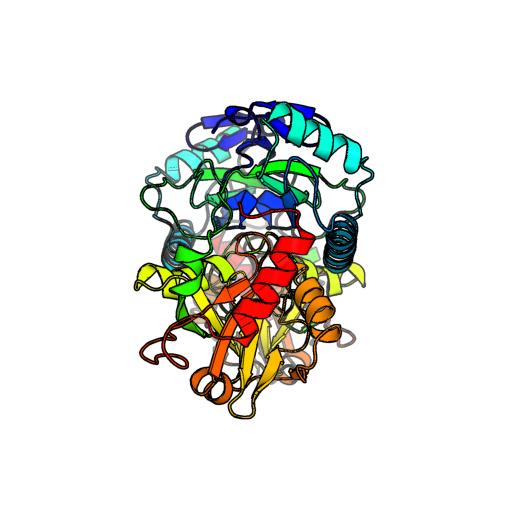219 -15.453 1 98.81 205 GLY B O 1
ATOM 3850 N N . ILE B 1 206 ? -1.896 -14.055 -14.93 1 98.88 206 ILE B N 1
ATOM 3851 C CA . ILE B 1 206 ? -1.455 -14.633 -16.203 1 98.88 206 ILE B CA 1
ATOM 3852 C C . ILE B 1 206 ? -1.729 -16.141 -16.203 1 98.88 206 ILE B C 1
ATOM 3854 O O . ILE B 1 206 ? -2.213 -16.688 -17.203 1 98.88 206 ILE B O 1
ATOM 3858 N N . THR B 1 207 ? -1.452 -16.812 -15.094 1 98.69 207 THR B N 1
ATOM 3859 C CA . T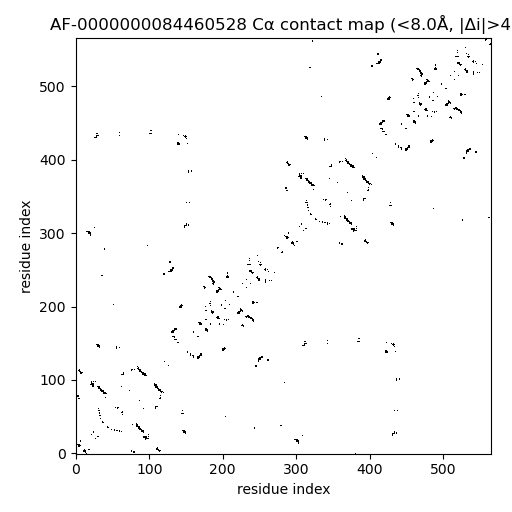HR B 1 207 ? -1.763 -18.234 -14.992 1 98.69 207 THR B CA 1
ATOM 3860 C C . THR B 1 207 ? -3.266 -18.469 -15.125 1 98.69 207 THR B C 1
ATOM 3862 O O . THR B 1 207 ? -3.693 -19.469 -15.711 1 98.69 207 THR B O 1
ATOM 3865 N N . ARG B 1 208 ? -4.066 -17.625 -14.539 1 98.75 208 ARG B N 1
ATOM 3866 C CA . ARG B 1 208 ? -5.512 -17.672 -14.734 1 98.75 208 ARG B CA 1
ATOM 3867 C C . ARG B 1 208 ? -5.859 -17.641 -16.219 1 98.75 208 ARG B C 1
ATOM 3869 O O . ARG B 1 208 ? -6.68 -18.422 -16.688 1 98.75 208 ARG B O 1
ATOM 3876 N N . GLU B 1 209 ? -5.266 -16.656 -16.922 1 98.69 209 GLU B N 1
ATOM 3877 C CA . GLU B 1 209 ? -5.504 -16.516 -18.359 1 98.69 209 GLU B CA 1
ATOM 3878 C C . GLU B 1 209 ? -5.125 -17.781 -19.109 1 98.69 209 GLU B C 1
ATOM 3880 O O . GLU B 1 209 ? -5.859 -18.234 -19.984 1 98.69 209 GLU B O 1
ATOM 3885 N N . ILE B 1 210 ? -4.043 -18.359 -18.812 1 98.31 210 ILE B N 1
ATOM 3886 C CA . ILE B 1 210 ? -3.57 -19.578 -19.438 1 98.31 210 ILE B CA 1
ATOM 3887 C C . ILE B 1 210 ? -4.539 -20.719 -19.125 1 98.31 210 ILE B C 1
ATOM 3889 O O . ILE B 1 210 ? -4.852 -21.531 -20.016 1 98.31 210 ILE B O 1
ATOM 3893 N N . CYS B 1 211 ? -4.996 -20.781 -17.922 1 98.44 211 CYS B N 1
ATOM 3894 C CA . CYS B 1 211 ? -5.965 -21.797 -17.531 1 98.44 211 CYS B CA 1
ATOM 3895 C C . CYS B 1 211 ? -7.238 -21.688 -18.359 1 98.44 211 CYS B C 1
ATOM 3897 O O . CYS B 1 211 ? -7.77 -22.688 -18.828 1 98.44 211 CYS B O 1
ATOM 3899 N N . LEU B 1 212 ? -7.734 -20.5 -18.531 1 98.62 212 LEU B N 1
ATOM 3900 C CA . LEU B 1 212 ? -8.922 -20.281 -19.344 1 98.62 212 LEU B CA 1
ATOM 3901 C C . LEU B 1 212 ? -8.688 -20.703 -20.781 1 98.62 212 LEU B C 1
ATOM 3903 O O . LEU B 1 212 ? -9.562 -21.297 -21.406 1 98.62 212 LEU B O 1
ATOM 3907 N N . ASP B 1 213 ? -7.523 -20.406 -21.297 1 98.12 213 ASP B N 1
ATOM 3908 C CA . ASP B 1 213 ? -7.156 -20.844 -22.641 1 98.12 213 ASP B CA 1
ATOM 3909 C C . ASP B 1 213 ? -7.156 -22.359 -22.734 1 98.12 213 ASP B C 1
ATOM 3911 O O . ASP B 1 213 ? -7.625 -22.938 -23.734 1 98.12 213 ASP B O 1
ATOM 3915 N N . LEU B 1 214 ? -6.613 -23.016 -21.75 1 97.81 214 LEU B N 1
ATOM 3916 C CA . LEU B 1 214 ? -6.586 -24.469 -21.719 1 97.81 214 LEU B CA 1
ATOM 3917 C C . LEU B 1 214 ? -8 -25.047 -21.656 1 97.81 214 LEU B C 1
ATOM 3919 O O . LEU B 1 214 ? -8.305 -26.031 -22.312 1 97.81 214 LEU B O 1
ATOM 3923 N N . LEU B 1 215 ? -8.836 -24.438 -20.844 1 98.25 215 LEU B N 1
ATOM 3924 C CA . LEU B 1 215 ? -10.227 -24.859 -20.703 1 98.25 215 LEU B CA 1
ATOM 3925 C C . LEU B 1 215 ? -10.953 -24.797 -22.047 1 98.25 215 LEU B C 1
ATOM 3927 O O . LEU B 1 215 ? -11.773 -25.672 -22.359 1 98.25 215 LEU B O 1
ATOM 3931 N N . SER B 1 216 ? -10.633 -23.797 -22.812 1 97.81 216 SER B N 1
ATOM 3932 C CA . SER B 1 216 ? -11.297 -23.609 -24.109 1 97.81 216 SER B CA 1
ATOM 3933 C C . SER B 1 216 ? -10.977 -24.734 -25.062 1 97.81 216 SER B C 1
ATOM 3935 O O . SER B 1 216 ? -11.664 -24.922 -26.078 1 97.81 216 SER B O 1
ATOM 3937 N N . LYS B 1 217 ? -9.969 -25.531 -24.719 1 95.81 217 LYS B N 1
ATOM 3938 C CA . LYS B 1 217 ? -9.547 -26.641 -25.562 1 95.81 217 LYS B CA 1
ATOM 3939 C C . LYS B 1 217 ? -10.047 -27.969 -25 1 95.81 217 LYS B C 1
ATOM 3941 O O . LYS B 1 217 ? -9.602 -29.031 -25.422 1 95.81 217 LYS B O 1
ATOM 3946 N N . THR B 1 218 ? -10.867 -27.891 -24.031 1 95.12 218 THR B N 1
ATOM 3947 C CA . THR B 1 218 ? -11.469 -29.062 -23.438 1 95.12 218 THR B CA 1
ATOM 3948 C C . THR B 1 218 ? -12.984 -29.078 -23.641 1 95.12 218 THR B C 1
ATOM 3950 O O . THR B 1 218 ? -13.531 -28.156 -24.234 1 95.12 218 THR B O 1
ATOM 3953 N N . ASP B 1 219 ? -13.602 -30.156 -23.094 1 94.06 219 ASP B N 1
ATOM 3954 C CA . ASP B 1 219 ? -15.055 -30.281 -23.203 1 94.06 219 ASP B CA 1
ATOM 3955 C C . ASP B 1 219 ? -15.75 -29.719 -21.969 1 94.06 219 ASP B C 1
ATOM 3957 O O . ASP B 1 219 ? -16.984 -29.734 -21.891 1 94.06 219 ASP B O 1
ATOM 3961 N N . PHE B 1 220 ? -14.953 -29.172 -21.094 1 95.38 220 PHE B N 1
ATOM 3962 C CA . PHE B 1 220 ? -15.562 -28.594 -19.891 1 95.38 220 PHE B CA 1
ATOM 3963 C C . PHE B 1 220 ? -16.281 -27.297 -20.219 1 95.38 220 PHE B C 1
ATOM 3965 O O . PHE B 1 220 ? -15.703 -26.406 -20.859 1 95.38 220 PHE B O 1
ATOM 3972 N N . ALA B 1 221 ? -17.516 -27.266 -19.75 1 96.94 221 ALA B N 1
ATOM 3973 C CA . ALA B 1 221 ? -18.172 -25.953 -19.75 1 96.94 221 ALA B CA 1
ATOM 3974 C C . ALA B 1 221 ? -17.547 -25.031 -18.703 1 96.94 221 ALA B C 1
ATOM 3976 O O . ALA B 1 221 ? -17.234 -25.469 -17.594 1 96.94 221 ALA B O 1
ATOM 3977 N N . PHE B 1 222 ? -17.297 -23.781 -19.078 1 98.06 222 PHE B N 1
ATOM 3978 C CA . PHE B 1 222 ? -16.734 -22.875 -18.109 1 98.06 222 PHE B CA 1
ATOM 3979 C C . PHE B 1 222 ? -17.281 -21.453 -18.312 1 98.06 222 PHE B C 1
ATOM 3981 O O . PHE B 1 222 ? -17.703 -21.109 -19.406 1 98.06 222 PHE B O 1
ATOM 3988 N N . SER B 1 223 ? -17.328 -20.641 -17.219 1 98.38 223 SER B N 1
ATOM 3989 C CA . SER B 1 223 ? -17.812 -19.266 -17.266 1 98.38 223 SER B CA 1
ATOM 3990 C C . SER B 1 223 ? -17.125 -18.391 -16.219 1 98.38 223 SER B C 1
ATOM 3992 O O . SER B 1 223 ? -16.562 -18.906 -15.25 1 98.38 223 SER B O 1
ATOM 3994 N N . GLU B 1 224 ? -17.062 -17.094 -16.484 1 98.62 224 GLU B N 1
ATOM 3995 C CA . GLU B 1 224 ? -16.672 -16.078 -15.508 1 98.62 224 GLU B CA 1
ATOM 3996 C C . GLU B 1 224 ? -17.906 -15.438 -14.867 1 98.62 224 GLU B C 1
ATOM 3998 O O . GLU B 1 224 ? -18.641 -14.711 -15.523 1 98.62 224 GLU B O 1
ATOM 4003 N N . GLU B 1 225 ? -18.109 -15.695 -13.609 1 98.38 225 GLU B N 1
ATOM 4004 C CA . GLU B 1 225 ? -19.266 -15.164 -12.906 1 98.38 225 GLU B CA 1
ATOM 4005 C C . GLU B 1 225 ? -18.969 -14.984 -11.414 1 98.38 225 GLU B C 1
ATOM 4007 O O . GLU B 1 225 ? -18.062 -15.609 -10.883 1 98.38 225 GLU B O 1
ATOM 4012 N N . PRO B 1 226 ? -19.781 -14.133 -10.766 1 98.56 226 PRO B N 1
ATOM 4013 C CA . PRO B 1 226 ? -19.609 -14.008 -9.32 1 98.56 226 PRO B CA 1
ATOM 4014 C C . PRO B 1 226 ? -19.797 -15.336 -8.586 1 98.56 226 PRO B C 1
ATOM 4016 O O . PRO B 1 226 ? -20.672 -16.125 -8.945 1 98.56 226 PRO B O 1
ATOM 4019 N N . LEU B 1 227 ? -19.016 -15.57 -7.59 1 98.69 227 LEU B N 1
ATOM 4020 C CA . LEU B 1 227 ? -19.031 -16.828 -6.848 1 98.69 227 LEU B CA 1
ATOM 4021 C C . LEU B 1 227 ? -19.438 -16.594 -5.395 1 98.69 227 LEU B C 1
ATOM 4023 O O . LEU B 1 227 ? -18.594 -16.219 -4.57 1 98.69 227 LEU B O 1
ATOM 4027 N N . PRO B 1 228 ? -20.734 -16.828 -5.055 1 98.81 228 PRO B N 1
ATOM 4028 C CA . PRO B 1 228 ? -21.094 -16.797 -3.633 1 98.81 228 PRO B CA 1
ATOM 4029 C C . PRO B 1 228 ? -20.281 -17.797 -2.803 1 98.81 228 PRO B C 1
ATOM 4031 O O . PRO B 1 228 ? -19.969 -18.891 -3.277 1 98.81 228 PRO B O 1
ATOM 4034 N N . VAL B 1 229 ? -20.031 -17.438 -1.578 1 98.75 229 VAL B N 1
ATOM 4035 C CA . VAL B 1 229 ? -19.25 -18.266 -0.67 1 98.75 229 VAL B CA 1
ATOM 4036 C C . VAL B 1 229 ? -19.828 -19.688 -0.632 1 98.75 229 VAL B C 1
ATOM 4038 O O . VAL B 1 229 ? -19.078 -20.672 -0.715 1 98.75 229 VAL B O 1
ATOM 4041 N N . GLN B 1 230 ? -21.094 -19.812 -0.602 1 98.44 230 GLN B N 1
ATOM 4042 C CA . GLN B 1 230 ? -21.75 -21.109 -0.482 1 98.44 230 GLN B CA 1
ATOM 4043 C C . GLN B 1 230 ? -21.484 -21.969 -1.717 1 98.44 230 GLN B C 1
ATOM 4045 O O . GLN B 1 230 ? -21.344 -23.188 -1.611 1 98.44 230 GLN B O 1
ATOM 4050 N N . THR B 1 231 ? -21.484 -21.328 -2.867 1 98.62 231 THR B N 1
ATOM 4051 C CA . THR B 1 231 ? -21.203 -22.047 -4.105 1 98.62 231 THR B CA 1
ATOM 4052 C C . THR B 1 231 ? -19.797 -22.641 -4.062 1 98.62 231 THR B C 1
ATOM 4054 O O . THR B 1 231 ? -19.578 -23.781 -4.492 1 98.62 231 THR B O 1
ATOM 4057 N N . VAL B 1 232 ? -18.859 -21.953 -3.492 1 98.81 232 VAL B N 1
ATOM 4058 C CA . VAL B 1 232 ? -17.469 -22.406 -3.408 1 98.81 232 VAL B CA 1
ATOM 4059 C C . VAL B 1 232 ? -17.344 -23.531 -2.396 1 98.81 232 VAL B C 1
ATOM 4061 O O . VAL B 1 232 ? -16.688 -24.547 -2.66 1 98.81 232 VAL B O 1
ATOM 4064 N N . LEU B 1 233 ? -18.047 -23.438 -1.273 1 98.69 233 LEU B N 1
ATOM 4065 C CA . LEU B 1 233 ? -17.953 -24.422 -0.207 1 98.69 233 LEU B CA 1
ATOM 4066 C C . LEU B 1 233 ? -18.609 -25.734 -0.629 1 98.69 233 LEU B C 1
ATOM 4068 O O . LEU B 1 233 ? -18.266 -26.797 -0.119 1 98.69 233 LEU B O 1
ATOM 4072 N N . SER B 1 234 ? -19.531 -25.672 -1.615 1 98.31 2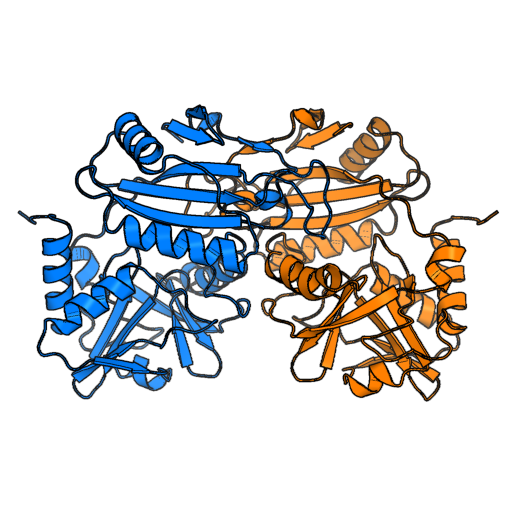34 SER B N 1
ATOM 4073 C CA . SER B 1 234 ? -20.25 -26.859 -2.055 1 98.31 234 SER B CA 1
ATOM 4074 C C . SER B 1 234 ? -19.672 -27.406 -3.354 1 98.31 234 SER B C 1
ATOM 4076 O O . SER B 1 234 ? -20.219 -28.359 -3.936 1 98.31 234 SER B O 1
ATOM 4078 N N . ALA B 1 235 ? -18.625 -26.859 -3.844 1 98.81 235 ALA B N 1
ATOM 4079 C CA . ALA B 1 235 ? -18.062 -27.219 -5.141 1 98.81 235 ALA B CA 1
ATOM 4080 C C . ALA B 1 235 ? -17.469 -28.625 -5.117 1 98.81 235 ALA B C 1
ATOM 4082 O O . ALA B 1 235 ? -17.078 -29.109 -4.059 1 98.81 235 ALA B O 1
ATOM 4083 N N . ARG B 1 236 ? -17.375 -29.219 -6.293 1 98.69 236 ARG B N 1
ATOM 4084 C CA . ARG B 1 236 ? -16.719 -30.516 -6.449 1 98.69 236 ARG B CA 1
ATOM 4085 C C . ARG B 1 236 ? -15.203 -30.359 -6.359 1 98.69 236 ARG B C 1
ATOM 4087 O O . ARG B 1 236 ? -14.508 -31.266 -5.891 1 98.69 236 ARG B O 1
ATOM 4094 N N . GLU B 1 237 ? -14.711 -29.297 -6.891 1 98.81 237 GLU B N 1
ATOM 4095 C CA . GLU B 1 237 ? -13.297 -28.953 -6.867 1 98.81 237 GLU B CA 1
ATOM 4096 C C . GLU B 1 237 ? -13.094 -27.453 -6.648 1 98.81 237 GLU B C 1
ATOM 4098 O O . GLU B 1 237 ? -13.914 -26.641 -7.082 1 98.81 237 GLU B O 1
ATOM 4103 N N . VAL B 1 238 ? -12.07 -27.109 -5.965 1 98.94 238 VAL B N 1
ATOM 4104 C CA . VAL B 1 238 ? -11.547 -25.75 -5.855 1 98.94 238 VAL B CA 1
ATOM 4105 C C . VAL B 1 238 ? -10.039 -25.75 -6.098 1 98.94 238 VAL B C 1
ATOM 4107 O O . VAL B 1 238 ? -9.328 -26.641 -5.621 1 98.94 238 VAL B O 1
ATOM 4110 N N . TRP B 1 239 ? -9.523 -24.875 -6.879 1 98.75 239 TRP B N 1
ATOM 4111 C CA . TRP B 1 239 ? -8.078 -24.703 -6.977 1 98.75 239 TRP B CA 1
ATOM 4112 C C . TRP B 1 239 ? -7.723 -23.234 -7.207 1 98.75 239 TRP B C 1
ATOM 4114 O O . TRP B 1 239 ? -8.555 -22.453 -7.66 1 98.75 239 TRP B O 1
ATOM 4124 N N . ILE B 1 240 ? -6.504 -22.844 -6.812 1 98.81 240 ILE B N 1
ATOM 4125 C CA . ILE B 1 240 ? -5.98 -21.5 -7.031 1 98.81 240 ILE B CA 1
ATOM 4126 C C . ILE B 1 240 ? -4.938 -21.531 -8.148 1 98.81 240 ILE B C 1
ATOM 4128 O O . ILE B 1 240 ? -4.387 -22.594 -8.469 1 98.81 240 ILE B O 1
ATOM 4132 N N . THR B 1 241 ? -4.73 -20.359 -8.766 1 98.75 241 THR B N 1
ATOM 4133 C CA . THR B 1 241 ? -3.709 -20.219 -9.797 1 98.75 241 THR B CA 1
ATOM 4134 C C . THR B 1 241 ? -2.805 -19.016 -9.492 1 98.75 241 THR B C 1
ATOM 4136 O O . THR B 1 241 ? -3.279 -17.969 -9.039 1 98.75 241 THR B O 1
ATOM 4139 N N . SER B 1 242 ? -1.555 -19.188 -9.641 1 98.12 242 SER B N 1
ATOM 4140 C CA . SER B 1 242 ? -0.532 -18.156 -9.555 1 98.12 242 SER B CA 1
ATOM 4141 C C . SER B 1 242 ? 0.748 -18.578 -10.266 1 98.12 242 SER B C 1
ATOM 4143 O O . SER B 1 242 ? 0.907 -19.75 -10.625 1 98.12 242 SER B O 1
ATOM 4145 N N . THR B 1 243 ? 1.565 -17.578 -10.508 1 95.38 243 THR B N 1
ATOM 4146 C CA . THR B 1 243 ? 2.844 -17.859 -11.148 1 95.38 243 THR B CA 1
ATOM 4147 C C . THR B 1 243 ? 3.643 -18.891 -10.336 1 95.38 243 THR B C 1
ATOM 4149 O O . THR B 1 243 ? 4.16 -19.859 -10.891 1 95.38 243 THR B O 1
ATOM 4152 N N . THR B 1 244 ? 3.668 -18.75 -9.055 1 93.81 244 THR B N 1
ATOM 4153 C CA . THR B 1 244 ? 4.559 -19.547 -8.211 1 93.81 244 THR B CA 1
ATOM 4154 C C . THR B 1 244 ? 3.906 -20.891 -7.848 1 93.81 244 THR B C 1
ATOM 4156 O O . THR B 1 244 ? 4.602 -21.875 -7.605 1 93.81 244 THR B O 1
ATOM 4159 N N . LYS B 1 245 ? 2.592 -20.984 -7.875 1 95.94 245 LYS B N 1
ATOM 4160 C CA . LYS B 1 245 ? 1.899 -22.203 -7.461 1 95.94 245 LYS B CA 1
ATOM 4161 C C . LYS B 1 245 ? 1.3 -22.922 -8.656 1 95.94 245 LYS B C 1
ATOM 4163 O O . LYS B 1 245 ? 0.829 -24.062 -8.531 1 95.94 245 LYS B O 1
ATOM 4168 N N . GLU B 1 246 ? 1.359 -22.281 -9.82 1 97.62 246 GLU B N 1
ATOM 4169 C CA . GLU B 1 246 ? 0.725 -22.828 -11.016 1 97.62 246 GLU B CA 1
ATOM 4170 C C . GLU B 1 246 ? -0.757 -23.094 -10.781 1 97.62 246 GLU B C 1
ATOM 4172 O O . GLU B 1 246 ? -1.521 -22.188 -10.453 1 97.62 246 GLU B O 1
ATOM 4177 N N . LEU B 1 247 ? -1.221 -24.328 -10.961 1 98.19 247 LEU B N 1
ATOM 4178 C CA . LEU B 1 247 ? -2.562 -24.75 -10.578 1 98.19 247 LEU B CA 1
ATOM 4179 C C . LEU B 1 247 ? -2.52 -25.641 -9.328 1 98.19 247 LEU B C 1
ATOM 4181 O O . LEU B 1 247 ? -1.937 -26.719 -9.352 1 98.19 247 LEU B O 1
ATOM 4185 N N . TYR B 1 248 ? -3.121 -25.172 -8.25 1 98.75 248 TYR B N 1
ATOM 4186 C CA . TYR B 1 248 ? -2.969 -25.859 -6.977 1 98.75 248 TYR B CA 1
ATOM 4187 C C . TYR B 1 248 ? -4.32 -26.094 -6.32 1 98.75 248 TYR B C 1
ATOM 4189 O O . TYR B 1 248 ? -5.027 -25.141 -5.977 1 98.75 248 TYR B O 1
ATOM 4197 N N . PRO B 1 249 ? -4.727 -27.328 -6.047 1 98.81 249 PRO B N 1
ATOM 4198 C CA . PRO B 1 249 ? -6.023 -27.609 -5.43 1 98.81 249 PRO B CA 1
ATOM 4199 C C . PRO B 1 249 ? -6.145 -27.047 -4.02 1 98.81 249 PRO B C 1
ATOM 4201 O O . PRO B 1 249 ? -5.152 -26.984 -3.287 1 98.81 249 PRO B O 1
ATOM 4204 N N . VAL B 1 250 ? -7.262 -26.578 -3.689 1 98.88 250 VAL B N 1
ATOM 4205 C CA . VAL B 1 250 ? -7.688 -26.297 -2.322 1 98.88 250 VAL B CA 1
ATOM 4206 C C . VAL B 1 250 ? -8.672 -27.375 -1.858 1 98.88 250 VAL B C 1
ATOM 4208 O O . VAL B 1 250 ? -9.797 -27.453 -2.348 1 98.88 250 VAL B O 1
ATOM 4211 N N . THR B 1 251 ? -8.266 -28.172 -0.917 1 98.75 251 THR B N 1
ATOM 4212 C CA . THR B 1 251 ? -9.047 -29.359 -0.593 1 98.75 251 THR B CA 1
ATOM 4213 C C . THR B 1 251 ? -9.781 -29.188 0.736 1 98.75 251 THR B C 1
ATOM 4215 O O . THR B 1 251 ? -10.594 -30.031 1.12 1 98.75 251 THR B O 1
ATOM 4218 N N . ARG B 1 252 ? -9.453 -28.109 1.411 1 98.69 252 ARG B N 1
ATOM 4219 C CA . ARG B 1 252 ? -10.164 -27.734 2.631 1 98.69 252 ARG B CA 1
ATOM 4220 C C . ARG B 1 252 ? -10.312 -26.219 2.736 1 98.69 252 ARG B C 1
ATOM 4222 O O . ARG B 1 252 ? -9.367 -25.469 2.447 1 98.69 252 ARG B O 1
ATOM 4229 N N . ILE B 1 253 ? -11.461 -25.766 3.096 1 98.88 253 ILE B N 1
ATOM 4230 C CA . ILE B 1 253 ? -11.734 -24.375 3.408 1 98.88 253 ILE B CA 1
ATOM 4231 C C . ILE B 1 253 ? -12.367 -24.266 4.797 1 98.88 253 ILE B C 1
ATOM 4233 O O . ILE B 1 253 ? -13.461 -24.781 5.027 1 98.88 253 ILE B O 1
ATOM 4237 N N . ASP B 1 254 ? -11.609 -23.578 5.656 1 98.44 254 ASP B N 1
ATOM 4238 C CA . ASP B 1 254 ? -11.992 -23.625 7.062 1 98.44 254 ASP B CA 1
ATOM 4239 C C . ASP B 1 254 ? -12.203 -25.062 7.527 1 98.44 254 ASP B C 1
ATOM 4241 O O . ASP B 1 254 ? -11.297 -25.891 7.426 1 98.44 254 ASP B O 1
ATOM 4245 N N . GLU B 1 255 ? -13.359 -25.406 7.953 1 97.06 255 GLU B N 1
ATOM 4246 C CA . GLU B 1 255 ? -13.602 -26.75 8.445 1 97.06 255 GLU B CA 1
ATOM 4247 C C . GLU B 1 255 ? -14.266 -27.625 7.383 1 97.06 255 GLU B C 1
ATOM 4249 O O . GLU B 1 255 ? -14.57 -28.797 7.629 1 97.06 255 GLU B O 1
ATOM 4254 N N . THR B 1 256 ? -14.414 -27.172 6.203 1 98.38 256 THR B N 1
ATOM 4255 C CA . THR B 1 256 ? -15.141 -27.875 5.148 1 98.38 256 THR B CA 1
ATOM 4256 C C . THR B 1 256 ? -14.172 -28.594 4.215 1 98.38 256 THR B C 1
ATOM 4258 O O . THR B 1 256 ? -13.266 -27.969 3.654 1 98.38 256 THR B O 1
ATOM 4261 N N . VAL B 1 257 ? -14.391 -29.859 4.031 1 98.56 257 VAL B N 1
ATOM 4262 C CA . VAL B 1 257 ? -13.648 -30.625 3.035 1 98.56 257 VAL B CA 1
ATOM 4263 C C . VAL B 1 257 ? -14.266 -30.422 1.655 1 98.56 257 VAL B C 1
ATOM 4265 O O . VAL B 1 257 ? -15.484 -30.516 1.496 1 98.56 257 VAL B O 1
ATOM 4268 N N . ILE B 1 258 ? -13.531 -30.156 0.688 1 98.62 258 ILE B N 1
ATOM 4269 C CA . ILE B 1 258 ? -13.992 -29.938 -0.68 1 98.62 258 ILE B CA 1
ATOM 4270 C C . ILE B 1 258 ? -13.93 -31.25 -1.462 1 98.62 258 ILE B C 1
ATOM 4272 O O . ILE B 1 258 ? -12.891 -31.906 -1.499 1 98.62 258 ILE B O 1
ATOM 4276 N N . GLY B 1 259 ? -15.086 -31.562 -2.061 1 96.94 259 GLY B N 1
ATOM 4277 C CA . GLY B 1 259 ? -15.125 -32.812 -2.799 1 96.94 259 GLY B CA 1
ATOM 4278 C C . GLY B 1 259 ? -14.656 -34 -1.98 1 96.94 259 GLY B C 1
ATOM 4279 O O . GLY B 1 259 ? -15.141 -34.219 -0.872 1 96.94 259 GLY B O 1
ATOM 4280 N N . ASP B 1 260 ? -13.672 -34.719 -2.494 1 95.62 260 ASP B N 1
ATOM 4281 C CA . ASP B 1 260 ? -13.172 -35.938 -1.835 1 95.62 260 ASP B CA 1
ATOM 4282 C C . ASP B 1 260 ? -11.906 -35.625 -1.035 1 95.62 260 ASP B C 1
ATOM 4284 O O . ASP B 1 260 ? -11.242 -36.562 -0.553 1 95.62 260 ASP B O 1
ATOM 4288 N N . GLY B 1 261 ? -11.539 -34.375 -1.019 1 97.12 261 GLY B N 1
ATOM 4289 C CA . GLY B 1 261 ? -10.398 -34 -0.2 1 97.12 261 GLY B CA 1
ATOM 4290 C C . GLY B 1 261 ? -9.07 -34.156 -0.92 1 97.12 261 GLY B C 1
ATOM 4291 O O . GLY B 1 261 ? -8.016 -34.156 -0.286 1 97.12 261 GLY B O 1
ATOM 4292 N N . VAL B 1 262 ? -9.141 -34.344 -2.166 1 96.69 262 VAL B N 1
ATOM 4293 C CA . VAL B 1 262 ? -7.953 -34.406 -3.006 1 96.69 262 VAL B CA 1
ATOM 4294 C C . VAL B 1 262 ? -8.211 -33.688 -4.328 1 96.69 262 VAL B C 1
ATOM 4296 O O . VAL B 1 262 ? -9.359 -33.406 -4.676 1 96.69 262 VAL B O 1
ATOM 4299 N N . GLY B 1 263 ? -7.195 -33.312 -5.051 1 97.06 263 GLY B N 1
ATOM 4300 C CA . GLY B 1 263 ? -7.375 -32.75 -6.371 1 97.06 263 GLY B CA 1
ATOM 4301 C C . GLY B 1 263 ? -8.258 -33.562 -7.277 1 97.06 263 GLY B C 1
ATOM 4302 O O . GLY B 1 263 ? -8.094 -34.781 -7.371 1 97.06 263 GLY B O 1
ATOM 4303 N N . GLY B 1 264 ? -9.18 -32.969 -7.91 1 96.88 264 GLY B N 1
ATOM 4304 C CA . GLY B 1 264 ? -10.18 -33.688 -8.688 1 96.88 264 GLY B CA 1
ATOM 4305 C C . GLY B 1 264 ? -9.789 -33.875 -10.141 1 96.88 264 GLY B C 1
ATOM 4306 O O . GLY B 1 264 ? -8.688 -33.5 -10.547 1 96.88 264 GLY B O 1
ATOM 4307 N N . PRO B 1 265 ? -10.664 -34.562 -10.867 1 96.44 265 PRO B N 1
ATOM 4308 C CA . PRO B 1 265 ? -10.336 -34.938 -12.242 1 96.44 265 PRO B CA 1
ATOM 4309 C C . PRO B 1 265 ? -10.148 -33.719 -13.156 1 96.44 265 PRO B C 1
ATOM 4311 O O . PRO B 1 265 ? -9.305 -33.75 -14.055 1 96.44 265 PRO B O 1
ATOM 4314 N N . CYS B 1 266 ? -10.969 -32.719 -13 1 97.44 266 CYS B N 1
ATOM 4315 C CA . CYS B 1 266 ? -10.828 -31.531 -13.836 1 97.44 266 CYS B CA 1
ATOM 4316 C C . CYS B 1 266 ? -9.477 -30.859 -13.602 1 97.44 266 CYS B C 1
ATOM 4318 O O . CYS B 1 266 ? -8.75 -30.562 -14.555 1 97.44 266 CYS B O 1
ATOM 4320 N N . TRP B 1 267 ? -9.109 -30.641 -12.375 1 97.94 267 TRP B N 1
ATOM 4321 C CA . TRP B 1 267 ? -7.812 -30.062 -12.039 1 97.94 267 TRP B CA 1
ATOM 4322 C C . TRP B 1 267 ? -6.68 -30.906 -12.617 1 97.94 267 TRP B C 1
ATOM 4324 O O . TRP B 1 267 ? -5.734 -30.375 -13.195 1 97.94 267 TRP B O 1
ATOM 4334 N N . ARG B 1 268 ? -6.754 -32.219 -12.469 1 97.19 268 ARG B N 1
ATOM 4335 C CA . ARG B 1 268 ? -5.703 -33.125 -12.945 1 97.19 268 ARG B CA 1
ATOM 4336 C C . ARG B 1 268 ? -5.492 -32.969 -14.445 1 97.19 268 ARG B C 1
ATOM 4338 O O . ARG B 1 268 ? -4.355 -32.938 -14.922 1 97.19 268 ARG B O 1
ATOM 4345 N N . GLN B 1 269 ? -6.586 -32.906 -15.141 1 96.94 269 GLN B N 1
ATOM 4346 C CA . GLN B 1 269 ? -6.492 -32.75 -16.594 1 96.94 269 GLN B CA 1
ATOM 4347 C C . GLN B 1 269 ? -5.828 -31.422 -16.953 1 96.94 269 GLN B C 1
ATOM 4349 O O . GLN B 1 269 ? -4.949 -31.375 -17.812 1 96.94 269 GLN B O 1
ATOM 4354 N N . LEU B 1 270 ? -6.238 -30.328 -16.328 1 97.62 270 LEU B N 1
ATOM 4355 C CA . LEU B 1 270 ? -5.672 -29.016 -16.609 1 97.62 270 LEU B CA 1
ATOM 4356 C C . LEU B 1 270 ? -4.211 -28.953 -16.172 1 97.62 270 LEU B C 1
ATOM 4358 O O . LEU B 1 270 ? -3.395 -28.297 -16.828 1 97.62 270 LEU B O 1
ATOM 4362 N N . HIS B 1 271 ? -3.924 -29.562 -15.031 1 97.19 271 HIS B N 1
ATOM 4363 C CA . HIS B 1 271 ? -2.547 -29.641 -14.562 1 97.19 271 HIS B CA 1
ATOM 4364 C C . HIS B 1 271 ? -1.646 -30.312 -15.594 1 97.19 271 HIS B C 1
ATOM 4366 O O . HIS B 1 271 ? -0.561 -29.812 -15.891 1 97.19 271 HIS B O 1
ATOM 4372 N N . GLU B 1 272 ? -2.07 -31.438 -16.109 1 96.12 272 GLU B N 1
ATOM 4373 C CA . GLU B 1 272 ? -1.303 -32.156 -17.125 1 96.12 272 GLU B CA 1
ATOM 4374 C C . GLU B 1 272 ? -1.072 -31.297 -18.359 1 96.12 272 GLU B C 1
ATOM 4376 O O . GLU B 1 272 ? 0.038 -31.25 -18.891 1 96.12 272 GLU B O 1
ATOM 4381 N N . ARG B 1 273 ? -2.084 -30.656 -18.766 1 96.69 273 ARG B N 1
ATOM 4382 C CA . ARG B 1 273 ? -1.975 -29.781 -19.938 1 96.69 273 ARG B CA 1
ATOM 4383 C C . ARG B 1 273 ? -1.033 -28.625 -19.672 1 96.69 273 ARG B C 1
ATOM 4385 O O . ARG B 1 273 ? -0.278 -28.203 -20.547 1 96.69 273 ARG B O 1
ATOM 4392 N N . TYR B 1 274 ? -1.126 -28.031 -18.531 1 97.31 274 TYR B N 1
ATOM 4393 C CA . TYR B 1 274 ? -0.228 -26.953 -18.156 1 97.31 274 TYR B CA 1
ATOM 4394 C C . TYR B 1 274 ? 1.223 -27.422 -18.156 1 97.31 274 TYR B C 1
ATOM 4396 O O . TYR B 1 274 ? 2.109 -26.703 -18.625 1 97.31 274 TYR B O 1
ATOM 4404 N N . GLN B 1 275 ? 1.464 -28.594 -17.609 1 95.69 275 GLN B N 1
ATOM 4405 C CA . GLN B 1 275 ? 2.812 -29.156 -17.578 1 95.69 275 GLN B CA 1
ATOM 4406 C C . GLN B 1 275 ? 3.35 -29.375 -19 1 95.69 275 GLN B C 1
ATOM 4408 O O . GLN B 1 275 ? 4.535 -29.156 -19.25 1 95.69 275 GLN B O 1
ATOM 4413 N N . GLN B 1 276 ? 2.51 -29.781 -19.859 1 94.69 276 GLN B N 1
ATOM 4414 C CA . GLN B 1 276 ? 2.908 -29.953 -21.25 1 94.69 276 GLN B CA 1
ATOM 4415 C C . GLN B 1 276 ? 3.316 -28.625 -21.875 1 94.69 276 GLN B C 1
ATOM 4417 O O . GLN B 1 276 ? 4.285 -28.562 -22.641 1 94.69 276 GLN B O 1
ATOM 4422 N N . LEU B 1 277 ? 2.566 -27.609 -21.516 1 94.06 277 LEU B N 1
ATOM 4423 C CA . LEU B 1 277 ? 2.844 -26.281 -22.047 1 94.06 277 LEU B CA 1
ATOM 4424 C C . LEU B 1 277 ? 4.199 -25.766 -21.578 1 94.06 277 LEU B C 1
ATOM 4426 O O . LEU B 1 277 ? 4.898 -25.062 -22.297 1 94.06 277 LEU B O 1
ATOM 4430 N N . THR B 1 278 ? 4.59 -26.031 -20.312 1 92.62 278 THR B N 1
ATOM 4431 C CA . THR B 1 278 ? 5.809 -25.5 -19.719 1 92.62 278 THR B CA 1
ATOM 4432 C C . THR B 1 278 ? 7.012 -26.375 -20.078 1 92.62 278 THR B C 1
ATOM 4434 O O . THR B 1 278 ? 8.156 -25.953 -19.906 1 92.62 278 THR B O 1
ATOM 4437 N N . GLY B 1 279 ? 6.828 -27.484 -20.828 1 83.5 279 GLY B N 1
ATOM 4438 C CA . GLY B 1 279 ? 7.891 -28.391 -21.219 1 83.5 279 GLY B CA 1
ATOM 4439 C C . GLY B 1 279 ? 8.375 -29.266 -20.078 1 83.5 279 GLY B C 1
ATOM 4440 O O . GLY B 1 279 ? 9.43 -29.906 -20.188 1 83.5 279 GLY B O 1
ATOM 4441 N N . LYS B 1 280 ? 7.816 -29.172 -18.953 1 67.25 280 LYS B N 1
ATOM 4442 C CA . LYS B 1 280 ? 8.188 -30.031 -17.828 1 67.25 280 LYS B CA 1
ATOM 4443 C C . LYS B 1 280 ? 7.848 -31.484 -18.109 1 67.25 280 LYS B C 1
ATOM 4445 O O . LYS B 1 280 ? 6.691 -31.812 -18.375 1 67.25 280 LYS B O 1
ATOM 4450 N N . THR B 1 281 ? 8.43 -32.062 -19.109 1 49.69 281 THR B N 1
ATOM 4451 C CA . THR B 1 281 ? 8.156 -33.5 -19.281 1 49.69 281 THR B CA 1
ATOM 4452 C C . THR B 1 281 ? 8.391 -34.25 -17.984 1 49.69 281 THR B C 1
ATOM 4454 O O . THR B 1 281 ? 9.453 -34.156 -17.375 1 49.69 281 THR B O 1
ATOM 4457 N N . TYR B 1 282 ? 7.469 -34.25 -17.203 1 41.06 282 TYR B N 1
ATOM 4458 C CA . TYR B 1 282 ? 7.598 -35.188 -16.094 1 41.06 282 TYR B CA 1
ATOM 4459 C C . TYR B 1 282 ? 8.141 -36.531 -16.562 1 41.06 282 TYR B C 1
ATOM 4461 O O . TYR B 1 282 ? 7.664 -37.094 -17.547 1 41.06 282 TYR B O 1
ATOM 4469 N N . ASP B 1 283 ? 9.438 -36.719 -16.391 1 34.97 283 ASP B N 1
ATOM 4470 C CA . ASP B 1 283 ? 9.766 -38.125 -16.391 1 34.97 283 ASP B CA 1
ATOM 4471 C C . ASP B 1 283 ? 8.828 -38.938 -15.484 1 34.97 283 ASP B C 1
ATOM 4473 O O . ASP B 1 283 ? 8.422 -38.438 -14.43 1 34.97 283 ASP B O 1
#

Nearest PDB structures (foldseek):
  2dab-assembly1_A  TM=9.630E-01  e=5.400E-35  Bacillus sp. YM-1
  4daa-assembly1_A  TM=9.629E-01  e=9.326E-35  Bacillus sp. YM-1
  1g2w-assembly1_B  TM=9.595E-01  e=1.263E-34  Geobacillus stearothermophilus
  5daa-assembly1_B  TM=9.606E-01  e=6.941E-33  Bacillus sp. YM-1
  1i1k-assembly1_A  TM=8.746E-01  e=1.093E-25  Escherichia coli

Foldseek 3Di:
DAAWKDKQHDIDTPVPDDDDCQFCCNVPLQKFKFKFWAAQQRTDPVVVRVVLVVVLCVVSVADDDDDPVVVVSSVQCVGGPHHTWIKMKMKHSAGPVDDDPDRDPDHHIIIMMHIGHADEDDPVVQFLFWEEEEFEQPDDQQQQRRTSPQVSLVVRQCVQVVVPGDWYFYDDPQWTAATSAWFKWFQFPVRAIEGADDDRSHHPAPLVVVLVVLVVVDPHHYDHHTGGPVRRLRTLWMWTDHSRHRTGTHQHYDHGGHRPSTHDDVSVVSVVVVCVSSVVPPD/DAAWKDKQHDIDTPVPDDDDCQFCCNVPLQKFKFKFWAAQQRTDPVVVRVVLVVVLCVVSVADDDDDPVVVVSSVQCVGGPHHTWIKMKMKHSAGPVDDDPDRDPDHHIIIMMHIGHADEDDPVVQFLFWEEEEFEQPDDQQQQRRTSPQVSLVVRQCVTVVVPGDWYFYDDPQWTAATSAWFKWFQFPVRAIEGADDDRSHHPAPLVVVLVVLVVVDPHHYDHHTGGPVRRLRTLWMWTDHSRHRTGTHQHYDHGGHRPSTHDDVSVVSVVVVCVSSVVPPD